Protein AF-A0A8J4FAI7-F1 (afdb_monomer_lite)

Secondary structure (DSSP, 8-state):
--HHHHHHHHHHHTTTTTSS-------------------------------------------------------------------------------------------------------------TTHHHHHHHHHHHHHHHHHHHHHHHHHHHHHHHHHHHHHHHHHHHHHHHHHHHHHHHHHHHHHHHHHTT-----HHHHHHHHHS-GGG--HHHHHHHHHHHHHHHHHHHHHHHHHHHHHHHHHHHHHHHHHHHHHHHHHHHHHHHHHHHHHHHHHHHHHHHHHHHHHHHHHHHHHHHHHHHHHHHHHHHHHHHHHHHHHHHHHHHHHHHHHHHHHHHHHHHHHHHHHHHHHHHHHHHHHHHHHHHHHHHHHHHHHHHHHHHHHHHHHHHHHHHHHHHHHHHHHHHHHHHHHHHHHHHHHHHHHHHHHHHHHHHHHHHHHHHHHHHHHHHHHHHHHHHHHHHHHHHHHHHHHHHHHHHHHHHHHHHHHHHHHHHHHHHHHHHHHHHHHHHHHHHHHHHHHHHHHHHHHHHHHHHHHHHHHHHHHHHHHHHHHHHHHTTS-------S-------SS--------------S--------------------------------------------------

Organism: NCBI:txid51714

Structure (mmCIF, N/CA/C/O backbone):
data_AF-A0A8J4FAI7-F1
#
_entry.id   AF-A0A8J4FAI7-F1
#
loop_
_atom_site.group_PDB
_atom_site.id
_atom_site.type_symbol
_atom_site.label_atom_id
_atom_site.label_alt_id
_atom_site.label_comp_id
_atom_site.label_asym_id
_atom_site.label_entity_id
_atom_site.label_seq_id
_atom_site.pdbx_PDB_ins_code
_atom_site.Cartn_x
_atom_site.Cartn_y
_atom_site.Cartn_z
_atom_site.occupancy
_atom_site.B_iso_or_equiv
_atom_site.auth_seq_id
_atom_site.auth_comp_id
_atom_site.auth_asym_id
_atom_site.auth_atom_id
_atom_site.pdbx_PDB_model_num
ATOM 1 N N . MET A 1 1 ? 41.041 12.740 -6.181 1.00 48.88 1 MET A N 1
ATOM 2 C CA . MET A 1 1 ? 40.336 11.713 -5.369 1.00 48.88 1 MET A CA 1
ATOM 3 C C . MET A 1 1 ? 41.316 10.577 -5.068 1.00 48.88 1 MET A C 1
ATOM 5 O O . MET A 1 1 ? 42.197 10.380 -5.885 1.00 48.88 1 MET A O 1
ATOM 9 N N . SER A 1 2 ? 41.227 9.765 -4.011 1.00 52.41 2 SER A N 1
ATOM 10 C CA . SER A 1 2 ? 40.832 10.034 -2.616 1.00 52.41 2 SER A CA 1
ATOM 11 C C . SER A 1 2 ? 41.291 8.847 -1.747 1.00 52.41 2 SER A C 1
ATOM 13 O O . SER A 1 2 ? 40.734 7.755 -1.855 1.00 52.41 2 SER A O 1
ATOM 15 N N . THR A 1 3 ? 42.271 9.032 -0.858 1.00 68.56 3 THR A N 1
ATOM 16 C CA . THR A 1 3 ? 42.717 7.971 0.075 1.00 68.56 3 THR A CA 1
ATOM 17 C C . THR A 1 3 ? 41.596 7.515 1.014 1.00 68.56 3 THR A C 1
ATOM 19 O O . THR A 1 3 ? 41.513 6.337 1.352 1.00 68.56 3 THR A O 1
ATOM 22 N N . LYS A 1 4 ? 40.650 8.408 1.342 1.00 74.25 4 LYS A N 1
ATOM 23 C CA . LYS A 1 4 ? 39.439 8.081 2.114 1.00 74.25 4 LYS A CA 1
ATOM 24 C C . LYS A 1 4 ? 38.540 7.046 1.420 1.00 74.25 4 LYS A C 1
ATOM 26 O O . LYS A 1 4 ? 37.880 6.282 2.113 1.00 74.25 4 LYS A O 1
ATOM 31 N N . VAL A 1 5 ? 38.525 6.985 0.082 1.00 82.69 5 VAL A N 1
ATOM 32 C CA . VAL A 1 5 ? 37.767 5.956 -0.662 1.00 82.69 5 VAL A CA 1
ATOM 33 C C . VAL A 1 5 ? 38.459 4.600 -0.549 1.00 82.69 5 VAL A C 1
ATOM 35 O O . VAL A 1 5 ? 37.803 3.620 -0.206 1.00 82.69 5 VAL A O 1
ATOM 38 N N . LYS A 1 6 ? 39.788 4.551 -0.725 1.00 83.44 6 LYS A N 1
ATOM 39 C CA . LYS A 1 6 ? 40.570 3.311 -0.576 1.00 83.44 6 LYS A CA 1
ATOM 40 C C . LYS A 1 6 ? 40.413 2.723 0.835 1.00 83.44 6 LYS A C 1
ATOM 42 O O . LYS A 1 6 ? 40.088 1.549 0.971 1.00 83.44 6 LYS A O 1
ATOM 47 N N . ASN A 1 7 ? 40.488 3.566 1.868 1.00 83.38 7 ASN A N 1
ATOM 48 C CA . ASN A 1 7 ? 40.283 3.156 3.262 1.00 83.38 7 ASN A CA 1
ATOM 49 C C . ASN A 1 7 ? 38.827 2.755 3.584 1.00 83.38 7 ASN A C 1
ATOM 51 O O . ASN A 1 7 ? 38.612 1.985 4.517 1.00 83.38 7 ASN A O 1
ATOM 55 N N . LYS A 1 8 ? 37.820 3.253 2.844 1.00 84.31 8 LYS A N 1
ATOM 56 C CA . LYS A 1 8 ? 36.419 2.822 3.014 1.00 84.31 8 LYS A CA 1
ATOM 57 C C . LYS A 1 8 ? 36.175 1.457 2.363 1.00 84.31 8 LYS A C 1
ATOM 59 O O . LYS A 1 8 ? 35.578 0.600 3.001 1.00 84.31 8 LYS A O 1
ATOM 64 N N . ILE A 1 9 ? 36.706 1.225 1.161 1.00 80.94 9 ILE A N 1
ATOM 65 C CA . ILE A 1 9 ? 36.669 -0.090 0.492 1.00 80.94 9 ILE A CA 1
ATOM 66 C C . ILE A 1 9 ? 37.396 -1.144 1.343 1.00 80.94 9 ILE A C 1
ATOM 68 O O . ILE A 1 9 ? 36.859 -2.219 1.579 1.00 80.94 9 ILE A O 1
ATOM 72 N N . GLN A 1 10 ? 38.566 -0.808 1.893 1.00 81.00 10 GLN A N 1
ATOM 73 C CA . GLN A 1 10 ? 39.345 -1.719 2.741 1.00 81.00 10 GLN A CA 1
ATOM 74 C C . GLN A 1 10 ? 38.702 -1.999 4.117 1.00 81.00 10 GLN A C 1
ATOM 76 O O . GLN A 1 10 ? 39.053 -2.986 4.755 1.00 81.00 10 GLN A O 1
ATOM 81 N N . ARG A 1 11 ? 37.742 -1.175 4.572 1.00 82.00 11 ARG A N 1
ATOM 82 C CA . ARG A 1 11 ? 36.870 -1.519 5.712 1.00 82.00 11 ARG A CA 1
ATOM 83 C C . ARG A 1 11 ? 35.717 -2.432 5.309 1.00 82.00 11 ARG A C 1
ATOM 85 O O . ARG A 1 11 ? 35.440 -3.364 6.044 1.00 82.00 11 ARG A O 1
ATOM 92 N N . LEU A 1 12 ? 35.080 -2.179 4.164 1.00 77.12 12 LEU A N 1
ATOM 93 C CA . LEU A 1 12 ? 33.945 -2.978 3.687 1.00 77.12 12 LEU A CA 1
ATOM 94 C C . LEU A 1 12 ? 34.354 -4.416 3.337 1.00 77.12 12 LEU A C 1
ATOM 96 O O . LEU A 1 12 ? 33.648 -5.340 3.712 1.00 77.12 12 LEU A O 1
ATOM 100 N N . LEU A 1 13 ? 35.524 -4.615 2.718 1.00 75.62 13 LEU A N 1
ATOM 101 C CA . LEU A 1 13 ? 36.092 -5.957 2.516 1.00 75.62 13 LEU A CA 1
ATOM 102 C C . LEU A 1 13 ? 36.293 -6.686 3.855 1.00 75.62 13 LEU A C 1
ATOM 104 O O . LEU A 1 13 ? 35.841 -7.811 4.020 1.00 75.62 13 LEU A O 1
ATOM 108 N N . LYS A 1 14 ? 36.840 -5.996 4.865 1.00 74.88 14 LYS A N 1
ATOM 109 C CA . LYS A 1 14 ? 37.039 -6.559 6.210 1.00 74.88 14 LYS A CA 1
ATOM 110 C C . LYS A 1 14 ? 35.751 -6.697 7.050 1.00 74.88 14 LYS A C 1
ATOM 112 O O . LYS A 1 14 ? 35.840 -7.000 8.234 1.00 74.88 14 LYS A O 1
ATOM 117 N N . GLN A 1 15 ? 34.580 -6.430 6.471 1.00 63.91 15 GLN A N 1
ATOM 118 C CA . GLN A 1 15 ? 33.275 -6.763 7.050 1.00 63.91 15 GLN A CA 1
ATOM 119 C C . GLN A 1 15 ? 32.565 -7.894 6.290 1.00 63.91 15 GLN A C 1
ATOM 121 O O . GLN A 1 15 ? 31.538 -8.350 6.763 1.00 63.91 15 GLN A O 1
ATOM 126 N N . LEU A 1 16 ? 33.093 -8.343 5.145 1.00 60.62 16 LEU A N 1
ATOM 127 C CA . LEU A 1 16 ? 32.587 -9.519 4.431 1.00 60.62 16 LEU A CA 1
ATOM 128 C C . LEU A 1 16 ? 33.290 -10.799 4.910 1.00 60.62 16 LEU A C 1
ATOM 130 O O . LEU A 1 16 ? 32.630 -11.810 5.108 1.00 60.62 16 LEU A O 1
ATOM 134 N N . ASP A 1 17 ? 34.587 -10.722 5.232 1.00 60.28 17 ASP A N 1
ATOM 135 C CA . ASP A 1 17 ? 35.388 -11.831 5.789 1.00 60.28 17 ASP A CA 1
ATOM 136 C C . ASP A 1 17 ? 35.008 -12.235 7.246 1.00 60.28 17 ASP A C 1
ATOM 138 O O . ASP A 1 17 ? 35.854 -12.749 7.980 1.00 60.28 17 ASP A O 1
ATOM 142 N N . GLN A 1 18 ? 33.792 -11.934 7.730 1.00 53.84 18 GLN A N 1
ATOM 143 C CA . GLN A 1 18 ? 33.352 -12.233 9.109 1.00 53.84 18 GLN A CA 1
ATOM 144 C C . GLN A 1 18 ? 31.973 -12.909 9.241 1.00 53.84 18 GLN A C 1
ATOM 146 O O . GLN A 1 18 ? 31.668 -13.358 10.344 1.00 53.84 18 GLN A O 1
ATOM 151 N N . ASP A 1 19 ? 31.180 -13.018 8.167 1.00 51.72 19 ASP A N 1
ATOM 152 C CA . ASP A 1 19 ? 29.789 -13.510 8.233 1.00 51.72 19 ASP A CA 1
ATOM 153 C C . ASP A 1 19 ? 29.576 -14.913 7.599 1.00 51.72 19 ASP A C 1
ATOM 155 O O . ASP A 1 19 ? 28.466 -15.439 7.645 1.00 51.72 19 ASP A O 1
ATOM 159 N N . GLU A 1 20 ? 30.616 -15.561 7.048 1.00 53.56 20 GLU A N 1
ATOM 160 C CA . GLU A 1 20 ? 30.553 -16.933 6.488 1.00 53.56 20 GLU A CA 1
ATOM 161 C C . GLU A 1 20 ? 31.150 -18.004 7.430 1.00 53.56 20 GLU A C 1
ATOM 163 O O . GLU A 1 20 ? 32.077 -18.717 7.055 1.00 53.56 20 GLU A O 1
ATOM 168 N N . ASP A 1 21 ? 30.634 -18.132 8.661 1.00 50.09 21 ASP A N 1
ATOM 169 C CA . ASP A 1 21 ? 30.969 -19.274 9.540 1.00 50.09 21 ASP A CA 1
ATOM 170 C C . ASP A 1 21 ? 29.921 -19.489 10.666 1.00 50.09 21 ASP A C 1
ATOM 172 O O . ASP A 1 21 ? 30.115 -19.083 11.814 1.00 50.09 21 ASP A O 1
ATOM 176 N N . THR A 1 22 ? 28.755 -20.087 10.362 1.00 47.41 22 THR A N 1
ATOM 177 C CA . THR A 1 22 ? 27.868 -20.723 11.379 1.00 47.41 22 THR A CA 1
ATOM 178 C C . THR A 1 22 ? 26.828 -21.688 10.778 1.00 47.41 22 THR A C 1
ATOM 180 O O . THR A 1 22 ? 25.617 -21.474 10.833 1.00 47.41 22 THR A O 1
ATOM 183 N N . ASP A 1 23 ? 27.302 -22.803 10.224 1.00 40.62 23 ASP A N 1
ATOM 184 C CA . ASP A 1 23 ? 26.468 -23.991 9.976 1.00 40.62 23 ASP A CA 1
ATOM 185 C C . ASP A 1 23 ? 26.058 -24.667 11.307 1.00 40.62 23 ASP A C 1
ATOM 187 O O . ASP A 1 23 ? 26.800 -24.578 12.289 1.00 40.62 23 ASP A O 1
ATOM 191 N N . GLY A 1 24 ? 24.932 -25.405 11.363 1.00 40.25 24 GLY A N 1
ATOM 192 C CA . GLY A 1 24 ? 24.667 -26.262 12.540 1.00 40.25 24 GLY A CA 1
ATOM 193 C C . GLY A 1 24 ? 23.232 -26.677 12.898 1.00 40.25 24 GLY A C 1
ATOM 194 O O . GLY A 1 24 ? 22.774 -26.363 13.989 1.00 40.25 24 GLY A O 1
ATOM 195 N N . THR A 1 25 ? 22.565 -27.459 12.039 1.00 38.50 25 THR A N 1
ATOM 196 C CA . THR A 1 25 ? 21.638 -28.577 12.390 1.00 38.50 25 THR A CA 1
ATOM 197 C C . THR A 1 25 ? 20.791 -28.478 13.686 1.00 38.50 25 THR A C 1
ATOM 199 O O . THR A 1 25 ? 21.305 -28.603 14.796 1.00 38.50 25 THR A O 1
ATOM 202 N N . THR A 1 26 ? 19.454 -28.477 13.625 1.00 37.00 26 THR A N 1
ATOM 203 C CA . THR A 1 26 ? 18.595 -29.697 13.572 1.00 37.00 26 THR A CA 1
ATOM 204 C C . THR A 1 26 ? 17.101 -29.301 13.696 1.00 37.00 26 THR A C 1
ATOM 206 O O . THR A 1 26 ? 16.820 -28.192 14.133 1.00 37.00 26 THR A O 1
ATOM 209 N N . ALA A 1 27 ? 16.079 -30.139 13.448 1.00 34.09 27 ALA A N 1
ATOM 210 C CA . ALA A 1 27 ? 15.867 -31.264 12.513 1.00 34.09 27 ALA A CA 1
ATOM 211 C C . ALA A 1 27 ? 14.393 -31.756 12.619 1.00 34.09 27 ALA A C 1
ATOM 213 O O . ALA A 1 27 ? 13.799 -31.622 13.683 1.00 34.09 27 ALA A O 1
ATOM 214 N N . LEU A 1 28 ? 13.878 -32.428 11.570 1.00 35.25 28 LEU A N 1
ATOM 215 C CA . LEU A 1 28 ? 12.561 -33.115 11.474 1.00 35.25 28 LEU A CA 1
ATOM 216 C C . LEU A 1 28 ? 11.302 -32.204 11.521 1.00 35.25 28 LEU A C 1
ATOM 218 O O . LEU A 1 28 ? 11.211 -31.294 12.329 1.00 35.25 28 LEU A O 1
ATOM 222 N N . GLY A 1 29 ? 10.258 -32.429 10.711 1.00 31.94 29 GLY A N 1
ATOM 223 C CA . GLY A 1 29 ? 10.102 -33.371 9.592 1.00 31.94 29 GLY A CA 1
ATOM 224 C C . GLY A 1 29 ? 8.635 -33.508 9.138 1.00 31.94 29 GLY A C 1
ATOM 225 O O . GLY A 1 29 ? 7.734 -33.229 9.919 1.00 31.94 29 GLY A O 1
ATOM 226 N N . THR A 1 30 ? 8.407 -34.010 7.912 1.00 37.03 30 THR A N 1
ATOM 227 C CA . THR A 1 30 ? 7.088 -34.272 7.263 1.00 37.03 30 THR A CA 1
ATOM 228 C C . THR A 1 30 ? 6.188 -33.038 7.001 1.00 37.03 30 THR A C 1
ATOM 230 O O . THR A 1 30 ? 6.156 -32.112 7.795 1.00 37.03 30 THR A O 1
ATOM 233 N N . GLY A 1 31 ? 5.427 -32.949 5.904 1.00 33.84 31 GLY A N 1
ATOM 234 C CA . GLY A 1 31 ? 5.466 -33.766 4.688 1.00 33.84 31 GLY A CA 1
ATOM 235 C C . GLY A 1 31 ? 4.313 -33.494 3.703 1.00 33.84 31 GLY A C 1
ATOM 236 O O . GLY A 1 31 ? 3.158 -33.590 4.090 1.00 33.84 31 GLY A O 1
ATOM 237 N N . ARG A 1 32 ? 4.681 -33.307 2.428 1.00 36.47 32 ARG A N 1
ATOM 238 C CA . ARG A 1 32 ? 4.008 -33.832 1.222 1.00 36.47 32 ARG A CA 1
ATOM 239 C C . ARG A 1 32 ? 2.654 -33.251 0.736 1.00 36.47 32 ARG A C 1
ATOM 241 O O . ARG A 1 32 ? 1.605 -33.728 1.139 1.00 36.47 32 ARG A O 1
ATOM 248 N N . ASP A 1 33 ? 2.788 -32.361 -0.255 1.00 38.12 33 ASP A N 1
ATOM 249 C CA . ASP A 1 33 ? 2.132 -32.301 -1.587 1.00 38.12 33 ASP A CA 1
ATOM 250 C C . ASP A 1 33 ? 0.591 -32.241 -1.774 1.00 38.12 33 ASP A C 1
ATOM 252 O O . ASP A 1 33 ? -0.194 -32.661 -0.934 1.00 38.12 33 ASP A O 1
ATOM 256 N N . GLU A 1 34 ? 0.223 -31.778 -2.983 1.00 41.19 34 GLU A N 1
ATOM 257 C CA . GLU A 1 34 ? -1.097 -31.784 -3.655 1.00 41.19 34 GLU A CA 1
ATOM 258 C C . GLU A 1 34 ? -2.229 -30.892 -3.085 1.00 41.19 34 GLU A C 1
ATOM 260 O O . GLU A 1 34 ? -2.327 -30.635 -1.891 1.00 41.19 34 GLU A O 1
ATOM 265 N N . GLU A 1 35 ? -3.198 -30.439 -3.891 1.00 41.06 35 GLU A N 1
ATOM 266 C CA . GLU A 1 35 ? -3.095 -29.635 -5.127 1.00 41.06 35 GLU A CA 1
ATOM 267 C C . GLU A 1 35 ? -4.451 -28.921 -5.381 1.00 41.06 35 GLU A C 1
ATOM 269 O O . GLU A 1 35 ? -5.404 -29.065 -4.619 1.00 41.06 35 GLU A O 1
ATOM 274 N N . THR A 1 36 ? -4.518 -28.108 -6.437 1.00 40.19 36 THR A N 1
ATOM 275 C CA . THR A 1 36 ? -5.662 -27.310 -6.934 1.00 40.19 36 THR A CA 1
ATOM 276 C C . THR A 1 36 ? -7.073 -27.926 -6.845 1.00 40.19 36 THR A C 1
ATOM 278 O O . THR A 1 36 ? -7.257 -29.100 -7.161 1.00 40.19 36 THR A O 1
ATOM 281 N N . GLY A 1 37 ? -8.103 -27.092 -6.621 1.00 35.53 37 GLY A N 1
ATOM 282 C CA . GLY A 1 37 ? -9.507 -27.504 -6.786 1.00 35.53 37 GLY A CA 1
ATOM 283 C C . GLY A 1 37 ? -10.554 -26.388 -6.650 1.00 35.53 37 GLY A C 1
ATOM 284 O O . GLY A 1 37 ? -11.207 -26.285 -5.615 1.00 35.53 37 GLY A O 1
ATOM 285 N N . ASP A 1 38 ? -10.757 -25.582 -7.698 1.00 36.72 38 ASP A N 1
ATOM 286 C CA . ASP A 1 38 ? -11.946 -24.721 -7.817 1.00 36.72 38 ASP A CA 1
ATOM 287 C C . ASP A 1 38 ? -13.218 -25.562 -8.007 1.00 36.72 38 ASP A C 1
ATOM 289 O O . ASP A 1 38 ? -13.238 -26.459 -8.851 1.00 36.72 38 ASP A O 1
ATOM 293 N N . LEU A 1 39 ? -14.317 -25.204 -7.332 1.00 33.78 39 LEU A N 1
ATOM 294 C CA . LEU A 1 39 ? -15.675 -25.423 -7.847 1.00 33.78 39 LEU A CA 1
ATOM 295 C C . LEU A 1 39 ? -16.701 -24.512 -7.151 1.00 33.78 39 LEU A C 1
ATOM 297 O O . LEU A 1 39 ? -16.612 -24.219 -5.961 1.00 33.78 39 LEU A O 1
ATOM 301 N N . ILE A 1 40 ? -17.682 -24.056 -7.927 1.00 36.78 40 ILE A N 1
ATOM 302 C CA . ILE A 1 40 ? -18.748 -23.118 -7.542 1.00 36.78 40 ILE A CA 1
ATOM 303 C C . ILE A 1 40 ? -20.102 -23.826 -7.798 1.00 36.78 40 ILE A C 1
ATOM 305 O O . ILE A 1 40 ? -20.138 -24.782 -8.568 1.00 36.78 40 ILE A O 1
ATOM 309 N N . VAL A 1 41 ? -21.206 -23.274 -7.265 1.00 34.16 41 VAL A N 1
ATOM 310 C CA . VAL A 1 41 ? -22.608 -23.365 -7.769 1.00 34.16 41 VAL A CA 1
ATOM 311 C C . VAL A 1 41 ? -23.614 -24.252 -6.982 1.00 34.16 41 VAL A C 1
ATOM 313 O O . VAL A 1 41 ? -23.648 -25.466 -7.124 1.00 34.16 41 VAL A O 1
ATOM 316 N N . LEU A 1 42 ? -24.547 -23.533 -6.324 1.00 34.28 42 LEU A N 1
ATOM 317 C CA . LEU A 1 42 ? -25.981 -23.799 -6.029 1.00 34.28 42 LEU A CA 1
ATOM 318 C C . LEU A 1 42 ? -26.496 -24.650 -4.841 1.00 34.28 42 LEU A C 1
ATOM 320 O O . LEU A 1 42 ? -25.993 -25.716 -4.518 1.00 34.28 42 LEU A O 1
ATOM 324 N N . ASP A 1 43 ? -27.626 -24.121 -4.331 1.00 30.03 43 ASP A N 1
ATOM 325 C CA . ASP A 1 43 ? -28.754 -24.694 -3.569 1.00 30.03 43 ASP A CA 1
ATOM 326 C C . ASP A 1 43 ? -28.506 -25.417 -2.219 1.00 30.03 43 ASP A C 1
ATOM 328 O O . ASP A 1 43 ? -27.490 -26.055 -1.986 1.00 30.03 43 ASP A O 1
ATOM 332 N N . ALA A 1 44 ? -29.410 -25.329 -1.230 1.00 31.95 44 ALA A N 1
ATOM 333 C CA . ALA A 1 44 ? -30.854 -25.074 -1.338 1.00 31.95 44 ALA A CA 1
ATOM 334 C C . ALA A 1 44 ? -31.461 -24.156 -0.249 1.00 31.95 44 ALA A C 1
ATOM 336 O O . ALA A 1 44 ? -30.865 -23.853 0.784 1.00 31.95 44 ALA A O 1
ATOM 337 N N . ASN A 1 45 ? -32.716 -23.756 -0.481 1.00 35.06 45 ASN A N 1
ATOM 338 C CA . ASN A 1 45 ? -33.583 -23.064 0.477 1.00 35.06 45 ASN A CA 1
ATOM 339 C C . ASN A 1 45 ? -33.995 -23.963 1.660 1.00 35.06 45 ASN A C 1
ATOM 341 O O . ASN A 1 45 ? -34.215 -25.152 1.463 1.00 35.06 45 ASN A O 1
ATOM 345 N N . HIS A 1 46 ? -34.287 -23.370 2.827 1.00 33.00 46 HIS A N 1
ATOM 346 C CA . HIS A 1 46 ? -35.663 -23.367 3.365 1.00 33.00 46 HIS A CA 1
ATOM 347 C C . HIS A 1 46 ? -35.850 -22.444 4.585 1.00 33.00 46 HIS A C 1
ATOM 349 O O . HIS A 1 46 ? -34.979 -22.305 5.441 1.00 33.00 46 HIS A O 1
ATOM 355 N N . ARG A 1 47 ? -37.052 -21.861 4.700 1.00 34.47 47 ARG A N 1
ATOM 356 C CA . ARG A 1 47 ? -37.612 -21.315 5.947 1.00 34.47 47 ARG A CA 1
ATOM 357 C C . ARG A 1 47 ? -38.908 -22.059 6.300 1.00 34.47 47 ARG A C 1
ATOM 359 O O . ARG A 1 47 ? -39.680 -22.370 5.403 1.00 34.47 47 ARG A O 1
ATOM 366 N N . ALA A 1 48 ? -39.143 -22.173 7.609 1.00 32.31 48 ALA A N 1
ATOM 367 C CA . ALA A 1 48 ? -40.436 -22.145 8.310 1.00 32.31 48 ALA A CA 1
ATOM 368 C C . ALA A 1 48 ? -41.502 -23.267 8.133 1.00 32.31 48 ALA A C 1
ATOM 370 O O . ALA A 1 48 ? -42.069 -23.455 7.065 1.00 32.31 48 ALA A O 1
ATOM 371 N N . ALA A 1 49 ? -41.917 -23.777 9.308 1.00 30.56 49 ALA A N 1
ATOM 372 C CA . ALA A 1 49 ? -43.304 -23.953 9.790 1.00 30.56 49 ALA A CA 1
ATOM 373 C C . ALA A 1 49 ? -44.067 -25.306 9.690 1.00 30.56 49 ALA A C 1
ATOM 375 O O . ALA A 1 49 ? -44.066 -25.993 8.678 1.00 30.56 49 ALA A O 1
ATOM 376 N N . ALA A 1 50 ? -44.847 -25.527 10.768 1.00 31.45 50 ALA A N 1
ATOM 377 C CA . ALA A 1 50 ? -46.145 -26.225 10.891 1.00 31.45 50 ALA A CA 1
ATOM 378 C C . ALA A 1 50 ? -46.248 -27.769 11.047 1.00 31.45 50 ALA A C 1
ATOM 380 O O . ALA A 1 50 ? -46.371 -28.491 10.065 1.00 31.45 50 ALA A O 1
ATOM 381 N N . ALA A 1 51 ? -46.394 -28.223 12.308 1.00 29.94 51 ALA A N 1
ATOM 382 C CA . ALA A 1 51 ? -47.327 -29.260 12.826 1.00 29.94 51 ALA A CA 1
ATOM 383 C C . ALA A 1 51 ? -47.235 -29.247 14.390 1.00 29.94 51 ALA A C 1
ATOM 385 O O . ALA A 1 51 ? -46.131 -29.036 14.883 1.00 29.94 51 ALA A O 1
ATOM 386 N N . ILE A 1 52 ? -48.253 -29.308 15.278 1.00 32.81 52 ILE A N 1
ATOM 387 C CA . ILE A 1 52 ? -49.614 -29.915 15.320 1.00 32.81 52 ILE A CA 1
ATOM 388 C C . ILE A 1 52 ? -49.501 -31.453 15.469 1.00 32.81 52 ILE A C 1
ATOM 390 O O . ILE A 1 52 ? -48.962 -32.086 14.574 1.00 32.81 52 ILE A O 1
ATOM 394 N N . ASP A 1 53 ? -49.890 -32.139 16.561 1.00 32.00 53 ASP A N 1
ATOM 395 C CA . ASP A 1 53 ? -51.062 -32.012 17.464 1.00 32.00 53 ASP A CA 1
ATOM 396 C C . ASP A 1 53 ? -50.855 -32.744 18.842 1.00 32.00 53 ASP A C 1
ATOM 398 O O . ASP A 1 53 ? -49.889 -33.484 19.008 1.00 32.00 53 ASP A O 1
ATOM 402 N N . ARG A 1 54 ? -51.842 -32.635 19.757 1.00 32.16 54 ARG A N 1
ATOM 403 C CA . ARG A 1 54 ? -52.214 -33.520 20.910 1.00 32.16 54 ARG A CA 1
ATOM 404 C C . ARG A 1 54 ? -51.601 -33.347 22.314 1.00 32.16 54 ARG A C 1
ATOM 406 O O . ARG A 1 54 ? -50.566 -33.894 22.673 1.00 32.16 54 ARG A O 1
ATOM 413 N N . SER A 1 55 ? -52.422 -32.708 23.154 1.00 30.91 55 SER A N 1
ATOM 414 C CA . SER A 1 55 ? -52.569 -32.870 24.619 1.00 30.91 55 SER A CA 1
ATOM 415 C C . SER A 1 55 ? -53.480 -34.101 24.940 1.00 30.91 55 SER A C 1
ATOM 417 O O . SER A 1 55 ? -53.876 -34.764 23.976 1.00 30.91 55 SER A O 1
ATOM 419 N N . PRO A 1 56 ? -53.930 -34.409 26.191 1.00 50.75 56 PRO A N 1
ATOM 420 C CA . PRO A 1 56 ? -53.648 -33.782 27.497 1.00 50.75 56 PRO A CA 1
ATOM 421 C C . PRO A 1 56 ? -53.361 -34.743 28.683 1.00 50.75 56 PRO A C 1
ATOM 423 O O . PRO A 1 56 ? -53.546 -35.955 28.595 1.00 50.75 56 PRO A O 1
ATOM 426 N N . GLY A 1 57 ? -53.021 -34.172 29.851 1.00 31.56 57 GLY A N 1
ATOM 427 C CA . GLY A 1 57 ? -53.053 -34.877 31.143 1.00 31.56 57 GLY A CA 1
ATOM 428 C C . GLY A 1 57 ? -52.786 -33.994 32.379 1.00 31.56 57 GLY A C 1
ATOM 429 O O . GLY A 1 57 ? -51.640 -33.651 32.628 1.00 31.56 57 GLY A O 1
ATOM 430 N N . ASN A 1 58 ? -53.854 -33.651 33.122 1.00 32.00 58 ASN A N 1
ATOM 431 C CA . ASN A 1 58 ? -53.993 -33.608 34.602 1.00 32.00 58 ASN A CA 1
ATOM 432 C C . ASN A 1 58 ? -52.719 -33.467 35.484 1.00 32.00 58 ASN A C 1
ATOM 434 O O . ASN A 1 58 ? -51.819 -34.290 35.368 1.00 32.00 58 ASN A O 1
ATOM 438 N N . LEU A 1 59 ? -52.593 -32.575 36.487 1.00 30.84 59 LEU A N 1
ATOM 439 C CA . LEU A 1 59 ? -53.513 -31.735 37.305 1.00 30.84 59 LEU A CA 1
ATOM 440 C C . LEU A 1 59 ? -52.731 -30.507 37.873 1.00 30.84 59 LEU A C 1
ATOM 442 O O . LEU A 1 59 ? -51.507 -30.509 37.799 1.00 30.84 59 LEU A O 1
ATOM 446 N N . SER A 1 60 ? -53.278 -29.515 38.601 1.00 31.86 60 SER A N 1
ATOM 447 C CA . SER A 1 60 ? -54.533 -28.722 38.524 1.00 31.86 60 SER A CA 1
ATOM 448 C C . SER A 1 60 ? -54.535 -27.662 39.656 1.00 31.86 60 SER A C 1
ATOM 450 O O . SER A 1 60 ? -54.330 -28.039 40.809 1.00 31.86 60 SER A O 1
ATOM 452 N N . ILE A 1 61 ? -54.803 -26.375 39.385 1.00 30.97 61 ILE A N 1
ATOM 453 C CA . ILE A 1 61 ? -54.939 -25.299 40.402 1.00 30.97 61 ILE A CA 1
ATOM 454 C C . ILE A 1 61 ? -56.024 -24.300 39.958 1.00 30.97 61 ILE A C 1
ATOM 456 O O . ILE A 1 61 ? -55.974 -23.849 38.816 1.00 30.97 61 ILE A O 1
ATOM 460 N N . SER A 1 62 ? -56.942 -23.895 40.851 1.00 30.45 62 SER A N 1
ATOM 461 C CA . SER A 1 62 ? -57.836 -22.732 40.650 1.00 30.45 62 SER A CA 1
ATOM 462 C C . SER A 1 62 ? -58.545 -22.258 41.937 1.00 30.45 62 SER A C 1
ATOM 464 O O . SER A 1 62 ? -58.998 -23.102 42.701 1.00 30.45 62 SER A O 1
ATOM 466 N N . SER A 1 63 ? -58.641 -20.926 42.103 1.00 31.89 63 SER A N 1
ATOM 467 C CA . SER A 1 63 ? -59.689 -20.076 42.750 1.00 31.89 63 SER A CA 1
ATOM 468 C C . SER A 1 63 ? -60.627 -20.645 43.846 1.00 31.89 63 SER A C 1
ATOM 470 O O . SER A 1 63 ? -61.207 -21.706 43.658 1.00 31.89 63 SER A O 1
ATOM 472 N N . VAL A 1 64 ? -60.861 -20.001 45.006 1.00 35.84 64 VAL A N 1
ATOM 473 C CA . VAL A 1 64 ? -61.304 -18.600 45.303 1.00 35.84 64 VAL A CA 1
ATOM 474 C C . VAL A 1 64 ? -62.802 -18.350 45.010 1.00 35.84 64 VAL A C 1
ATOM 476 O O . VAL A 1 64 ? -63.195 -18.443 43.855 1.00 35.84 64 VAL A O 1
ATOM 479 N N . ASP A 1 65 ? -63.552 -17.998 46.076 1.00 31.00 65 ASP A N 1
ATOM 480 C CA . ASP A 1 65 ? -64.902 -17.377 46.225 1.00 31.00 65 ASP A CA 1
ATOM 481 C C . ASP A 1 65 ? -66.111 -17.962 45.426 1.00 31.00 65 ASP A C 1
ATOM 483 O O . ASP A 1 65 ? -66.009 -18.239 44.240 1.00 31.00 65 ASP A O 1
ATOM 487 N N . ALA A 1 66 ? -67.338 -18.153 45.955 1.00 31.31 66 ALA A N 1
ATOM 488 C CA . ALA A 1 66 ? -68.115 -17.300 46.869 1.00 31.31 66 ALA A CA 1
ATOM 489 C C . ALA A 1 66 ? -69.442 -17.942 47.405 1.00 31.31 66 ALA A C 1
ATOM 491 O O . ALA A 1 66 ? -70.005 -18.821 46.761 1.00 31.31 66 ALA A O 1
ATOM 492 N N . ALA A 1 67 ? -70.007 -17.329 48.467 1.00 30.67 67 ALA A N 1
ATOM 493 C CA . ALA A 1 67 ? -71.450 -17.137 48.786 1.00 30.67 67 ALA A CA 1
ATOM 494 C C . ALA A 1 67 ? -72.385 -18.263 49.342 1.00 30.67 67 ALA A C 1
ATOM 496 O O . ALA A 1 67 ? -72.217 -19.447 49.084 1.00 30.67 67 ALA A O 1
ATOM 497 N N . SER A 1 68 ? -73.460 -17.777 50.007 1.00 34.88 68 SER A N 1
ATOM 498 C CA . SER A 1 68 ? -74.788 -18.382 50.311 1.00 34.88 68 SER A CA 1
ATOM 499 C C . SER A 1 68 ? -74.978 -19.288 51.558 1.00 34.88 68 SER A C 1
ATOM 501 O O . SER A 1 68 ? -74.584 -20.445 51.558 1.00 34.88 68 SER A O 1
ATOM 503 N N . ASP A 1 69 ? -75.662 -18.713 52.570 1.00 31.83 69 ASP A N 1
ATOM 504 C CA . ASP A 1 69 ? -76.807 -19.226 53.380 1.00 31.83 69 ASP A CA 1
ATOM 505 C C . ASP A 1 69 ? -76.711 -20.600 54.121 1.00 31.83 69 ASP A C 1
ATOM 507 O O . ASP A 1 69 ? -76.120 -21.555 53.644 1.00 31.83 69 ASP A O 1
ATOM 511 N N . ASN A 1 70 ? -77.322 -20.840 55.299 1.00 34.31 70 ASN A N 1
ATOM 512 C CA . ASN A 1 70 ? -78.672 -20.436 55.732 1.00 34.31 70 ASN A CA 1
ATOM 513 C C . ASN A 1 70 ? -78.954 -20.734 57.243 1.00 34.31 70 ASN A C 1
ATOM 515 O O . ASN A 1 70 ? -78.450 -21.731 57.749 1.00 34.31 70 ASN A O 1
ATOM 519 N N . THR A 1 71 ? -79.889 -20.003 57.893 1.00 33.12 71 THR A N 1
ATOM 520 C CA . THR A 1 71 ? -80.698 -20.375 59.115 1.00 33.12 71 THR A CA 1
ATOM 521 C C . THR A 1 71 ? -80.023 -20.770 60.467 1.00 33.12 71 THR A C 1
ATOM 523 O O . THR A 1 71 ? -78.957 -21.363 60.477 1.00 33.12 71 THR A O 1
ATOM 526 N N . ALA A 1 72 ? -80.611 -20.597 61.675 1.00 33.16 72 ALA A N 1
ATOM 527 C CA . ALA A 1 72 ? -81.737 -19.773 62.186 1.00 33.16 72 ALA A CA 1
ATOM 528 C C . ALA A 1 72 ? -81.855 -19.824 63.749 1.00 33.16 72 ALA A C 1
ATOM 530 O O . ALA A 1 72 ? -81.410 -20.790 64.361 1.00 33.16 72 ALA A O 1
ATOM 531 N N . THR A 1 73 ? -82.602 -18.875 64.358 1.00 33.06 73 THR A N 1
ATOM 532 C CA . THR A 1 73 ? -83.150 -18.855 65.761 1.00 33.06 73 THR A CA 1
ATOM 533 C C . THR A 1 73 ? -82.147 -18.796 66.944 1.00 33.06 73 THR A C 1
ATOM 535 O O . THR A 1 73 ? -80.984 -19.125 66.765 1.00 33.06 73 THR A O 1
ATOM 538 N N . LEU A 1 74 ? -82.474 -18.339 68.174 1.00 32.66 74 LEU A N 1
ATOM 539 C CA . LEU A 1 74 ? -83.757 -18.011 68.857 1.00 32.66 74 LEU A CA 1
ATOM 540 C C . LEU A 1 74 ? -83.628 -16.750 69.786 1.00 32.66 74 LEU A C 1
ATOM 542 O O . LEU A 1 74 ? -82.577 -16.120 69.821 1.00 32.66 74 LEU A O 1
ATOM 546 N N . THR A 1 75 ? -84.685 -16.355 70.518 1.00 32.81 75 THR A N 1
ATOM 547 C CA . THR A 1 75 ? -84.903 -15.025 71.160 1.00 32.81 75 THR A CA 1
ATOM 548 C C . THR A 1 75 ? -84.990 -14.984 72.708 1.00 32.81 75 THR A C 1
ATOM 550 O O . THR A 1 75 ? -85.525 -15.917 73.300 1.00 32.81 75 THR A O 1
ATOM 553 N N . GLY A 1 76 ? -84.652 -13.836 73.335 1.00 30.88 76 GLY A N 1
ATOM 554 C CA . GLY A 1 76 ? -85.009 -13.421 74.724 1.00 30.88 76 GLY A CA 1
ATOM 555 C C . GLY A 1 76 ? -84.150 -12.223 75.209 1.00 30.88 76 GLY A C 1
ATOM 556 O O . GLY A 1 76 ? -82.934 -12.340 75.161 1.00 30.88 76 GLY A O 1
ATOM 557 N N . ILE A 1 77 ? -84.637 -10.987 75.450 1.00 31.72 77 ILE A N 1
ATOM 558 C CA . ILE A 1 77 ? -85.523 -10.439 76.523 1.00 31.72 77 ILE A CA 1
ATOM 559 C C . ILE A 1 77 ? -84.868 -10.444 77.932 1.00 31.72 77 ILE A C 1
ATOM 561 O O . ILE A 1 77 ? -84.331 -11.477 78.306 1.00 31.72 77 ILE A O 1
ATOM 565 N N . SER A 1 78 ? -85.000 -9.453 78.843 1.00 32.94 78 SER A N 1
ATOM 566 C CA . SER A 1 78 ? -84.962 -7.963 78.811 1.00 32.94 78 SER A CA 1
ATOM 567 C C . SER A 1 78 ? -85.041 -7.409 80.262 1.00 32.94 78 SER A C 1
ATOM 569 O O . SER A 1 78 ? -85.907 -7.828 81.018 1.00 32.94 78 SER A O 1
ATOM 571 N N . THR A 1 79 ? -84.172 -6.455 80.619 1.00 31.22 79 THR A N 1
ATOM 572 C CA . THR A 1 79 ? -84.318 -5.331 81.600 1.00 31.22 79 THR A CA 1
ATOM 573 C C . THR A 1 79 ? -85.443 -5.275 82.676 1.00 31.22 79 THR A C 1
ATOM 575 O O . THR A 1 79 ? -86.598 -5.038 82.328 1.00 31.22 79 THR A O 1
ATOM 578 N N . SER A 1 80 ? -85.056 -5.240 83.968 1.00 33.47 80 SER A N 1
ATOM 579 C CA . SER A 1 80 ? -85.582 -4.382 85.082 1.00 33.47 80 SER A CA 1
ATOM 580 C C . SER A 1 80 ? -84.806 -4.731 86.379 1.00 33.47 80 SER A C 1
ATOM 582 O O . SER A 1 80 ? -84.622 -5.919 86.624 1.00 33.47 80 SER A O 1
ATOM 584 N N . GLU A 1 81 ? -84.209 -3.864 87.210 1.00 31.67 81 GLU A N 1
ATOM 585 C CA . GLU A 1 81 ? -84.554 -2.529 87.760 1.00 31.67 81 GLU A CA 1
ATOM 586 C C . GLU A 1 81 ? -85.518 -2.568 88.971 1.00 31.67 81 GLU A C 1
ATOM 588 O O . GLU A 1 81 ? -86.701 -2.852 88.810 1.00 31.67 81 GLU A O 1
ATOM 593 N N . ALA A 1 82 ? -84.997 -2.279 90.180 1.00 34.19 82 ALA A N 1
ATOM 594 C CA . ALA A 1 82 ? -85.758 -2.040 91.420 1.00 34.19 82 ALA A CA 1
ATOM 595 C C . ALA A 1 82 ? -84.899 -1.347 92.512 1.00 34.19 82 ALA A C 1
ATOM 597 O O . ALA A 1 82 ? -83.742 -1.713 92.717 1.00 34.19 82 ALA A O 1
ATOM 598 N N . GLN A 1 83 ? -85.490 -0.393 93.243 1.00 33.12 83 GLN A N 1
ATOM 599 C CA . GLN A 1 83 ? -84.974 0.264 94.465 1.00 33.12 83 GLN A CA 1
ATOM 600 C C . GLN A 1 83 ? -85.839 -0.206 95.666 1.00 33.12 83 GLN A C 1
ATOM 602 O O . GLN A 1 83 ? -87.011 -0.506 95.459 1.00 33.12 83 GLN A O 1
ATOM 607 N N . LEU A 1 84 ? -85.289 -0.578 96.835 1.00 33.97 84 LEU A N 1
ATOM 608 C CA . LEU A 1 84 ? -84.764 0.224 97.970 1.00 33.97 84 LEU A CA 1
ATOM 609 C C . LEU A 1 84 ? -85.860 0.863 98.868 1.00 33.97 84 LEU A C 1
ATOM 611 O O . LEU A 1 84 ? -86.783 1.475 98.347 1.00 33.97 84 LEU A O 1
ATOM 615 N N . GLU A 1 85 ? -85.665 0.753 100.197 1.00 32.09 85 GLU A N 1
ATOM 616 C CA . GLU A 1 85 ? -86.394 1.426 101.312 1.00 32.09 85 GLU A CA 1
ATOM 617 C C . GLU A 1 85 ? -87.850 0.930 101.596 1.00 32.09 85 GLU A C 1
ATOM 619 O O . GLU A 1 85 ? -88.528 0.448 100.696 1.00 32.09 85 GLU A O 1
ATOM 624 N N . GLU A 1 86 ? -88.402 0.915 102.828 1.00 29.88 86 GLU A N 1
ATOM 625 C CA . GLU A 1 86 ? -87.871 1.245 104.174 1.00 29.88 86 GLU A CA 1
ATOM 626 C C . GLU A 1 86 ? -88.664 0.569 105.345 1.00 29.88 86 GLU A C 1
ATOM 628 O O . GLU A 1 86 ? -89.754 0.043 105.142 1.00 29.88 86 GLU A O 1
ATOM 633 N N . SER A 1 87 ? -88.113 0.663 106.570 1.00 34.38 87 SER A N 1
ATOM 634 C CA . SER A 1 87 ? -88.769 0.876 107.892 1.00 34.38 87 SER A CA 1
ATOM 635 C C . SER A 1 87 ? -89.825 -0.072 108.537 1.00 34.38 87 SER A C 1
ATOM 637 O O . SER A 1 87 ? -90.953 -0.192 108.080 1.00 34.38 87 SER A O 1
ATOM 639 N N . GLU A 1 88 ? -89.465 -0.550 109.751 1.00 30.42 88 GLU A N 1
ATOM 640 C CA . GLU A 1 88 ? -90.238 -0.530 111.034 1.00 30.42 88 GLU A CA 1
ATOM 641 C C . GLU A 1 88 ? -91.601 -1.272 111.218 1.00 30.42 88 GLU A C 1
ATOM 643 O O . GLU A 1 88 ? -92.291 -1.597 110.265 1.00 30.42 88 GLU A O 1
ATOM 648 N N . SER A 1 89 ? -92.122 -1.544 112.437 1.00 34.69 89 SER A N 1
ATOM 649 C CA . SER A 1 89 ? -91.546 -1.893 113.766 1.00 34.69 89 SER A CA 1
ATOM 650 C C . SER A 1 89 ? -92.661 -2.433 114.724 1.00 34.69 89 SER A C 1
ATOM 652 O O . SER A 1 89 ? -93.813 -2.567 114.321 1.00 34.69 89 SER A O 1
ATOM 654 N N . ALA A 1 90 ? -92.320 -2.711 115.997 1.00 33.03 90 ALA A N 1
ATOM 655 C CA . ALA A 1 90 ? -93.201 -2.861 117.183 1.00 33.03 90 ALA A CA 1
ATOM 656 C C . ALA A 1 90 ? -94.056 -4.146 117.443 1.00 33.03 90 ALA A C 1
ATOM 658 O O . ALA A 1 90 ? -94.942 -4.552 116.699 1.00 33.03 90 ALA A O 1
ATOM 659 N N . THR A 1 91 ? -93.838 -4.707 118.642 1.00 35.69 91 THR A N 1
ATOM 660 C CA . THR A 1 91 ? -94.729 -5.561 119.485 1.00 35.69 91 THR A CA 1
ATOM 661 C C . THR A 1 91 ? -95.573 -4.653 120.447 1.00 35.69 91 THR A C 1
ATOM 663 O O . THR A 1 91 ? -95.349 -3.446 120.339 1.00 35.69 91 THR A O 1
ATOM 666 N N . PRO A 1 92 ? -96.442 -5.080 121.428 1.00 47.22 92 PRO A N 1
ATOM 667 C CA . PRO A 1 92 ? -96.539 -6.401 122.103 1.00 47.22 92 PRO A CA 1
ATOM 668 C C . PRO A 1 92 ? -97.906 -6.895 122.718 1.00 47.22 92 PRO A C 1
ATOM 670 O O . PRO A 1 92 ? -98.886 -6.171 122.803 1.00 47.22 92 PRO A O 1
ATOM 673 N N . SER A 1 93 ? -97.884 -8.133 123.255 1.00 32.69 93 SER A N 1
ATOM 674 C CA . SER A 1 93 ? -98.436 -8.626 124.557 1.00 32.69 93 SER A CA 1
ATOM 675 C C . SER A 1 93 ? -99.907 -8.484 125.055 1.00 32.69 93 SER A C 1
ATOM 677 O O . SER A 1 93 ? -100.399 -7.378 125.220 1.00 32.69 93 SER A O 1
ATOM 679 N N . ILE A 1 94 ? -100.414 -9.611 125.631 1.00 32.38 94 ILE A N 1
ATOM 680 C CA . ILE A 1 94 ? -101.269 -9.741 126.867 1.00 32.38 94 ILE A CA 1
ATOM 681 C C . ILE A 1 94 ? -102.775 -9.334 126.711 1.00 32.38 94 ILE A C 1
ATOM 683 O O . ILE A 1 94 ? -103.067 -8.416 125.962 1.00 32.38 94 ILE A O 1
ATOM 687 N N . SER A 1 95 ? -103.829 -9.950 127.306 1.00 32.34 95 SER A N 1
ATOM 688 C CA . SER A 1 95 ? -104.050 -10.994 128.358 1.00 32.34 95 SER A CA 1
ATOM 689 C C . SER A 1 95 ? -105.364 -11.820 128.173 1.00 32.34 95 SER A C 1
ATOM 691 O O . SER A 1 95 ? -106.239 -11.437 127.406 1.00 32.34 95 SER A O 1
ATOM 693 N N . SER A 1 96 ? -105.531 -12.903 128.958 1.00 33.59 96 SER A N 1
ATOM 694 C CA . SER A 1 96 ? -106.789 -13.665 129.255 1.00 33.59 96 SER A CA 1
ATOM 695 C C . SER A 1 96 ? -107.434 -13.165 130.597 1.00 33.59 96 SER A C 1
ATOM 697 O O . SER A 1 96 ? -106.861 -12.200 131.114 1.00 33.59 96 SER A O 1
ATOM 699 N N . PRO A 1 97 ? -108.486 -13.741 131.266 1.00 53.81 97 PRO A N 1
ATOM 700 C CA . PRO A 1 97 ? -109.391 -14.881 130.961 1.00 53.81 97 PRO A CA 1
ATOM 701 C C . PRO A 1 97 ? -110.910 -14.748 131.380 1.00 53.81 97 PRO A C 1
ATOM 703 O O . PRO A 1 97 ? -111.346 -13.742 131.924 1.00 53.81 97 PRO A O 1
ATOM 706 N N . ASP A 1 98 ? -111.674 -15.838 131.165 1.00 30.14 98 ASP A N 1
ATOM 707 C CA . ASP A 1 98 ? -112.766 -16.473 131.974 1.00 30.14 98 ASP A CA 1
ATOM 708 C C . ASP A 1 98 ? -114.153 -15.865 132.397 1.00 30.14 98 ASP A C 1
ATOM 710 O O . ASP A 1 98 ? -114.275 -15.008 133.266 1.00 30.14 98 ASP A O 1
ATOM 714 N N . SER A 1 99 ? -115.214 -16.594 131.985 1.00 31.77 99 SER A N 1
ATOM 715 C CA . SER A 1 99 ? -116.368 -17.129 132.779 1.00 31.77 99 SER A CA 1
ATOM 716 C C . SER A 1 99 ? -117.576 -16.292 133.328 1.00 31.77 99 SER A C 1
ATOM 718 O O . SER A 1 99 ? -117.529 -15.756 134.426 1.00 31.77 99 SER A O 1
ATOM 720 N N . THR A 1 100 ? -118.771 -16.487 132.712 1.00 33.75 100 THR A N 1
ATOM 721 C CA . THR A 1 100 ? -120.153 -16.611 133.324 1.00 33.75 100 THR A CA 1
ATOM 722 C C . THR A 1 100 ? -120.784 -15.458 134.172 1.00 33.75 100 THR A C 1
ATOM 724 O O . THR A 1 100 ? -120.064 -14.535 134.526 1.00 33.75 100 THR A O 1
ATOM 727 N N . PRO A 1 101 ? -122.107 -15.452 134.555 1.00 49.78 101 PRO A N 1
ATOM 728 C CA . PRO A 1 101 ? -123.265 -16.343 134.270 1.00 49.78 101 PRO A CA 1
ATOM 729 C C . PRO A 1 101 ? -124.583 -15.639 133.751 1.00 49.78 101 PRO A C 1
ATOM 731 O O . PRO A 1 101 ? -124.572 -14.506 133.289 1.00 49.78 101 PRO A O 1
ATOM 734 N N . LEU A 1 102 ? -125.716 -16.375 133.810 1.00 38.34 102 LEU A N 1
ATOM 735 C CA . LEU A 1 102 ? -127.148 -16.103 133.452 1.00 38.34 102 LEU A CA 1
ATOM 736 C C . LEU A 1 102 ? -127.901 -15.161 134.459 1.00 38.34 102 LEU A C 1
ATOM 738 O O . LEU A 1 102 ? -127.214 -14.696 135.369 1.00 38.34 102 LEU A O 1
ATOM 742 N N . PRO A 1 103 ? -129.265 -14.948 134.471 1.00 58.59 103 PRO A N 1
ATOM 743 C CA . PRO A 1 103 ? -130.421 -15.345 133.597 1.00 58.59 103 PRO A CA 1
ATOM 744 C C . PRO A 1 103 ? -131.377 -14.157 133.189 1.00 58.59 103 PRO A C 1
ATOM 746 O O . PRO A 1 103 ? -131.095 -13.020 133.536 1.00 58.59 103 PRO A O 1
ATOM 749 N N . LEU A 1 104 ? -132.466 -14.258 132.385 1.00 34.28 104 LEU A N 1
ATOM 750 C CA . LEU A 1 104 ? -133.873 -14.751 132.585 1.00 34.28 104 LEU A CA 1
ATOM 751 C C . LEU A 1 104 ? -134.662 -14.486 131.247 1.00 34.28 104 LEU A C 1
ATOM 753 O O . LEU A 1 104 ? -134.331 -13.512 130.585 1.00 34.28 104 LEU A O 1
ATOM 757 N N . ARG A 1 105 ? -135.585 -15.294 130.664 1.00 34.53 105 ARG A N 1
ATOM 758 C CA . ARG A 1 105 ? -136.928 -15.847 131.057 1.00 34.53 105 ARG A CA 1
ATOM 759 C C . ARG A 1 105 ? -138.067 -14.782 131.109 1.00 34.53 105 ARG A C 1
ATOM 761 O O . ARG A 1 105 ? -137.765 -13.733 131.664 1.00 34.53 105 ARG A O 1
ATOM 768 N N . PRO A 1 106 ? -139.368 -15.015 130.727 1.00 50.12 106 PRO A N 1
ATOM 769 C CA . PRO A 1 106 ? -140.103 -16.083 129.969 1.00 50.12 106 PRO A CA 1
ATOM 770 C C . PRO A 1 106 ? -140.769 -15.546 128.646 1.00 50.12 106 PRO A C 1
ATOM 772 O O . PRO A 1 106 ? -140.502 -14.412 128.283 1.00 50.12 106 PRO A O 1
ATOM 775 N N . GLY A 1 107 ? -141.663 -16.209 127.872 1.00 33.25 107 GLY A N 1
ATOM 776 C CA . GLY A 1 107 ? -142.223 -17.584 127.832 1.00 33.25 107 GLY A CA 1
ATOM 777 C C . GLY A 1 107 ? -143.628 -17.692 127.149 1.00 33.25 107 GLY A C 1
ATOM 778 O O . GLY A 1 107 ? -144.170 -16.688 126.708 1.00 33.25 107 GLY A O 1
ATOM 779 N N . ARG A 1 108 ? -144.231 -18.906 127.159 1.00 35.84 108 ARG A N 1
ATOM 780 C CA . ARG A 1 108 ? -145.600 -19.342 126.709 1.00 35.84 108 ARG A CA 1
ATOM 781 C C . ARG A 1 108 ? -145.902 -19.636 125.213 1.00 35.84 108 ARG A C 1
ATOM 783 O O . ARG A 1 108 ? -146.212 -18.754 124.427 1.00 35.84 108 ARG A O 1
ATOM 790 N N . SER A 1 109 ? -146.035 -20.939 124.920 1.00 41.97 109 SER A N 1
ATOM 791 C CA . SER A 1 109 ? -147.026 -21.543 123.990 1.00 41.97 109 SER A CA 1
ATOM 792 C C . SER A 1 109 ? -148.371 -21.781 124.728 1.00 41.97 109 SER A C 1
ATOM 794 O O . SER A 1 109 ? -148.389 -21.614 125.956 1.00 41.97 109 SER A O 1
ATOM 796 N N . PRO A 1 110 ? -149.491 -22.153 124.055 1.00 53.16 110 PRO A N 1
ATOM 797 C CA . PRO A 1 110 ? -150.128 -23.437 124.440 1.00 53.16 110 PRO A CA 1
ATOM 798 C C . PRO A 1 110 ? -150.984 -24.212 123.384 1.00 53.16 110 PRO A C 1
ATOM 800 O O . PRO A 1 110 ? -151.737 -23.613 122.628 1.00 53.16 110 PRO A O 1
ATOM 803 N N . TYR A 1 111 ? -151.000 -25.556 123.523 1.00 35.34 111 TYR A N 1
ATOM 804 C CA . TYR A 1 111 ? -152.006 -26.577 123.093 1.00 35.34 111 TYR A CA 1
ATOM 805 C C . TYR A 1 111 ? -152.385 -26.761 121.593 1.00 35.34 111 TYR A C 1
ATOM 807 O O . TYR A 1 111 ? -152.523 -25.801 120.854 1.00 35.34 111 TYR A O 1
ATOM 815 N N . GLY A 1 112 ? -152.686 -27.979 121.095 1.00 34.62 112 GLY A N 1
ATOM 816 C CA . GLY A 1 112 ? -152.538 -29.342 121.664 1.00 34.62 112 GLY A CA 1
ATOM 817 C C . GLY A 1 112 ? -153.600 -30.375 121.198 1.00 34.62 112 GLY A C 1
ATOM 818 O O . GLY A 1 112 ? -154.593 -29.984 120.594 1.00 34.62 112 GLY A O 1
ATOM 819 N N . LYS A 1 113 ? -153.446 -31.657 121.619 1.00 39.44 113 LYS A N 1
ATOM 820 C CA . LYS A 1 113 ? -154.391 -32.820 121.487 1.00 39.44 113 LYS A CA 1
ATOM 821 C C . LYS A 1 113 ? -154.438 -33.482 120.075 1.00 39.44 113 LYS A C 1
ATOM 823 O O . LYS A 1 113 ? -154.156 -32.804 119.102 1.00 39.44 113 LYS A O 1
ATOM 828 N N . ARG A 1 114 ? -154.761 -34.783 119.876 1.00 40.06 114 ARG A N 1
ATOM 829 C CA . ARG A 1 114 ? -155.276 -35.875 120.760 1.00 40.06 114 ARG A CA 1
ATOM 830 C C . ARG A 1 114 ? -155.083 -37.288 120.125 1.00 40.06 114 ARG A C 1
ATOM 832 O O . ARG A 1 114 ? -155.296 -37.385 118.929 1.00 40.06 114 ARG A O 1
ATOM 839 N N . ASN A 1 115 ? -154.882 -38.336 120.951 1.00 41.31 115 ASN A N 1
ATOM 840 C CA . ASN A 1 115 ? -155.361 -39.750 120.826 1.00 41.31 115 ASN A CA 1
ATOM 841 C C . ASN A 1 115 ? -155.060 -40.632 119.569 1.00 41.31 115 ASN A C 1
ATOM 843 O O . ASN A 1 115 ? -154.845 -40.112 118.489 1.00 41.31 115 ASN A O 1
ATOM 847 N N . SER A 1 116 ? -155.149 -41.983 119.575 1.00 48.00 116 SER A N 1
ATOM 848 C CA . SER A 1 116 ? -154.953 -43.058 120.597 1.00 48.00 116 SER A CA 1
ATOM 849 C C . SER A 1 116 ? -155.248 -44.463 119.997 1.00 48.00 116 SER A C 1
ATOM 851 O O . SER A 1 116 ? -156.337 -44.604 119.452 1.00 48.00 116 SER A O 1
ATOM 853 N N . TYR A 1 117 ? -154.412 -45.507 120.185 1.00 49.12 117 TYR A N 1
ATOM 854 C CA . TYR A 1 117 ? -154.808 -46.936 119.999 1.00 49.12 117 TYR A CA 1
ATOM 855 C C . TYR A 1 117 ? -153.874 -47.969 120.696 1.00 49.12 117 TYR A C 1
ATOM 857 O O . TYR A 1 117 ? -152.769 -48.204 120.219 1.00 49.12 117 TYR A O 1
ATOM 865 N N . ALA A 1 118 ? -154.345 -48.591 121.795 1.00 51.34 118 ALA A N 1
ATOM 866 C CA . ALA A 1 118 ? -153.971 -49.887 122.434 1.00 51.34 118 ALA A CA 1
ATOM 867 C C . ALA A 1 118 ? -154.838 -50.046 123.728 1.00 51.34 118 ALA A C 1
ATOM 869 O O . ALA A 1 118 ? -155.182 -49.013 124.301 1.00 51.34 118 ALA A O 1
ATOM 870 N N . ALA A 1 119 ? -155.287 -51.245 124.172 1.00 53.50 119 ALA A N 1
ATOM 871 C CA . ALA A 1 119 ? -156.635 -51.360 124.811 1.00 53.50 119 ALA A CA 1
ATOM 872 C C . ALA A 1 119 ? -156.878 -52.211 126.108 1.00 53.50 119 ALA A C 1
ATOM 874 O O . ALA A 1 119 ? -156.290 -53.279 126.260 1.00 53.50 119 ALA A O 1
ATOM 875 N N . ALA A 1 120 ? -157.845 -51.746 126.955 1.00 57.84 120 ALA A N 1
ATOM 876 C CA . ALA A 1 120 ? -158.703 -52.406 128.004 1.00 57.84 120 ALA A CA 1
ATOM 877 C C . ALA A 1 120 ? -159.715 -51.363 128.627 1.00 57.84 120 ALA A C 1
ATOM 879 O O . ALA A 1 120 ? -159.512 -50.177 128.376 1.00 57.84 120 ALA A O 1
ATOM 880 N N . GLY A 1 121 ? -160.780 -51.605 129.441 1.00 47.72 121 GLY A N 1
ATOM 881 C CA . GLY A 1 121 ? -161.611 -52.794 129.790 1.00 47.72 121 GLY A CA 1
ATOM 882 C C . GLY A 1 121 ? -162.268 -52.799 131.221 1.00 47.72 121 GLY A C 1
ATOM 883 O O . GLY A 1 121 ? -161.557 -53.139 132.159 1.00 47.72 121 GLY A O 1
ATOM 884 N N . GLN A 1 122 ? -163.578 -52.480 131.430 1.00 34.81 122 GLN A N 1
ATOM 885 C CA . GLN A 1 122 ? -164.319 -52.556 132.748 1.00 34.81 122 GLN A CA 1
ATOM 886 C C . GLN A 1 122 ? -165.877 -52.342 132.668 1.00 34.81 122 GLN A C 1
ATOM 888 O O . GLN A 1 122 ? -166.296 -51.636 131.753 1.00 34.81 122 GLN A O 1
ATOM 893 N N . ALA A 1 123 ? -166.722 -52.864 133.608 1.00 22.08 123 ALA A N 1
ATOM 894 C CA . ALA A 1 123 ? -168.191 -52.563 133.750 1.00 22.08 123 ALA A CA 1
ATOM 895 C C . ALA A 1 123 ? -168.943 -53.102 135.035 1.00 22.08 123 ALA A C 1
ATOM 897 O O . ALA A 1 123 ? -168.496 -54.085 135.613 1.00 22.08 123 ALA A O 1
ATOM 898 N N . GLU A 1 124 ? -170.135 -52.525 135.361 1.00 13.49 124 GLU A N 1
ATOM 899 C CA . GLU A 1 124 ? -171.334 -53.054 136.127 1.00 13.49 124 GLU A CA 1
ATOM 900 C C . GLU A 1 124 ? -171.255 -53.468 137.646 1.00 13.49 124 GLU A C 1
ATOM 902 O O . GLU A 1 124 ? -170.158 -53.599 138.171 1.00 13.49 124 GLU A O 1
ATOM 907 N N . ARG A 1 125 ? -172.330 -53.667 138.476 1.00 15.27 125 ARG A N 1
ATOM 908 C CA . ARG A 1 125 ? -173.832 -53.505 138.391 1.00 15.27 125 ARG A CA 1
ATOM 909 C C . ARG A 1 125 ? -174.500 -52.908 139.691 1.00 15.27 125 ARG A C 1
ATOM 911 O O . ARG A 1 125 ? -173.938 -51.957 140.218 1.00 15.27 125 ARG A O 1
ATOM 918 N N . VAL A 1 126 ? -175.710 -53.339 140.164 1.00 19.91 126 VAL A N 1
ATOM 919 C CA . VAL A 1 126 ? -176.601 -52.544 141.096 1.00 19.91 126 VAL A CA 1
ATOM 920 C C . VAL A 1 126 ? -177.319 -53.223 142.330 1.00 19.91 126 VAL A C 1
ATOM 922 O O . VAL A 1 126 ? -176.709 -53.304 143.389 1.00 19.91 126 VAL A O 1
ATOM 925 N N . ALA A 1 127 ? -178.639 -53.546 142.309 1.00 43.56 127 ALA A N 1
ATOM 926 C CA . ALA A 1 127 ? -179.593 -53.272 143.439 1.00 43.56 127 ALA A CA 1
ATOM 927 C C . ALA A 1 127 ? -180.166 -54.447 144.308 1.00 43.56 127 ALA A C 1
ATOM 929 O O . ALA A 1 127 ? -180.357 -55.550 143.806 1.00 43.56 127 ALA A O 1
ATOM 930 N N . VAL A 1 128 ? -180.520 -54.183 145.598 1.00 56.31 128 VAL A N 1
ATOM 931 C CA . VAL A 1 128 ? -180.912 -55.164 146.670 1.00 56.31 128 VAL A CA 1
ATOM 932 C C . VAL A 1 128 ? -181.701 -54.510 147.861 1.00 56.31 128 VAL A C 1
ATOM 934 O O . VAL A 1 128 ? -181.060 -53.858 148.691 1.00 56.31 128 VAL A O 1
ATOM 937 N N . LEU A 1 129 ? -183.042 -54.672 148.009 1.00 48.12 129 LEU A N 1
ATOM 938 C CA . LEU A 1 129 ? -183.891 -53.805 148.895 1.00 48.12 129 LEU A CA 1
ATOM 939 C C . LEU A 1 129 ? -184.784 -54.453 150.006 1.00 48.12 129 LEU A C 1
ATOM 941 O O . LEU A 1 129 ? -184.258 -54.764 151.069 1.00 48.12 129 LEU A O 1
ATOM 945 N N . GLU A 1 130 ? -186.117 -54.567 149.860 1.00 46.75 130 GLU A N 1
ATOM 946 C CA . GLU A 1 130 ? -187.098 -54.507 150.988 1.00 46.75 130 GLU A CA 1
ATOM 947 C C . GLU A 1 130 ? -186.889 -55.424 152.204 1.00 46.75 130 GLU A C 1
ATOM 949 O O . GLU A 1 130 ? -187.119 -54.998 153.336 1.00 46.75 130 GLU A O 1
ATOM 954 N N . ARG A 1 131 ? -186.449 -56.675 152.015 1.00 60.31 131 ARG A N 1
ATOM 955 C CA . ARG A 1 131 ? -186.318 -57.655 153.116 1.00 60.31 131 ARG A CA 1
ATOM 956 C C . ARG A 1 131 ? -185.305 -57.221 154.196 1.00 60.31 131 ARG A C 1
ATOM 958 O O . ARG A 1 131 ? -185.294 -57.787 155.284 1.00 60.31 131 ARG A O 1
ATOM 965 N N . LYS A 1 132 ? -184.516 -56.174 153.913 1.00 58.19 132 LYS A N 1
ATOM 966 C CA . LYS A 1 132 ? -183.701 -55.422 154.876 1.00 58.19 132 LYS A CA 1
ATOM 967 C C . LYS A 1 132 ? -184.511 -54.722 155.973 1.00 58.19 132 LYS A C 1
ATOM 969 O O . LYS A 1 132 ? -183.974 -54.592 157.054 1.00 58.19 132 LYS A O 1
ATOM 974 N N . VAL A 1 133 ? -185.747 -54.255 155.764 1.00 56.25 133 VAL A N 1
ATOM 975 C CA . VAL A 1 133 ? -186.380 -53.265 156.675 1.00 56.25 133 VAL A CA 1
ATOM 976 C C . VAL A 1 133 ? -186.636 -53.788 158.098 1.00 56.25 133 VAL A C 1
ATOM 978 O O . VAL A 1 133 ? -186.219 -53.149 159.061 1.00 56.25 133 VAL A O 1
ATOM 981 N N . MET A 1 134 ? -187.285 -54.947 158.263 1.00 59.25 134 MET A N 1
ATOM 982 C CA . MET A 1 134 ? -187.525 -55.515 159.605 1.00 59.25 134 MET A CA 1
ATOM 983 C C . MET A 1 134 ? -186.238 -56.042 160.253 1.00 59.25 134 MET A C 1
ATOM 985 O O . MET A 1 134 ? -186.062 -55.894 161.462 1.00 59.25 134 MET A O 1
ATOM 989 N N . ALA A 1 135 ? -185.312 -56.583 159.450 1.00 63.66 135 ALA A N 1
ATOM 990 C CA . ALA A 1 135 ? -183.971 -56.927 159.916 1.00 63.66 135 ALA A CA 1
ATOM 991 C C . ALA A 1 135 ? -183.270 -55.680 160.479 1.00 63.66 135 ALA A C 1
ATOM 993 O O . ALA A 1 135 ? -182.927 -55.671 161.656 1.00 63.66 135 ALA A O 1
ATOM 994 N N . LEU A 1 136 ? -183.219 -54.591 159.702 1.00 69.81 136 LEU A N 1
ATOM 995 C CA . LEU A 1 136 ? -182.637 -53.296 160.059 1.00 69.81 136 LEU A CA 1
ATOM 996 C C . LEU A 1 136 ? -183.218 -52.684 161.337 1.00 69.81 136 LEU A C 1
ATOM 998 O O . LEU A 1 136 ? -182.529 -51.868 161.932 1.00 69.81 136 LEU A O 1
ATOM 1002 N N . MET A 1 137 ? -184.431 -53.030 161.791 1.00 72.94 137 MET A N 1
ATOM 1003 C CA . MET A 1 137 ? -184.964 -52.538 163.075 1.00 72.94 137 MET A CA 1
ATOM 1004 C C . MET A 1 137 ? -184.426 -53.309 164.288 1.00 72.94 137 MET A C 1
ATOM 1006 O O . MET A 1 137 ? -184.050 -52.692 165.287 1.00 72.94 137 MET A O 1
ATOM 1010 N N . ALA A 1 138 ? -184.366 -54.642 164.217 1.00 70.38 138 ALA A N 1
ATOM 1011 C CA . ALA A 1 138 ? -183.748 -55.454 165.270 1.00 70.38 138 ALA A CA 1
ATOM 1012 C C . ALA A 1 138 ? -182.223 -55.258 165.281 1.00 70.38 138 ALA A C 1
ATOM 1014 O O . ALA A 1 138 ? -181.624 -55.017 166.328 1.00 70.38 138 ALA A O 1
ATOM 1015 N N . GLU A 1 139 ? -181.627 -55.252 164.090 1.00 67.56 139 GLU A N 1
ATOM 1016 C CA . GLU A 1 139 ? -180.235 -54.914 163.824 1.00 67.56 139 GLU A CA 1
ATOM 1017 C C . GLU A 1 139 ? -179.917 -53.485 164.288 1.00 67.56 139 GLU A C 1
ATOM 1019 O O . GLU A 1 139 ? -178.895 -53.313 164.932 1.00 67.56 139 GLU A O 1
ATOM 1024 N N . ASN A 1 140 ? -180.797 -52.479 164.125 1.00 76.50 140 ASN A N 1
ATOM 1025 C CA . ASN A 1 140 ? -180.560 -51.147 164.714 1.00 76.50 140 ASN A CA 1
ATOM 1026 C C . ASN A 1 140 ? -180.535 -51.149 166.241 1.00 76.50 140 ASN A C 1
ATOM 1028 O O . ASN A 1 140 ? -179.754 -50.399 166.809 1.00 76.50 140 ASN A O 1
ATOM 1032 N N . ARG A 1 141 ? -181.348 -51.957 166.933 1.00 76.19 141 ARG A N 1
ATOM 1033 C CA . ARG A 1 141 ? -181.282 -52.024 168.406 1.00 76.19 141 ARG A CA 1
ATOM 1034 C C . ARG A 1 141 ? -180.006 -52.708 168.888 1.00 76.19 141 ARG A C 1
ATOM 1036 O O . ARG A 1 141 ? -179.394 -52.236 169.840 1.00 76.19 141 ARG A O 1
ATOM 1043 N N . ILE A 1 142 ? -179.579 -53.764 168.195 1.00 76.62 142 ILE A N 1
ATOM 1044 C CA . ILE A 1 142 ? -178.296 -54.437 168.444 1.00 76.62 142 ILE A CA 1
ATOM 1045 C C . ILE A 1 142 ? -177.126 -53.499 168.102 1.00 76.62 142 ILE A C 1
ATOM 1047 O O . ILE A 1 142 ? -176.157 -53.432 168.849 1.00 76.62 142 ILE A O 1
ATOM 1051 N N . LEU A 1 143 ? -177.231 -52.713 167.026 1.00 77.19 143 LEU A N 1
ATOM 1052 C CA . LEU A 1 143 ? -176.276 -51.662 166.682 1.00 77.19 143 LEU A CA 1
ATOM 1053 C C . LEU A 1 143 ? -176.303 -50.518 167.696 1.00 77.19 143 LEU A C 1
ATOM 1055 O O . LEU A 1 143 ? -175.245 -49.994 167.990 1.00 77.19 143 LEU A O 1
ATOM 1059 N N . GLN A 1 144 ? -177.444 -50.137 168.277 1.00 75.94 144 GLN A N 1
ATOM 1060 C CA . GLN A 1 144 ? -177.508 -49.109 169.322 1.00 75.94 144 GLN A CA 1
ATOM 1061 C C . GLN A 1 144 ? -176.758 -49.549 170.584 1.00 75.94 144 GLN A C 1
ATOM 1063 O O . GLN A 1 144 ? -175.943 -48.781 171.096 1.00 75.94 144 GLN A O 1
ATOM 1068 N N . THR A 1 145 ? -176.967 -50.782 171.061 1.00 77.00 145 THR A N 1
ATOM 1069 C CA . THR A 1 145 ? -176.217 -51.301 172.215 1.00 77.00 145 THR A CA 1
ATOM 1070 C C . THR A 1 145 ? -174.744 -51.509 171.869 1.00 77.00 145 THR A C 1
ATOM 1072 O O . THR A 1 145 ? -173.887 -50.966 172.565 1.00 77.00 145 THR A O 1
ATOM 1075 N N . ALA A 1 146 ? -174.427 -52.166 170.748 1.00 78.75 146 ALA A N 1
ATOM 1076 C CA . ALA A 1 146 ? -173.049 -52.388 170.308 1.00 78.75 146 ALA A CA 1
ATOM 1077 C C . ALA A 1 146 ? -172.293 -51.082 170.004 1.00 78.75 146 ALA A C 1
ATOM 1079 O O . ALA A 1 146 ? -171.100 -51.000 170.271 1.00 78.75 146 ALA A O 1
ATOM 1080 N N . PHE A 1 147 ? -172.965 -50.041 169.501 1.00 76.81 147 PHE A N 1
ATOM 1081 C CA . PHE A 1 147 ? -172.393 -48.707 169.309 1.00 76.81 147 PHE A CA 1
ATOM 1082 C C . PHE A 1 147 ? -172.187 -47.996 170.646 1.00 76.81 147 PHE A C 1
ATOM 1084 O O . PHE A 1 147 ? -171.141 -47.387 170.839 1.00 76.81 147 PHE A O 1
ATOM 1091 N N . SER A 1 148 ? -173.119 -48.108 171.601 1.00 79.06 148 SER A N 1
ATOM 1092 C CA . SER A 1 148 ? -172.917 -47.550 172.945 1.00 79.06 148 SER A CA 1
ATOM 1093 C C . SER A 1 148 ? -171.741 -48.216 173.674 1.00 79.06 148 SER A C 1
ATOM 1095 O O . SER A 1 148 ? -170.917 -47.521 174.266 1.00 79.06 148 SER A O 1
ATOM 1097 N N . GLU A 1 149 ? -171.579 -49.536 173.534 1.00 76.31 149 GLU A N 1
ATOM 1098 C CA . GLU A 1 149 ? -170.411 -50.262 174.032 1.00 76.31 149 GLU A CA 1
ATOM 1099 C C . GLU A 1 149 ? -169.136 -49.909 173.262 1.00 76.31 149 GLU A C 1
ATOM 1101 O O . GLU A 1 149 ? -168.093 -49.724 173.881 1.00 76.31 149 GLU A O 1
ATOM 1106 N N . ALA A 1 150 ? -169.186 -49.786 171.934 1.00 81.38 150 ALA A N 1
ATOM 1107 C CA . ALA A 1 150 ? -168.030 -49.394 171.130 1.00 81.38 150 ALA A CA 1
ATOM 1108 C C . ALA A 1 150 ? -167.562 -47.974 171.474 1.00 81.38 150 ALA A C 1
ATOM 1110 O O . ALA A 1 150 ? -166.362 -47.748 171.591 1.00 81.38 150 ALA A O 1
ATOM 1111 N N . MET A 1 151 ? -168.486 -47.039 171.708 1.00 81.19 151 MET A N 1
ATOM 1112 C CA . MET A 1 151 ? -168.179 -45.684 172.171 1.00 81.19 151 MET A CA 1
ATOM 1113 C C . MET A 1 151 ? -167.647 -45.681 173.609 1.00 81.19 151 MET A C 1
ATOM 1115 O O . MET A 1 151 ? -166.695 -44.962 173.892 1.00 81.19 151 MET A O 1
ATOM 1119 N N . ALA A 1 152 ? -168.179 -46.517 174.508 1.00 78.44 152 ALA A N 1
ATOM 1120 C CA . ALA A 1 152 ? -167.631 -46.671 175.858 1.00 78.44 152 ALA A CA 1
ATOM 1121 C C . ALA A 1 152 ? -166.199 -47.242 175.837 1.00 78.44 152 ALA A C 1
ATOM 1123 O O . ALA A 1 152 ? -165.309 -46.692 176.485 1.00 78.44 152 ALA A O 1
ATOM 1124 N N . ARG A 1 153 ? -165.951 -48.285 175.031 1.00 79.56 153 ARG A N 1
ATOM 1125 C CA . ARG A 1 153 ? -164.614 -48.865 174.811 1.00 79.56 153 ARG A CA 1
ATOM 1126 C C . ARG A 1 153 ? -163.665 -47.847 174.175 1.00 79.56 153 ARG A C 1
ATOM 1128 O O . ARG A 1 153 ? -162.549 -47.699 174.653 1.00 79.56 153 ARG A O 1
ATOM 1135 N N . LYS A 1 154 ? -164.107 -47.081 173.170 1.00 72.88 154 LYS A N 1
ATOM 1136 C CA . LYS A 1 154 ? -163.291 -46.022 172.553 1.00 72.88 154 LYS A CA 1
ATOM 1137 C C . LYS A 1 154 ? -162.997 -44.864 173.501 1.00 72.88 154 LYS A C 1
ATOM 1139 O O . LYS A 1 154 ? -161.884 -44.358 173.475 1.00 72.88 154 LYS A O 1
ATOM 1144 N N . ASN A 1 155 ? -163.924 -44.483 174.377 1.00 78.00 155 ASN A N 1
ATOM 1145 C CA . ASN A 1 155 ? -163.656 -43.480 175.409 1.00 78.00 155 ASN A CA 1
ATOM 1146 C C . ASN A 1 155 ? -162.658 -43.994 176.463 1.00 78.00 155 ASN A C 1
ATOM 1148 O O . ASN A 1 155 ? -161.814 -43.222 176.914 1.00 78.00 155 ASN A O 1
ATOM 1152 N N . ALA A 1 156 ? -162.700 -45.286 176.810 1.00 80.88 156 ALA A N 1
ATOM 1153 C CA . ALA A 1 156 ? -161.690 -45.913 177.663 1.00 80.88 156 ALA A CA 1
ATOM 1154 C C . ALA A 1 156 ? -160.308 -45.940 176.981 1.00 80.88 156 ALA A C 1
ATOM 1156 O O . ALA A 1 156 ? -159.354 -45.417 177.549 1.00 80.88 156 ALA A O 1
ATOM 1157 N N . GLU A 1 157 ? -160.217 -46.434 175.739 1.00 79.94 157 GLU A N 1
ATOM 1158 C CA . GLU A 1 157 ? -158.982 -46.412 174.936 1.00 79.94 157 GLU A CA 1
ATOM 1159 C C . GLU A 1 157 ? -158.411 -44.989 174.790 1.00 79.94 157 GLU A C 1
ATOM 1161 O O . GLU A 1 157 ? -157.207 -44.791 174.914 1.00 79.94 157 GLU A O 1
ATOM 1166 N N . VAL A 1 158 ? -159.255 -43.976 174.553 1.00 79.12 158 VAL A N 1
ATOM 1167 C CA . VAL A 1 158 ? -158.822 -42.571 174.452 1.00 79.12 158 VAL A CA 1
ATOM 1168 C C . VAL A 1 158 ? -158.303 -42.046 175.791 1.00 79.12 158 VAL A C 1
ATOM 1170 O O . VAL A 1 158 ? -157.282 -41.362 175.801 1.00 79.12 158 VAL A O 1
ATOM 1173 N N . SER A 1 159 ? -158.941 -42.384 176.915 1.00 80.19 159 SER A N 1
ATOM 1174 C CA . SER A 1 159 ? -158.451 -42.006 178.248 1.00 80.19 159 SER A CA 1
ATOM 1175 C C . SER A 1 159 ? -157.121 -42.687 178.591 1.00 80.19 159 SER A C 1
ATOM 1177 O O . SER A 1 159 ? -156.249 -42.066 179.197 1.00 80.19 159 SER A O 1
ATOM 1179 N N . GLU A 1 160 ? -156.949 -43.949 178.196 1.00 80.12 160 GLU A N 1
ATOM 1180 C CA . GLU A 1 160 ? -155.731 -44.736 178.412 1.00 80.12 160 GLU A CA 1
ATOM 1181 C C . GLU A 1 160 ? -154.575 -44.231 177.530 1.00 80.12 160 GLU A C 1
ATOM 1183 O O . GLU A 1 160 ? -153.465 -44.008 178.016 1.00 80.12 160 GLU A O 1
ATOM 1188 N N . LEU A 1 161 ? -154.855 -43.912 176.261 1.00 80.00 161 LEU A N 1
ATOM 1189 C CA . LEU A 1 161 ? -153.913 -43.251 175.355 1.00 80.00 161 LEU A CA 1
ATOM 1190 C C . LEU A 1 161 ? -153.554 -41.831 175.815 1.00 80.00 161 LEU A C 1
ATOM 1192 O O . LEU A 1 161 ? -152.391 -41.453 175.715 1.00 80.00 161 LEU A O 1
ATOM 1196 N N . GLN A 1 162 ? -154.496 -41.045 176.350 1.00 74.88 162 GLN A N 1
ATOM 1197 C CA . GLN A 1 162 ? -154.191 -39.725 176.919 1.00 74.88 162 GLN A CA 1
ATOM 1198 C C . GLN A 1 162 ? -153.303 -39.830 178.165 1.00 74.88 162 GLN A C 1
ATOM 1200 O O . GLN A 1 162 ? -152.343 -39.067 178.285 1.00 74.88 162 GLN A O 1
ATOM 1205 N N . ALA A 1 163 ? -153.561 -40.799 179.049 1.00 79.62 163 ALA A N 1
ATOM 1206 C CA . ALA A 1 163 ? -152.693 -41.075 180.191 1.00 79.62 163 ALA A CA 1
ATOM 1207 C C . ALA A 1 163 ? -151.276 -41.459 179.727 1.00 79.62 163 ALA A C 1
ATOM 1209 O O . ALA A 1 163 ? -150.305 -40.815 180.130 1.00 79.62 163 ALA A O 1
ATOM 1210 N N . HIS A 1 164 ? -151.153 -42.418 178.802 1.00 80.38 164 HIS A N 1
ATOM 1211 C CA . HIS A 1 164 ? -149.865 -42.854 178.254 1.00 80.38 164 HIS A CA 1
ATOM 1212 C C . HIS A 1 164 ? -149.118 -41.723 177.523 1.00 80.38 164 HIS A C 1
ATOM 1214 O O . HIS A 1 164 ? -147.898 -41.601 177.663 1.00 80.38 164 HIS A O 1
ATOM 1220 N N . LEU A 1 165 ? -149.822 -40.867 176.774 1.00 76.31 165 LEU A N 1
ATOM 1221 C CA . LEU A 1 165 ? -149.217 -39.721 176.092 1.00 76.31 165 LEU A CA 1
ATOM 1222 C C . LEU A 1 165 ? -148.718 -38.676 177.100 1.00 76.31 165 LEU A C 1
ATOM 1224 O O . LEU A 1 165 ? -147.616 -38.158 176.941 1.00 76.31 165 LEU A O 1
ATOM 1228 N N . SER A 1 166 ? -149.485 -38.400 178.161 1.00 79.25 166 SER A N 1
ATOM 1229 C CA . SER A 1 166 ? -149.073 -37.463 179.215 1.00 79.25 166 SER A CA 1
ATOM 1230 C C . SER A 1 166 ? -147.842 -37.953 179.993 1.00 79.25 166 SER A C 1
ATOM 1232 O O . SER A 1 166 ? -146.942 -37.158 180.264 1.00 79.25 166 SER A O 1
ATOM 1234 N N . GLY A 1 167 ? -147.743 -39.263 180.256 1.00 78.31 167 GLY A N 1
ATOM 1235 C CA . GLY A 1 167 ? -146.557 -39.883 180.851 1.00 78.31 167 GLY A CA 1
ATOM 1236 C C . GLY A 1 167 ? -145.327 -39.764 179.949 1.00 78.31 167 GLY A C 1
ATOM 1237 O O . GLY A 1 167 ? -144.294 -39.257 180.380 1.00 78.31 167 GLY A O 1
ATOM 1238 N N . ALA A 1 168 ? -145.459 -40.130 178.669 1.00 79.12 168 ALA A N 1
ATOM 1239 C CA . ALA A 1 168 ? -144.368 -40.041 177.696 1.00 79.12 168 ALA A CA 1
ATOM 1240 C C . ALA A 1 168 ? -143.882 -38.595 177.464 1.00 79.12 168 ALA A C 1
ATOM 1242 O O . ALA A 1 168 ? -142.685 -38.361 177.306 1.00 79.12 168 ALA A O 1
ATOM 1243 N N . VAL A 1 169 ? -144.785 -37.606 177.487 1.00 79.38 169 VAL A N 1
ATOM 1244 C CA . VAL A 1 169 ? -144.419 -36.178 177.436 1.00 79.38 169 VAL A CA 1
ATOM 1245 C C . VAL A 1 169 ? -143.677 -35.747 178.708 1.00 79.38 169 VAL A C 1
ATOM 1247 O O . VAL A 1 169 ? -142.713 -34.988 178.611 1.00 79.38 169 VAL A O 1
ATOM 1250 N N . GLY A 1 170 ? -144.057 -36.262 179.882 1.00 79.06 170 GLY A N 1
ATOM 1251 C CA . GLY A 1 170 ? -143.331 -36.037 181.136 1.00 79.06 170 GLY A CA 1
ATOM 1252 C C . GLY A 1 170 ? -141.897 -36.581 181.107 1.00 79.06 170 GLY A C 1
ATOM 1253 O O . GLY A 1 170 ? -140.961 -35.854 181.437 1.00 79.06 170 GLY A O 1
ATOM 1254 N N . GLU A 1 171 ? -141.710 -37.823 180.648 1.00 80.75 171 GLU A N 1
ATOM 1255 C CA . GLU A 1 171 ? -140.387 -38.457 180.513 1.00 80.75 171 GLU A CA 1
ATOM 1256 C C . GLU A 1 171 ? -139.494 -37.773 179.465 1.00 80.75 171 GLU A C 1
ATOM 1258 O O . GLU A 1 171 ? -138.286 -37.636 179.662 1.00 80.75 171 GLU A O 1
ATOM 1263 N N . LEU A 1 172 ? -140.071 -37.306 178.353 1.00 78.31 172 LEU A N 1
ATOM 1264 C CA . LEU A 1 172 ? -139.332 -36.517 177.365 1.00 78.31 172 LEU A CA 1
ATOM 1265 C C . LEU A 1 172 ? -138.935 -35.142 177.923 1.00 78.31 172 LEU A C 1
ATOM 1267 O O . LEU A 1 172 ? -137.817 -34.691 177.677 1.00 78.31 172 LEU A O 1
ATOM 1271 N N . SER A 1 173 ? -139.805 -34.505 178.714 1.00 78.25 173 SER A N 1
ATOM 1272 C CA . SER A 1 173 ? -139.524 -33.208 179.338 1.00 78.25 173 SER A CA 1
ATOM 1273 C C . SER A 1 173 ? -138.382 -33.281 180.356 1.00 78.25 173 SER A C 1
ATOM 1275 O O . SER A 1 173 ? -137.520 -32.401 180.348 1.00 78.25 173 SER A O 1
ATOM 1277 N N . SER A 1 174 ? -138.338 -34.305 181.218 1.00 80.81 174 SER A N 1
ATOM 1278 C CA . SER A 1 174 ? -137.233 -34.461 182.177 1.00 80.81 174 SER A CA 1
ATOM 1279 C C . SER A 1 174 ? -135.912 -34.753 181.462 1.00 80.81 174 SER A C 1
ATOM 1281 O O . SER A 1 174 ? -134.897 -34.114 181.738 1.00 80.81 174 SER A O 1
ATOM 1283 N N . ARG A 1 175 ? -135.933 -35.643 180.464 1.00 79.06 175 ARG A N 1
ATOM 1284 C CA . ARG A 1 175 ? -134.740 -36.030 179.700 1.00 79.06 175 ARG A CA 1
ATOM 1285 C C . ARG A 1 175 ? -134.184 -34.906 178.820 1.00 79.06 175 ARG A C 1
ATOM 1287 O O . ARG A 1 175 ? -132.973 -34.840 178.609 1.00 79.06 175 ARG A O 1
ATOM 1294 N N . GLN A 1 176 ? -135.031 -34.000 178.326 1.00 79.06 176 GLN A N 1
ATOM 1295 C CA . GLN A 1 176 ? -134.570 -32.775 177.667 1.00 79.06 176 GLN A CA 1
ATOM 1296 C C . GLN A 1 176 ? -133.852 -31.850 178.663 1.00 79.06 176 GLN A C 1
ATOM 1298 O O . GLN A 1 176 ? -132.767 -31.353 178.360 1.00 79.06 176 GLN A O 1
ATOM 1303 N N . GLN A 1 177 ? -134.406 -31.674 179.867 1.00 78.44 177 GLN A N 1
ATOM 1304 C CA . GLN A 1 177 ? -133.821 -30.822 180.906 1.00 78.44 177 GLN A CA 1
ATOM 1305 C C . GLN A 1 177 ? -132.441 -31.327 181.377 1.00 78.44 177 GLN A C 1
ATOM 1307 O O . GLN A 1 177 ? -131.532 -30.524 181.594 1.00 78.44 177 GLN A O 1
ATOM 1312 N N . GLU A 1 178 ? -132.243 -32.648 181.460 1.00 78.88 178 GLU A N 1
ATOM 1313 C CA . GLU A 1 178 ? -130.933 -33.271 181.724 1.00 78.88 178 GLU A CA 1
ATOM 1314 C C . GLU A 1 178 ? -129.892 -32.956 180.633 1.00 78.88 178 GLU A C 1
ATOM 1316 O O . GLU A 1 178 ? -128.741 -32.624 180.934 1.00 78.88 178 GLU A O 1
ATOM 1321 N N . LEU A 1 179 ? -130.283 -33.028 179.355 1.00 77.88 179 LEU A N 1
ATOM 1322 C CA . LEU A 1 179 ? -129.388 -32.763 178.223 1.00 77.88 179 LEU A CA 1
ATOM 1323 C C . LEU A 1 179 ? -129.015 -31.279 178.104 1.00 77.88 179 LEU A C 1
ATOM 1325 O O . LEU A 1 179 ? -127.857 -30.957 177.825 1.00 77.88 179 LEU A O 1
ATOM 1329 N N . GLU A 1 180 ? -129.960 -30.373 178.358 1.00 78.44 180 GLU A N 1
ATOM 1330 C CA . GLU A 1 180 ? -129.702 -28.928 178.371 1.00 78.44 180 GLU A CA 1
ATOM 1331 C C . GLU A 1 180 ? -128.762 -28.525 179.520 1.00 78.44 180 GLU A C 1
ATOM 1333 O O . GLU A 1 180 ? -127.875 -27.691 179.318 1.00 78.44 180 GLU A O 1
ATOM 1338 N N . ALA A 1 181 ? -128.856 -29.184 180.682 1.00 75.50 181 ALA A N 1
ATOM 1339 C CA . ALA A 1 181 ? -127.912 -29.005 181.787 1.00 75.50 181 ALA A CA 1
ATOM 1340 C C . ALA A 1 181 ? -126.488 -29.515 181.465 1.00 75.50 181 ALA A C 1
ATOM 1342 O O . ALA A 1 181 ? -125.504 -28.929 181.922 1.00 75.50 181 ALA A O 1
ATOM 1343 N N . ALA A 1 182 ? -126.351 -30.574 180.659 1.00 74.62 182 ALA A N 1
ATOM 1344 C CA . ALA A 1 182 ? -125.053 -31.141 180.271 1.00 74.62 182 ALA A CA 1
ATOM 1345 C C . ALA A 1 182 ? -124.345 -30.377 179.128 1.00 74.62 182 ALA A C 1
ATOM 1347 O O . ALA A 1 182 ? -123.111 -30.373 179.040 1.00 74.62 182 ALA A O 1
ATOM 1348 N N . ALA A 1 183 ? -125.107 -29.707 178.256 1.00 71.62 183 ALA A N 1
ATOM 1349 C CA . ALA A 1 183 ? -124.610 -29.025 177.059 1.00 71.62 183 ALA A CA 1
ATOM 1350 C C . ALA A 1 183 ? -123.451 -28.010 177.263 1.00 71.62 183 ALA A C 1
ATOM 1352 O O . ALA A 1 183 ? -122.509 -28.045 176.460 1.00 71.62 183 ALA A O 1
ATOM 1353 N N . PRO A 1 184 ? -123.444 -27.109 178.273 1.00 75.19 184 PRO A N 1
ATOM 1354 C CA . PRO A 1 184 ? -122.369 -26.119 178.415 1.00 75.19 184 PRO A CA 1
ATOM 1355 C C . PRO A 1 184 ? -121.006 -26.746 178.751 1.00 75.19 184 PRO A C 1
ATOM 1357 O O . PRO A 1 184 ? -119.982 -26.278 178.251 1.00 75.19 184 PRO A O 1
ATOM 1360 N N . LEU A 1 185 ? -120.978 -27.836 179.528 1.00 75.94 185 LEU A N 1
ATOM 1361 C CA . LEU A 1 185 ? -119.734 -28.503 179.938 1.00 75.94 185 LEU A CA 1
ATOM 1362 C C . LEU A 1 185 ? -119.013 -29.173 178.754 1.00 75.94 185 LEU A C 1
ATOM 1364 O O . LEU A 1 185 ? -117.783 -29.213 178.708 1.00 75.94 185 LEU A O 1
ATOM 1368 N N . LEU A 1 186 ? -119.777 -29.680 177.781 1.00 76.00 186 LEU A N 1
ATOM 1369 C CA . LEU A 1 186 ? -119.238 -30.299 176.567 1.00 76.00 186 LEU A CA 1
ATOM 1370 C C . LEU A 1 186 ? -118.663 -29.272 175.583 1.00 76.00 186 LEU A C 1
ATOM 1372 O O . LEU A 1 186 ? -117.677 -29.570 174.912 1.00 76.00 186 LEU A O 1
ATOM 1376 N N . ARG A 1 187 ? -119.235 -28.060 175.515 1.00 76.56 187 ARG A N 1
ATOM 1377 C CA . ARG A 1 187 ? -118.696 -26.976 174.673 1.00 76.56 187 ARG A CA 1
ATOM 1378 C C . ARG A 1 187 ? -117.325 -26.512 175.156 1.00 76.56 187 ARG A C 1
ATOM 1380 O O . ARG A 1 187 ? -116.405 -26.459 174.348 1.00 76.56 187 ARG A O 1
ATOM 1387 N N . LEU A 1 188 ? -117.175 -26.272 176.462 1.00 80.25 188 LEU A N 1
ATOM 1388 C CA . LEU A 1 188 ? -115.913 -25.815 177.056 1.00 80.25 188 LEU A CA 1
ATOM 1389 C C . LEU A 1 188 ? -114.741 -26.750 176.695 1.00 80.25 188 LEU A C 1
ATOM 1391 O O . LEU A 1 188 ? -113.728 -26.303 176.166 1.00 80.25 188 LEU A O 1
ATOM 1395 N N . ARG A 1 189 ? -114.940 -28.067 176.856 1.00 76.44 189 ARG A N 1
ATOM 1396 C CA . ARG A 1 189 ? -113.933 -29.093 176.527 1.00 76.44 189 ARG A CA 1
ATOM 1397 C C . ARG A 1 189 ? -113.524 -29.123 175.048 1.00 76.44 189 ARG A C 1
ATOM 1399 O O . ARG A 1 189 ? -112.408 -29.532 174.747 1.00 76.44 189 ARG A O 1
ATOM 1406 N N . LEU A 1 190 ? -114.403 -28.740 174.117 1.00 78.38 190 LEU A N 1
ATOM 1407 C CA . LEU A 1 190 ? -114.088 -28.744 172.681 1.00 78.38 190 LEU A CA 1
ATOM 1408 C C . LEU A 1 190 ? -113.216 -27.556 172.264 1.00 78.38 190 LEU A C 1
ATOM 1410 O O . LEU A 1 190 ? -112.369 -27.707 171.381 1.00 78.38 190 LEU A O 1
ATOM 1414 N N . ASP A 1 191 ? -113.402 -26.394 172.886 1.00 78.94 191 ASP A N 1
ATOM 1415 C CA . ASP A 1 191 ? -112.608 -25.208 172.565 1.00 78.94 191 ASP A CA 1
ATOM 1416 C C . ASP A 1 191 ? -111.203 -25.261 173.200 1.00 78.94 191 ASP A C 1
ATOM 1418 O O . ASP A 1 191 ? -110.244 -24.816 172.564 1.00 78.94 191 ASP A O 1
ATOM 1422 N N . ASP A 1 192 ? -111.034 -25.943 174.343 1.00 79.06 192 ASP A N 1
ATOM 1423 C CA . ASP A 1 192 ? -109.714 -26.289 174.901 1.00 79.06 192 ASP A CA 1
ATOM 1424 C C . ASP A 1 192 ? -108.862 -27.111 173.909 1.00 79.06 192 ASP A C 1
ATOM 1426 O O . ASP A 1 192 ? -107.714 -26.759 173.620 1.00 79.06 192 ASP A O 1
ATOM 1430 N N . PHE A 1 193 ? -109.423 -28.176 173.317 1.00 76.19 193 PHE A N 1
ATOM 1431 C CA . PHE A 1 193 ? -108.711 -28.986 172.314 1.00 76.19 193 PHE A CA 1
ATOM 1432 C C . PHE A 1 193 ? -108.382 -28.194 171.036 1.00 76.19 193 PHE A C 1
ATOM 1434 O O . PHE A 1 193 ? -107.319 -28.383 170.441 1.00 76.19 193 PHE A O 1
ATOM 1441 N N . ARG A 1 194 ? -109.255 -27.267 170.619 1.00 78.12 194 ARG A N 1
ATOM 1442 C CA . ARG A 1 194 ? -108.993 -26.372 169.476 1.00 78.12 194 ARG A CA 1
ATOM 1443 C C . ARG A 1 194 ? -107.858 -25.389 169.746 1.00 78.12 194 ARG A C 1
ATOM 1445 O O . ARG A 1 194 ? -107.101 -25.091 168.825 1.00 78.12 194 ARG A O 1
ATOM 1452 N N . ALA A 1 195 ? -107.729 -24.891 170.976 1.00 78.38 195 ALA A N 1
ATOM 1453 C CA . ALA A 1 195 ? -106.621 -24.023 171.360 1.00 78.38 195 ALA A CA 1
ATOM 1454 C C . ALA A 1 195 ? -105.278 -24.773 171.292 1.00 78.38 195 ALA A C 1
ATOM 1456 O O . ALA A 1 195 ? -104.323 -24.263 170.708 1.00 78.38 195 ALA A O 1
ATOM 1457 N N . GLN A 1 196 ? -105.231 -26.009 171.803 1.00 74.12 196 GLN A N 1
ATOM 1458 C CA . GLN A 1 196 ? -104.028 -26.855 171.805 1.00 74.12 196 GLN A CA 1
ATOM 1459 C C . GLN A 1 196 ? -103.527 -27.193 170.390 1.00 74.12 196 GLN A C 1
ATOM 1461 O O . GLN A 1 196 ? -102.324 -27.171 170.141 1.00 74.12 196 GLN A O 1
ATOM 1466 N N . LEU A 1 197 ? -104.438 -27.444 169.444 1.00 74.56 197 LEU A N 1
ATOM 1467 C CA . LEU A 1 197 ? -104.111 -27.745 168.042 1.00 74.56 197 LEU A CA 1
ATOM 1468 C C . LEU A 1 197 ? -103.696 -26.519 167.207 1.00 74.56 197 LEU A C 1
ATOM 1470 O O . LEU A 1 197 ? -103.322 -26.676 166.045 1.00 74.56 197 LEU A O 1
ATOM 1474 N N . ARG A 1 198 ? -103.777 -25.297 167.753 1.00 79.25 198 ARG A N 1
ATOM 1475 C CA . ARG A 1 198 ? -103.539 -24.064 166.984 1.00 79.25 198 ARG A CA 1
ATOM 1476 C C . ARG A 1 198 ? -102.061 -23.707 166.826 1.00 79.25 198 ARG A C 1
ATOM 1478 O O . ARG A 1 198 ? -101.729 -23.015 165.867 1.00 79.25 198 ARG A O 1
ATOM 1485 N N . ASP A 1 199 ? -101.197 -24.185 167.724 1.00 75.06 199 ASP A N 1
ATOM 1486 C CA . ASP A 1 199 ? -99.744 -24.085 167.566 1.00 75.06 199 ASP A CA 1
ATOM 1487 C C . ASP A 1 199 ? -99.057 -25.453 167.709 1.00 75.06 199 ASP A C 1
ATOM 1489 O O . ASP A 1 199 ? -98.866 -26.016 168.794 1.00 75.06 199 ASP A O 1
ATOM 1493 N N . LEU A 1 200 ? -98.712 -25.993 166.542 1.00 77.19 200 LEU A N 1
ATOM 1494 C CA . LEU A 1 200 ? -98.024 -27.264 166.347 1.00 77.19 200 LEU A CA 1
ATOM 1495 C C . LEU A 1 200 ? -96.567 -27.054 165.906 1.00 77.19 200 LEU A C 1
ATOM 1497 O O . LEU A 1 200 ? -95.899 -28.020 165.542 1.00 77.19 200 LEU A O 1
ATOM 1501 N N . ARG A 1 201 ? -96.061 -25.811 165.914 1.00 77.56 201 ARG A N 1
ATOM 1502 C CA . ARG A 1 201 ? -94.655 -25.538 165.608 1.00 77.56 201 ARG A CA 1
ATOM 1503 C C . ARG A 1 201 ? -93.800 -25.850 166.829 1.00 77.56 201 ARG A C 1
ATOM 1505 O O . ARG A 1 201 ? -94.077 -25.407 167.938 1.00 77.56 201 ARG A O 1
ATOM 1512 N N . VAL A 1 202 ? -92.743 -26.613 166.597 1.00 81.69 202 VAL A N 1
ATOM 1513 C CA . VAL A 1 202 ? -91.799 -27.069 167.618 1.00 81.69 202 VAL A CA 1
ATOM 1514 C C . VAL A 1 202 ? -90.386 -26.775 167.116 1.00 81.69 202 VAL A C 1
ATOM 1516 O O . VAL A 1 202 ? -90.152 -26.774 165.908 1.00 81.69 202 VAL A O 1
ATOM 1519 N N . SER A 1 203 ? -89.464 -26.453 168.022 1.00 83.94 203 SER A N 1
ATOM 1520 C CA . SER A 1 203 ? -88.044 -26.268 167.705 1.00 83.94 203 SER A CA 1
ATOM 1521 C C . SER A 1 203 ? -87.315 -27.612 167.641 1.00 83.94 203 SER A C 1
ATOM 1523 O O . SER A 1 203 ? -87.730 -28.566 168.297 1.00 83.94 203 SER A O 1
ATOM 1525 N N . ASP A 1 204 ? -86.189 -27.682 166.926 1.00 82.25 204 ASP A N 1
ATOM 1526 C CA . ASP A 1 204 ? -85.397 -28.912 166.777 1.00 82.25 204 ASP A CA 1
ATOM 1527 C C . ASP A 1 204 ? -85.060 -29.595 168.116 1.00 82.25 204 ASP A C 1
ATOM 1529 O O . ASP A 1 204 ? -85.059 -30.822 168.197 1.00 82.25 204 ASP A O 1
ATOM 1533 N N . ALA A 1 205 ? -84.826 -28.813 169.177 1.00 83.12 205 ALA A N 1
ATOM 1534 C CA . ALA A 1 205 ? -84.563 -29.317 170.526 1.00 83.12 205 ALA A CA 1
ATOM 1535 C C . ALA A 1 205 ? -85.782 -30.038 171.132 1.00 83.12 205 ALA A C 1
ATOM 1537 O O . ALA A 1 205 ? -85.687 -31.206 171.498 1.00 83.12 205 ALA A O 1
ATOM 1538 N N . VAL A 1 206 ? -86.948 -29.384 171.167 1.00 81.00 206 VAL A N 1
ATOM 1539 C CA . VAL A 1 206 ? -88.171 -29.976 171.741 1.00 81.00 206 VAL A CA 1
ATOM 1540 C C . VAL A 1 206 ? -88.695 -31.116 170.855 1.00 81.00 206 VAL A C 1
ATOM 1542 O O . VAL A 1 206 ? -89.252 -32.091 171.350 1.00 81.00 206 VAL A O 1
ATOM 1545 N N . TYR A 1 207 ? -88.446 -31.066 169.544 1.00 88.44 207 TYR A N 1
ATOM 1546 C CA . TYR A 1 207 ? -88.683 -32.189 168.638 1.00 88.44 207 TYR A CA 1
ATOM 1547 C C . TYR A 1 207 ? -87.821 -33.414 169.008 1.00 88.44 207 TYR A C 1
ATOM 1549 O O . TYR A 1 207 ? -88.340 -34.530 169.055 1.00 88.44 207 TYR A O 1
ATOM 1557 N N . GLN A 1 208 ? -86.532 -33.224 169.324 1.00 86.81 208 GLN A N 1
ATOM 1558 C CA . GLN A 1 208 ? -85.657 -34.308 169.792 1.00 86.81 208 GLN A CA 1
ATOM 1559 C C . GLN A 1 208 ? -86.116 -34.865 171.148 1.00 86.81 208 GLN A C 1
ATOM 1561 O O . GLN A 1 208 ? -86.176 -36.083 171.304 1.00 86.81 208 GLN A O 1
ATOM 1566 N N . GLU A 1 209 ? -86.508 -34.006 172.092 1.00 85.50 209 GLU A N 1
ATOM 1567 C CA . GLU A 1 209 ? -87.061 -34.412 173.393 1.00 85.50 209 GLU A CA 1
ATOM 1568 C C . GLU A 1 209 ? -88.325 -35.273 173.226 1.00 85.50 209 GLU A C 1
ATOM 1570 O O . GLU A 1 209 ? -88.366 -36.411 173.700 1.00 85.50 209 GLU A O 1
ATOM 1575 N N . LEU A 1 210 ? -89.321 -34.799 172.466 1.00 83.75 210 LEU A N 1
ATOM 1576 C CA . LEU A 1 210 ? -90.543 -35.560 172.169 1.00 83.75 210 LEU A CA 1
ATOM 1577 C C . LEU A 1 210 ? -90.249 -36.865 171.407 1.00 83.75 210 LEU A C 1
ATOM 1579 O O . LEU A 1 210 ? -90.938 -37.869 171.605 1.00 83.75 210 LEU A O 1
ATOM 1583 N N . ARG A 1 211 ? -89.207 -36.893 170.563 1.00 85.50 211 ARG A N 1
ATOM 1584 C CA . ARG A 1 211 ? -88.768 -38.098 169.842 1.00 85.50 211 ARG A CA 1
ATOM 1585 C C . ARG A 1 211 ? -88.069 -39.127 170.744 1.00 85.50 211 ARG A C 1
ATOM 1587 O O . ARG A 1 211 ? -88.031 -40.294 170.349 1.00 85.50 211 ARG A O 1
ATOM 1594 N N . LEU A 1 212 ? -87.596 -38.752 171.936 1.00 86.62 212 LEU A N 1
ATOM 1595 C CA . LEU A 1 212 ? -86.985 -39.658 172.923 1.00 86.62 212 LEU A CA 1
ATOM 1596 C C . LEU A 1 212 ? -87.989 -40.296 173.901 1.00 86.62 212 LEU A C 1
ATOM 1598 O O . LEU A 1 212 ? -87.702 -41.368 174.432 1.00 86.62 212 LEU A O 1
ATOM 1602 N N . LEU A 1 213 ? -89.167 -39.699 174.124 1.00 82.06 213 LEU A N 1
ATOM 1603 C CA . LEU A 1 213 ? -90.215 -40.306 174.962 1.00 82.06 213 LEU A CA 1
ATOM 1604 C C . LEU A 1 213 ? -90.700 -41.648 174.363 1.00 82.06 213 LEU A C 1
ATOM 1606 O O . LEU A 1 213 ? -90.952 -41.699 173.155 1.00 82.06 213 LEU A O 1
ATOM 1610 N N . PRO A 1 214 ? -90.911 -42.716 175.159 1.00 78.81 214 PRO A N 1
ATOM 1611 C CA . PRO A 1 214 ? -91.607 -43.927 174.707 1.00 78.81 214 PRO A CA 1
ATOM 1612 C C . PRO A 1 214 ? -92.976 -43.601 174.088 1.00 78.81 214 PRO A C 1
ATOM 1614 O O . PRO A 1 214 ? -93.641 -42.655 174.513 1.00 78.81 214 PRO A O 1
ATOM 1617 N N . ARG A 1 215 ? -93.417 -44.349 173.068 1.00 76.56 215 ARG A N 1
ATOM 1618 C CA . ARG A 1 215 ? -94.681 -44.046 172.359 1.00 76.56 215 ARG A CA 1
ATOM 1619 C C . ARG A 1 215 ? -95.895 -44.136 173.281 1.00 76.56 215 ARG A C 1
ATOM 1621 O O . ARG A 1 215 ? -96.827 -43.353 173.155 1.00 76.56 215 ARG A O 1
ATOM 1628 N N . GLU A 1 216 ? -95.826 -45.033 174.253 1.00 79.38 216 GLU A N 1
ATOM 1629 C CA . GLU A 1 216 ? -96.816 -45.282 175.298 1.00 79.38 216 GLU A CA 1
ATOM 1630 C C . GLU A 1 216 ? -97.024 -44.069 176.223 1.00 79.38 216 GLU A C 1
ATOM 1632 O O . GLU A 1 216 ? -98.039 -43.996 176.912 1.00 79.38 216 GLU A O 1
ATOM 1637 N N . SER A 1 217 ? -96.076 -43.121 176.247 1.00 77.88 217 SER A N 1
ATOM 1638 C CA . SER A 1 217 ? -96.128 -41.902 177.060 1.00 77.88 217 SER A CA 1
ATOM 1639 C C . SER A 1 217 ? -96.304 -40.611 176.252 1.00 77.88 217 SER A C 1
ATOM 1641 O O . SER A 1 217 ? -96.259 -39.532 176.841 1.00 77.88 217 SER A O 1
ATOM 1643 N N . ARG A 1 218 ? -96.460 -40.679 174.923 1.00 84.38 218 ARG A N 1
ATOM 1644 C CA . ARG A 1 218 ? -96.703 -39.493 174.080 1.00 84.38 218 ARG A CA 1
ATOM 1645 C C . ARG A 1 218 ? -98.189 -39.168 174.049 1.00 84.38 218 ARG A C 1
ATOM 1647 O O . ARG A 1 218 ? -99.024 -40.067 173.975 1.00 84.38 218 ARG A O 1
ATOM 1654 N N . THR A 1 219 ? -98.537 -37.884 174.041 1.00 79.25 219 THR A N 1
ATOM 1655 C CA . THR A 1 219 ? -99.903 -37.484 173.693 1.00 79.25 219 THR A CA 1
ATOM 1656 C C . THR A 1 219 ? -100.059 -37.464 172.171 1.00 79.25 219 THR A C 1
ATOM 1658 O O . THR A 1 219 ? -99.091 -37.278 171.433 1.00 79.25 219 THR A O 1
ATOM 1661 N N . ALA A 1 220 ? -101.292 -37.592 171.673 1.00 80.44 220 ALA A N 1
ATOM 1662 C CA . ALA A 1 220 ? -101.562 -37.486 170.235 1.00 80.44 220 ALA A CA 1
ATOM 1663 C C . ALA A 1 220 ? -101.150 -36.118 169.642 1.00 80.44 220 ALA A C 1
ATOM 1665 O O . ALA A 1 220 ? -100.881 -36.019 168.447 1.00 80.44 220 ALA A O 1
ATOM 1666 N N . LEU A 1 221 ? -101.060 -35.067 170.471 1.00 82.31 221 LEU A N 1
ATOM 1667 C CA . LEU A 1 221 ? -100.557 -33.753 170.065 1.00 82.31 221 LEU A CA 1
ATOM 1668 C C . LEU A 1 221 ? -99.055 -33.799 169.731 1.00 82.31 221 LEU A C 1
ATOM 1670 O O . LEU A 1 221 ? -98.605 -33.120 168.808 1.00 82.31 221 LEU A O 1
ATOM 1674 N N . ASP A 1 222 ? -98.289 -34.610 170.461 1.00 84.88 222 ASP A N 1
ATOM 1675 C CA . ASP A 1 222 ? -96.835 -34.711 170.323 1.00 84.88 222 ASP A CA 1
ATOM 1676 C C . ASP A 1 222 ? -96.439 -35.474 169.055 1.00 84.88 222 ASP A C 1
ATOM 1678 O O . ASP A 1 222 ? -95.505 -35.072 168.364 1.00 84.88 222 ASP A O 1
ATOM 1682 N N . GLU A 1 223 ? -97.182 -36.523 168.684 1.00 85.56 223 GLU A N 1
ATOM 1683 C CA . GLU A 1 223 ? -96.961 -37.222 167.410 1.00 85.56 223 GLU A CA 1
ATOM 1684 C C . GLU A 1 223 ? -97.274 -36.328 166.199 1.00 85.56 223 GLU A C 1
ATOM 1686 O O . GLU A 1 223 ? -96.495 -36.293 165.245 1.00 85.56 223 GLU A O 1
ATOM 1691 N N . VAL A 1 224 ? -98.351 -35.532 166.255 1.00 86.19 224 VAL A N 1
ATOM 1692 C CA . VAL A 1 224 ? -98.668 -34.544 165.206 1.00 86.19 224 VAL A CA 1
ATOM 1693 C C . VAL A 1 224 ? -97.572 -33.477 165.106 1.00 86.19 224 VAL A C 1
ATOM 1695 O O . VAL A 1 224 ? -97.159 -33.119 164.004 1.00 86.19 224 VAL A O 1
ATOM 1698 N N . ARG A 1 225 ? -97.055 -32.995 166.242 1.00 86.12 225 ARG A N 1
ATOM 1699 C CA . ARG A 1 225 ? -95.937 -32.039 166.299 1.00 86.12 225 ARG A CA 1
ATOM 1700 C C . ARG A 1 225 ? -94.646 -32.593 165.690 1.00 86.12 225 ARG A C 1
ATOM 1702 O O . ARG A 1 225 ? -93.979 -31.877 164.946 1.00 86.12 225 ARG A O 1
ATOM 1709 N N . ILE A 1 226 ? -94.322 -33.858 165.961 1.00 86.62 226 ILE A N 1
ATOM 1710 C CA . ILE A 1 226 ? -93.177 -34.563 165.364 1.00 86.62 226 ILE A CA 1
ATOM 1711 C C . ILE A 1 226 ? -93.321 -34.629 163.838 1.00 86.62 226 ILE A C 1
ATOM 1713 O O . ILE A 1 226 ? -92.431 -34.158 163.131 1.00 86.62 226 ILE A O 1
ATOM 1717 N N . ALA A 1 227 ? -94.460 -35.111 163.332 1.00 87.50 227 ALA A N 1
ATOM 1718 C CA . ALA A 1 227 ? -94.691 -35.263 161.893 1.00 87.50 227 ALA A CA 1
ATOM 1719 C C . ALA A 1 227 ? -94.686 -33.919 161.133 1.00 87.50 227 ALA A C 1
ATOM 1721 O O . ALA A 1 227 ? -94.139 -33.819 160.034 1.00 87.50 227 ALA A O 1
ATOM 1722 N N . VAL A 1 228 ? -95.253 -32.860 161.727 1.00 88.06 228 VAL A N 1
ATOM 1723 C CA . VAL A 1 228 ? -95.221 -31.501 161.153 1.00 88.06 228 VAL A CA 1
ATOM 1724 C C . VAL A 1 228 ? -93.795 -30.942 161.117 1.00 88.06 228 VAL A C 1
ATOM 1726 O O . VAL A 1 228 ? -93.441 -30.255 160.159 1.00 88.06 228 VAL A O 1
ATOM 1729 N N . HIS A 1 229 ? -92.962 -31.235 162.120 1.00 88.50 229 HIS A N 1
ATOM 1730 C CA . HIS A 1 229 ? -91.564 -30.804 162.120 1.00 88.50 229 HIS A CA 1
ATOM 1731 C C . HIS A 1 229 ? -90.736 -31.520 161.039 1.00 88.50 229 HIS A C 1
ATOM 1733 O O . HIS A 1 229 ? -89.996 -30.860 160.309 1.00 88.50 229 HIS A O 1
ATOM 1739 N N . GLU A 1 230 ? -90.900 -32.840 160.894 1.00 88.88 230 GLU A N 1
ATOM 1740 C CA . GLU A 1 230 ? -90.202 -33.657 159.888 1.00 88.88 230 GLU A CA 1
ATOM 1741 C C . GLU A 1 230 ? -90.490 -33.143 158.464 1.00 88.88 230 GLU A C 1
ATOM 1743 O O . GLU A 1 230 ? -89.561 -32.699 157.783 1.00 88.88 230 GLU A O 1
ATOM 1748 N N . ALA A 1 231 ? -91.761 -33.019 158.071 1.00 88.06 231 ALA A N 1
ATOM 1749 C CA . ALA A 1 231 ? -92.141 -32.489 156.755 1.00 88.06 231 ALA A CA 1
ATOM 1750 C C . ALA A 1 231 ? -91.649 -31.043 156.496 1.00 88.06 231 ALA A C 1
ATOM 1752 O O . ALA A 1 231 ? -91.271 -30.686 155.377 1.00 88.06 231 ALA A O 1
ATOM 1753 N N . LEU A 1 232 ? -91.610 -30.190 157.531 1.00 88.44 232 LEU A N 1
ATOM 1754 C CA . LEU A 1 232 ? -91.064 -28.829 157.425 1.00 88.44 232 LEU A CA 1
ATOM 1755 C C . LEU A 1 232 ? -89.531 -28.792 157.338 1.00 88.44 232 LEU A C 1
ATOM 1757 O O . LEU A 1 232 ? -88.984 -27.789 156.881 1.00 88.44 232 LEU A O 1
ATOM 1761 N N . SER A 1 233 ? -88.831 -29.831 157.794 1.00 88.19 233 SER A N 1
ATOM 1762 C CA . SER A 1 233 ? -87.374 -29.958 157.661 1.00 88.19 233 SER A CA 1
ATOM 1763 C C . SER A 1 233 ? -86.967 -30.474 156.279 1.00 88.19 233 SER A C 1
ATOM 1765 O O . SER A 1 233 ? -86.066 -29.905 155.662 1.00 88.19 233 SER A O 1
ATOM 1767 N N . GLU A 1 234 ? -87.702 -31.453 155.748 1.00 88.88 234 GLU A N 1
ATOM 1768 C CA . GLU A 1 234 ? -87.531 -31.984 154.391 1.00 88.88 234 GLU A CA 1
ATOM 1769 C C . GLU A 1 234 ? -87.750 -30.877 153.350 1.00 88.88 234 GLU A C 1
ATOM 1771 O O . GLU A 1 234 ? -86.858 -30.586 152.554 1.00 88.88 234 GLU A O 1
ATOM 1776 N N . SER A 1 235 ? -88.867 -30.145 153.444 1.00 88.31 235 SER A N 1
ATOM 1777 C CA . SER A 1 235 ? -89.178 -29.041 152.523 1.00 88.31 235 SER A CA 1
ATOM 1778 C C . SER A 1 235 ? -88.141 -27.899 152.552 1.00 88.31 235 SER A C 1
ATOM 1780 O O . SER A 1 235 ? -87.870 -27.277 151.522 1.00 88.31 235 SER A O 1
ATOM 1782 N N . LYS A 1 236 ? -87.497 -27.633 153.703 1.00 89.06 236 LYS A N 1
ATOM 1783 C CA . LYS A 1 236 ? -86.366 -26.684 153.784 1.00 89.06 236 LYS A CA 1
ATOM 1784 C C . LYS A 1 236 ? -85.126 -27.217 153.063 1.00 89.06 236 LYS A C 1
ATOM 1786 O O . LYS A 1 236 ? -84.466 -26.451 152.365 1.00 89.06 236 LYS A O 1
ATOM 1791 N N . ALA A 1 237 ? -84.804 -28.501 153.231 1.00 90.06 237 ALA A N 1
ATOM 1792 C CA . ALA A 1 237 ? -83.656 -29.123 152.576 1.00 90.06 237 ALA A CA 1
ATOM 1793 C C . ALA A 1 237 ? -83.821 -29.124 151.046 1.00 90.06 237 ALA A C 1
ATOM 1795 O O . ALA A 1 237 ? -82.901 -28.728 150.331 1.00 90.06 237 ALA A O 1
ATOM 1796 N N . GLU A 1 238 ? -85.013 -29.462 150.545 1.00 91.56 238 GLU A N 1
ATOM 1797 C CA . GLU A 1 238 ? -85.353 -29.349 149.122 1.00 91.56 238 GLU A CA 1
ATOM 1798 C C . GLU A 1 238 ? -85.215 -27.910 148.604 1.00 91.56 238 GLU A C 1
ATOM 1800 O O . GLU A 1 238 ? -84.650 -27.690 147.532 1.00 91.56 238 GLU A O 1
ATOM 1805 N N . ALA A 1 239 ? -85.664 -26.909 149.372 1.00 88.38 239 ALA A N 1
ATOM 1806 C CA . ALA A 1 239 ? -85.542 -25.507 148.981 1.00 88.38 239 ALA A CA 1
ATOM 1807 C C . ALA A 1 239 ? -84.077 -25.044 148.837 1.00 88.38 239 ALA A C 1
ATOM 1809 O O . ALA A 1 239 ? -83.772 -24.292 147.909 1.00 88.38 239 ALA A O 1
ATOM 1810 N N . GLU A 1 240 ? -83.158 -25.501 149.695 1.00 91.25 240 GLU A N 1
ATOM 1811 C CA . GLU A 1 240 ? -81.723 -25.191 149.564 1.00 91.25 240 GLU A CA 1
ATOM 1812 C C . GLU A 1 240 ? -81.034 -25.983 148.439 1.00 91.25 240 GLU A C 1
ATOM 1814 O O . GLU A 1 240 ? -80.184 -25.439 147.724 1.00 91.25 240 GLU A O 1
ATOM 1819 N N . LEU A 1 241 ? -81.443 -27.233 148.196 1.00 93.81 241 LEU A N 1
ATOM 1820 C CA . LEU A 1 241 ? -80.998 -28.002 147.026 1.00 93.81 241 LEU A CA 1
ATOM 1821 C C . LEU A 1 241 ? -81.437 -27.327 145.716 1.00 93.81 241 LEU A C 1
ATOM 1823 O O . LEU A 1 241 ? -80.637 -27.179 144.793 1.00 93.81 241 LEU A O 1
ATOM 1827 N N . LEU A 1 242 ? -82.672 -26.825 145.643 1.00 91.06 242 LEU A N 1
ATOM 1828 C CA . LEU A 1 242 ? -83.157 -26.076 144.482 1.00 91.06 242 LEU A CA 1
ATOM 1829 C C . LEU A 1 242 ? -82.456 -24.715 144.332 1.00 91.06 242 LEU A C 1
ATOM 1831 O O . LEU A 1 242 ? -82.140 -24.317 143.212 1.00 91.06 242 LEU A O 1
ATOM 1835 N N . ARG A 1 243 ? -82.139 -24.014 145.430 1.00 91.81 243 ARG A N 1
ATOM 1836 C CA . ARG A 1 243 ? -81.343 -22.768 145.392 1.00 91.81 243 ARG A CA 1
ATOM 1837 C C . ARG A 1 243 ? -79.942 -23.001 144.829 1.00 91.81 243 ARG A C 1
ATOM 1839 O O . ARG A 1 243 ? -79.521 -22.259 143.943 1.00 91.81 243 ARG A O 1
ATOM 1846 N N . THR A 1 244 ? -79.251 -24.037 145.298 1.00 92.75 244 THR A N 1
ATOM 1847 C CA . THR A 1 244 ? -77.895 -24.389 144.838 1.00 92.75 244 THR A CA 1
ATOM 1848 C C . THR A 1 244 ? -77.876 -24.960 143.413 1.00 92.75 244 THR A C 1
ATOM 1850 O O . THR A 1 244 ? -76.946 -24.684 142.648 1.00 92.75 244 THR A O 1
ATOM 1853 N N . ALA A 1 245 ? -78.936 -25.655 142.989 1.00 91.81 245 ALA A N 1
ATOM 1854 C CA . ALA A 1 245 ? -79.149 -26.013 141.586 1.00 91.81 245 ALA A CA 1
ATOM 1855 C C . ALA A 1 245 ? -79.359 -24.768 140.696 1.00 91.81 245 ALA A C 1
ATOM 1857 O O . ALA A 1 245 ? -78.774 -24.670 139.621 1.00 91.81 245 ALA A O 1
ATOM 1858 N N . ILE A 1 246 ? -80.135 -23.775 141.149 1.00 91.19 246 ILE A N 1
ATOM 1859 C CA . ILE A 1 246 ? -80.379 -22.532 140.395 1.00 91.19 246 ILE A CA 1
ATOM 1860 C C . ILE A 1 246 ? -79.110 -21.673 140.273 1.00 91.19 246 ILE A C 1
ATOM 1862 O O . ILE A 1 246 ? -78.877 -21.096 139.209 1.00 91.19 246 ILE A O 1
ATOM 1866 N N . THR A 1 247 ? -78.274 -21.570 141.313 1.00 92.44 247 THR A N 1
ATOM 1867 C CA . THR A 1 247 ? -77.010 -20.814 141.215 1.00 92.44 247 THR A CA 1
ATOM 1868 C C . THR A 1 247 ? -76.017 -21.497 140.279 1.00 92.44 247 THR A C 1
ATOM 1870 O O . THR A 1 247 ? -75.506 -20.847 139.369 1.00 92.44 247 THR A O 1
ATOM 1873 N N . SER A 1 248 ? -75.808 -22.809 140.413 1.00 92.69 248 SER A N 1
ATOM 1874 C CA . SER A 1 248 ? -74.907 -23.568 139.529 1.00 92.69 248 SER A CA 1
ATOM 1875 C C . SER A 1 248 ? -75.387 -23.614 138.067 1.00 92.69 248 SER A C 1
ATOM 1877 O O . SER A 1 248 ? -74.569 -23.491 137.149 1.00 92.69 248 SER A O 1
ATOM 1879 N N . ALA A 1 249 ? -76.700 -23.681 137.819 1.00 89.88 249 ALA A N 1
ATOM 1880 C CA . ALA A 1 249 ? -77.278 -23.536 136.479 1.00 89.88 249 ALA A CA 1
ATOM 1881 C C . ALA A 1 249 ? -77.019 -22.140 135.876 1.00 89.88 249 ALA A C 1
ATOM 1883 O O . ALA A 1 249 ? -76.645 -22.022 134.710 1.00 89.88 249 ALA A O 1
ATOM 1884 N N . ARG A 1 250 ? -77.149 -21.067 136.669 1.00 93.00 250 ARG A N 1
ATOM 1885 C CA . ARG A 1 250 ? -76.841 -19.698 136.214 1.00 93.00 250 ARG A CA 1
ATOM 1886 C C . ARG A 1 250 ? -75.358 -19.506 135.913 1.00 93.00 250 ARG A C 1
ATOM 1888 O O . ARG A 1 250 ? -75.024 -18.927 134.884 1.00 93.00 250 ARG A O 1
ATOM 1895 N N . GLU A 1 251 ? -74.468 -20.023 136.759 1.00 93.19 251 GLU A N 1
ATOM 1896 C CA . GLU A 1 251 ? -73.026 -19.968 136.499 1.00 93.19 251 GLU A CA 1
ATOM 1897 C C . GLU A 1 251 ? -72.622 -20.749 135.240 1.00 93.19 251 GLU A C 1
ATOM 1899 O O . GLU A 1 251 ? -71.733 -20.319 134.506 1.00 93.19 251 GLU A O 1
ATOM 1904 N N . THR A 1 252 ? -73.243 -21.903 134.981 1.00 92.62 252 THR A N 1
ATOM 1905 C CA . THR A 1 252 ? -72.960 -22.689 133.770 1.00 92.62 252 THR A CA 1
ATOM 1906 C C . THR A 1 252 ? -73.517 -22.028 132.508 1.00 92.62 252 THR A C 1
ATOM 1908 O O . THR A 1 252 ? -72.808 -22.022 131.503 1.00 92.62 252 THR A O 1
ATOM 1911 N N . SER A 1 253 ? -74.688 -21.376 132.570 1.00 90.56 253 SER A N 1
ATOM 1912 C CA . SER A 1 253 ? -75.197 -20.524 131.478 1.00 90.56 253 SER A CA 1
ATOM 1913 C C . SER A 1 253 ? -74.233 -19.376 131.171 1.00 90.56 253 SER A C 1
ATOM 1915 O O . SER A 1 253 ? -73.756 -19.269 130.046 1.00 90.56 253 SER A O 1
ATOM 1917 N N . ALA A 1 254 ? -73.829 -18.599 132.184 1.00 93.69 254 ALA A N 1
ATOM 1918 C CA . ALA A 1 254 ? -72.898 -17.481 132.009 1.00 93.69 254 ALA A CA 1
ATOM 1919 C C . ALA A 1 254 ? -71.549 -17.927 131.406 1.00 93.69 254 ALA A C 1
ATOM 1921 O O . ALA A 1 254 ? -71.065 -17.331 130.446 1.00 93.69 254 ALA A O 1
ATOM 1922 N N . ARG A 1 255 ? -70.973 -19.039 131.891 1.00 93.88 255 ARG A N 1
ATOM 1923 C CA . ARG A 1 255 ? -69.742 -19.624 131.320 1.00 93.88 255 ARG A CA 1
ATOM 1924 C C . ARG A 1 255 ? -69.918 -20.052 129.857 1.00 93.88 255 ARG A C 1
ATOM 1926 O O . ARG A 1 255 ? -68.983 -19.897 129.071 1.00 93.88 255 ARG A O 1
ATOM 1933 N N . ALA A 1 256 ? -71.083 -20.588 129.488 1.00 91.25 256 ALA A N 1
ATOM 1934 C CA . ALA A 1 256 ? -71.396 -20.981 128.114 1.00 91.25 256 ALA A CA 1
ATOM 1935 C C . ALA A 1 256 ? -71.625 -19.763 127.199 1.00 91.25 256 ALA A C 1
ATOM 1937 O O . ALA A 1 256 ? -71.157 -19.755 126.060 1.00 91.25 256 ALA A O 1
ATOM 1938 N N . GLU A 1 257 ? -72.273 -18.713 127.702 1.00 92.50 257 GLU A N 1
ATOM 1939 C CA . GLU A 1 257 ? -72.473 -17.439 127.006 1.00 92.50 257 GLU A CA 1
ATOM 1940 C C . GLU A 1 257 ? -71.136 -16.725 126.752 1.00 92.50 257 GLU A C 1
ATOM 1942 O O . GLU A 1 257 ? -70.858 -16.356 125.609 1.00 92.50 257 GLU A O 1
ATOM 1947 N N . ASP A 1 258 ? -70.250 -16.646 127.753 1.00 93.56 258 ASP A N 1
ATOM 1948 C CA . ASP A 1 258 ? -68.887 -16.112 127.612 1.00 93.56 258 ASP A CA 1
ATOM 1949 C C . ASP A 1 258 ? -68.029 -16.927 126.629 1.00 93.56 258 ASP A C 1
ATOM 1951 O O . ASP A 1 258 ? -67.165 -16.378 125.935 1.00 93.56 258 ASP A O 1
ATOM 1955 N N . ALA A 1 259 ? -68.204 -18.251 126.591 1.00 93.25 259 ALA A N 1
ATOM 1956 C CA . ALA A 1 259 ? -67.513 -19.121 125.640 1.00 93.25 259 ALA A CA 1
ATOM 1957 C C . ALA A 1 259 ? -68.042 -18.912 124.211 1.00 93.25 259 ALA A C 1
ATOM 1959 O O . ALA A 1 259 ? -67.254 -18.768 123.276 1.00 93.25 259 ALA A O 1
ATOM 1960 N N . ALA A 1 260 ? -69.362 -18.802 124.040 1.00 91.25 260 ALA A N 1
ATOM 1961 C CA . ALA A 1 260 ? -69.987 -18.505 122.756 1.00 91.25 260 ALA A CA 1
ATOM 1962 C C . ALA A 1 260 ? -69.656 -17.084 122.259 1.00 91.25 260 ALA A C 1
ATOM 1964 O O . ALA A 1 260 ? -69.486 -16.877 121.059 1.00 91.25 260 ALA A O 1
ATOM 1965 N N . ALA A 1 261 ? -69.527 -16.100 123.153 1.00 93.06 261 ALA A N 1
ATOM 1966 C CA . ALA A 1 261 ? -69.069 -14.752 122.818 1.00 93.06 261 ALA A CA 1
ATOM 1967 C C . ALA A 1 261 ? -67.618 -14.758 122.302 1.00 93.06 261 ALA A C 1
ATOM 1969 O O . ALA A 1 261 ? -67.341 -14.176 121.252 1.00 93.06 261 ALA A O 1
ATOM 1970 N N . ARG A 1 262 ? -66.715 -15.485 122.977 1.00 93.94 262 ARG A N 1
ATOM 1971 C CA . ARG A 1 262 ? -65.328 -15.692 122.521 1.00 93.94 262 ARG A CA 1
ATOM 1972 C C . ARG A 1 262 ? -65.265 -16.392 121.163 1.00 93.94 262 ARG A C 1
ATOM 1974 O O . ARG A 1 262 ? -64.648 -15.855 120.248 1.00 93.94 262 ARG A O 1
ATOM 1981 N N . ALA A 1 263 ? -65.986 -17.500 120.988 1.00 92.44 263 ALA A N 1
ATOM 1982 C CA . ALA A 1 263 ? -66.035 -18.230 119.721 1.00 92.44 263 ALA A CA 1
ATOM 1983 C C . ALA A 1 263 ? -66.557 -17.367 118.552 1.00 92.44 263 ALA A C 1
ATOM 1985 O O . ALA A 1 263 ? -66.005 -17.420 117.454 1.00 92.44 263 ALA A O 1
ATOM 1986 N N . ARG A 1 264 ? -67.571 -16.515 118.779 1.00 92.81 264 ARG A N 1
ATOM 1987 C CA . ARG A 1 264 ? -68.051 -15.545 117.773 1.00 92.81 264 ARG A CA 1
ATOM 1988 C C . ARG A 1 264 ? -66.995 -14.488 117.435 1.00 92.81 264 ARG A C 1
ATOM 1990 O O . ARG A 1 264 ? -66.814 -14.174 116.262 1.00 92.81 264 ARG A O 1
ATOM 1997 N N . ALA A 1 265 ? -66.285 -13.957 118.432 1.00 93.88 265 ALA A N 1
ATOM 1998 C CA . ALA A 1 265 ? -65.222 -12.973 118.217 1.00 93.88 265 ALA A CA 1
ATOM 1999 C C . ALA A 1 265 ? -64.016 -13.567 117.461 1.00 93.88 265 ALA A C 1
ATOM 2001 O O . ALA A 1 265 ? -63.433 -12.904 116.604 1.00 93.88 265 ALA A O 1
ATOM 2002 N N . GLU A 1 266 ? -63.661 -14.822 117.736 1.00 93.75 266 GLU A N 1
ATOM 2003 C CA . GLU A 1 266 ? -62.624 -15.565 117.011 1.00 93.75 266 GLU A CA 1
ATOM 2004 C C . GLU A 1 266 ? -63.055 -15.884 115.574 1.00 93.75 266 GLU A C 1
ATOM 2006 O O . GLU A 1 266 ? -62.293 -15.632 114.641 1.00 93.75 266 GLU A O 1
ATOM 2011 N N . ALA A 1 267 ? -64.299 -16.330 115.363 1.00 91.69 267 ALA A N 1
ATOM 2012 C CA . ALA A 1 267 ? -64.856 -16.543 114.027 1.00 91.69 267 ALA A CA 1
ATOM 2013 C C . ALA A 1 267 ? -64.864 -15.252 113.186 1.00 91.69 267 ALA A C 1
ATOM 2015 O O . ALA A 1 267 ? -64.447 -15.277 112.030 1.00 91.69 267 ALA A O 1
ATOM 2016 N N . ALA A 1 268 ? -65.253 -14.112 113.770 1.00 93.62 268 ALA A N 1
ATOM 2017 C CA . ALA A 1 268 ? -65.232 -12.814 113.093 1.00 93.62 268 ALA A CA 1
ATOM 2018 C C . ALA A 1 268 ? -63.807 -12.366 112.711 1.00 93.62 268 ALA A C 1
ATOM 2020 O O . ALA A 1 268 ? -63.587 -11.890 111.597 1.00 93.62 268 ALA A O 1
ATOM 2021 N N . ARG A 1 269 ? -62.818 -12.568 113.596 1.00 94.44 269 ARG A N 1
ATOM 2022 C CA . ARG A 1 269 ? -61.397 -12.306 113.295 1.00 94.44 269 ARG A CA 1
ATOM 2023 C C . ARG A 1 269 ? -60.875 -13.201 112.172 1.00 94.44 269 ARG A C 1
ATOM 2025 O O . ARG A 1 269 ? -60.177 -12.713 111.288 1.00 94.44 269 ARG A O 1
ATOM 2032 N N . ASN A 1 270 ? -61.232 -14.484 112.184 1.00 92.75 270 ASN A N 1
ATOM 2033 C CA . ASN A 1 270 ? -60.829 -15.434 111.150 1.00 92.75 270 ASN A CA 1
ATOM 2034 C C . ASN A 1 270 ? -61.468 -15.102 109.792 1.00 92.75 270 ASN A C 1
ATOM 2036 O O . ASN A 1 270 ? -60.777 -15.152 108.781 1.00 92.75 270 ASN A O 1
ATOM 2040 N N . ALA A 1 271 ? -62.742 -14.697 109.766 1.00 93.19 271 ALA A N 1
ATOM 2041 C CA . ALA A 1 271 ? -63.416 -14.240 108.551 1.00 93.19 271 ALA A CA 1
ATOM 2042 C C . ALA A 1 271 ? -62.753 -12.981 107.964 1.00 93.19 271 ALA A C 1
ATOM 2044 O O . ALA A 1 271 ? -62.459 -12.947 106.772 1.00 93.19 271 ALA A O 1
ATOM 2045 N N . ALA A 1 272 ? -62.426 -11.985 108.797 1.00 93.88 272 ALA A N 1
ATOM 2046 C CA . ALA A 1 272 ? -61.683 -10.802 108.354 1.00 93.88 272 ALA A CA 1
ATOM 2047 C C . ALA A 1 272 ? -60.284 -11.163 107.812 1.00 93.88 272 ALA A C 1
ATOM 2049 O O . ALA A 1 272 ? -59.886 -10.688 106.753 1.00 93.88 272 ALA A O 1
ATOM 2050 N N . ALA A 1 273 ? -59.558 -12.060 108.488 1.00 93.75 273 ALA A N 1
ATOM 2051 C CA . ALA A 1 273 ? -58.238 -12.521 108.050 1.00 93.75 273 ALA A CA 1
ATOM 2052 C C . ALA A 1 273 ? -58.264 -13.392 106.776 1.00 93.75 273 ALA A C 1
ATOM 2054 O O . ALA A 1 273 ? -57.228 -13.546 106.129 1.00 93.75 273 ALA A O 1
ATOM 2055 N N . LEU A 1 274 ? -59.412 -13.975 106.415 1.00 94.12 274 LEU A N 1
ATOM 2056 C CA . LEU A 1 274 ? -59.623 -14.608 105.111 1.00 94.12 274 LEU A CA 1
ATOM 2057 C C . LEU A 1 274 ? -59.931 -13.556 104.040 1.00 94.12 274 LEU A C 1
ATOM 2059 O O . LEU A 1 274 ? -59.264 -13.556 103.012 1.00 94.12 274 LEU A O 1
ATOM 2063 N N . ALA A 1 275 ? -60.829 -12.607 104.317 1.00 93.69 275 ALA A N 1
ATOM 2064 C CA . ALA A 1 275 ? -61.186 -11.544 103.377 1.00 93.69 275 ALA A CA 1
ATOM 2065 C C . ALA A 1 275 ? -59.985 -10.665 102.966 1.00 93.69 275 ALA A C 1
ATOM 2067 O O . ALA A 1 275 ? -59.871 -10.301 101.799 1.00 93.69 275 ALA A O 1
ATOM 2068 N N . GLU A 1 276 ? -59.053 -10.352 103.878 1.00 94.25 276 GLU A N 1
ATOM 2069 C CA . GLU A 1 276 ? -57.813 -9.649 103.496 1.00 94.25 276 GLU A CA 1
ATOM 2070 C C . GLU A 1 276 ? -56.896 -10.519 102.618 1.00 94.25 276 GLU A C 1
ATOM 2072 O O . GLU A 1 276 ? -56.357 -10.029 101.630 1.00 94.25 276 GLU A O 1
ATOM 2077 N N . ARG A 1 277 ? -56.777 -11.827 102.891 1.00 94.12 277 ARG A N 1
ATOM 2078 C CA . ARG A 1 277 ? -55.993 -12.745 102.039 1.00 94.12 277 ARG A CA 1
ATOM 2079 C C . ARG A 1 277 ? -56.606 -12.930 100.655 1.00 94.12 277 ARG A C 1
ATOM 2081 O O . ARG A 1 277 ? -55.871 -13.094 99.687 1.00 94.12 277 ARG A O 1
ATOM 2088 N N . GLU A 1 278 ? -57.930 -12.925 100.554 1.00 94.00 278 GLU A N 1
ATOM 2089 C CA . GLU A 1 278 ? -58.635 -12.971 99.273 1.00 94.00 278 GLU A CA 1
ATOM 2090 C C . GLU A 1 278 ? -58.346 -11.704 98.456 1.00 94.00 278 GLU A C 1
ATOM 2092 O O . GLU A 1 278 ? -58.004 -11.826 97.282 1.00 94.00 278 GLU A O 1
ATOM 2097 N N . LYS A 1 279 ? -58.343 -10.515 99.084 1.00 94.75 279 LYS A N 1
ATOM 2098 C CA . LYS A 1 279 ? -57.904 -9.260 98.440 1.00 94.75 279 LYS A CA 1
ATOM 2099 C C . LYS A 1 279 ? -56.440 -9.304 97.999 1.00 94.75 279 LYS A C 1
ATOM 2101 O O . LYS A 1 279 ? -56.137 -8.924 96.870 1.00 94.75 279 LYS A O 1
ATOM 2106 N N . ASP A 1 280 ? -55.533 -9.772 98.858 1.00 94.44 280 ASP A N 1
ATOM 2107 C CA . ASP A 1 280 ? -54.112 -9.922 98.514 1.00 94.44 280 ASP A CA 1
ATOM 2108 C C . ASP A 1 280 ? -53.940 -10.840 97.291 1.00 94.44 280 ASP A C 1
ATOM 2110 O O . ASP A 1 280 ? -53.187 -10.527 96.367 1.00 94.44 280 ASP A O 1
ATOM 2114 N N . LEU A 1 281 ? -54.680 -11.954 97.238 1.00 94.12 281 LEU A N 1
ATOM 2115 C CA . LEU A 1 281 ? -54.665 -12.884 96.107 1.00 94.12 281 LEU A CA 1
ATOM 2116 C C . LEU A 1 281 ? -55.288 -12.286 94.835 1.00 94.12 281 LEU A C 1
ATOM 2118 O O . LEU A 1 281 ? -54.745 -12.517 93.750 1.00 94.12 281 LEU A O 1
ATOM 2122 N N . THR A 1 282 ? -56.365 -11.494 94.923 1.00 94.31 282 THR A N 1
ATOM 2123 C CA . THR A 1 282 ? -56.896 -10.776 93.748 1.00 94.31 282 THR A CA 1
ATOM 2124 C C . THR A 1 282 ? -55.895 -9.745 93.236 1.00 94.31 282 THR A C 1
ATOM 2126 O O . THR A 1 282 ? -55.574 -9.761 92.054 1.00 94.31 282 THR A O 1
ATOM 2129 N N . LEU A 1 283 ? -55.280 -8.941 94.110 1.00 95.06 283 LEU A N 1
ATOM 2130 C CA . LEU A 1 283 ? -54.271 -7.950 93.711 1.00 95.06 283 LEU A CA 1
ATOM 2131 C C . LEU A 1 283 ? -53.021 -8.598 93.089 1.00 95.06 283 LEU A C 1
ATOM 2133 O O . LEU A 1 283 ? -52.459 -8.077 92.124 1.00 95.06 283 LEU A O 1
ATOM 2137 N N . VAL A 1 284 ? -52.590 -9.758 93.598 1.00 95.94 284 VAL A N 1
ATOM 2138 C CA . VAL A 1 284 ? -51.486 -10.531 93.005 1.00 95.94 284 VAL A CA 1
ATOM 2139 C C . VAL A 1 284 ? -51.877 -11.119 91.646 1.00 95.94 284 VAL A C 1
ATOM 2141 O O . VAL A 1 284 ? -51.067 -11.075 90.721 1.00 95.94 284 VAL A O 1
ATOM 2144 N N . THR A 1 285 ? -53.093 -11.648 91.485 1.00 94.19 285 THR A N 1
ATOM 2145 C CA . THR A 1 285 ? -53.537 -12.219 90.199 1.00 94.19 285 THR A CA 1
ATOM 2146 C C . THR A 1 285 ? -53.790 -11.143 89.141 1.00 94.19 285 THR A C 1
ATOM 2148 O O . THR A 1 285 ? -53.312 -11.300 88.020 1.00 94.19 285 THR A O 1
ATOM 2151 N N . GLU A 1 286 ? -54.397 -10.010 89.497 1.00 95.25 286 GLU A N 1
ATOM 2152 C CA . GLU A 1 286 ? -54.509 -8.817 88.644 1.00 95.25 286 GLU A CA 1
ATOM 2153 C C . GLU A 1 286 ? -53.128 -8.275 88.246 1.00 95.25 286 GLU A C 1
ATOM 2155 O O . GLU A 1 286 ? -52.877 -8.005 87.071 1.00 95.25 286 GLU A O 1
ATOM 2160 N N . GLY A 1 287 ? -52.190 -8.179 89.197 1.00 95.31 287 GLY A N 1
ATOM 2161 C CA . GLY A 1 287 ? -50.816 -7.745 88.935 1.00 95.31 287 GLY A CA 1
ATOM 2162 C C . GLY A 1 287 ? -50.036 -8.691 88.014 1.00 95.31 287 GLY A C 1
ATOM 2163 O O . GLY A 1 287 ? -49.227 -8.234 87.202 1.00 95.31 287 GLY A O 1
ATOM 2164 N N . MET A 1 288 ? -50.292 -10.001 88.094 1.00 94.69 288 MET A N 1
ATOM 2165 C CA . MET A 1 288 ? -49.732 -10.990 87.168 1.00 94.69 288 MET A CA 1
ATOM 2166 C C . MET A 1 288 ? -50.401 -10.928 85.791 1.00 94.69 288 MET A C 1
ATOM 2168 O O . MET A 1 288 ? -49.687 -10.960 84.791 1.00 94.69 288 MET A O 1
ATOM 2172 N N . GLN A 1 289 ? -51.726 -10.768 85.713 1.00 95.56 289 GLN A N 1
ATOM 2173 C CA . GLN A 1 289 ? -52.440 -10.630 84.440 1.00 95.56 289 GLN A CA 1
ATOM 2174 C C . GLN A 1 289 ? -51.993 -9.367 83.694 1.00 95.56 289 GLN A C 1
ATOM 2176 O O . GLN A 1 289 ? -51.513 -9.459 82.569 1.00 95.56 289 GLN A O 1
ATOM 2181 N N . ALA A 1 290 ? -51.971 -8.214 84.368 1.00 94.50 290 ALA A N 1
ATOM 2182 C CA . ALA A 1 290 ? -51.474 -6.961 83.799 1.00 94.50 290 ALA A CA 1
ATOM 2183 C C . ALA A 1 290 ? -49.989 -7.025 83.382 1.00 94.50 290 ALA A C 1
ATOM 2185 O O . ALA A 1 290 ? -49.537 -6.212 82.574 1.00 94.50 290 ALA A O 1
ATOM 2186 N N . ARG A 1 291 ? -49.205 -7.974 83.917 1.00 96.38 291 ARG A N 1
ATOM 2187 C CA . ARG A 1 291 ? -47.845 -8.272 83.445 1.00 96.38 291 ARG A CA 1
ATOM 2188 C C . ARG A 1 291 ? -47.847 -9.178 82.211 1.00 96.38 291 ARG A C 1
ATOM 2190 O O . ARG A 1 291 ? -47.040 -8.938 81.318 1.00 96.38 291 ARG A O 1
ATOM 2197 N N . ILE A 1 292 ? -48.719 -10.184 82.151 1.00 95.56 292 ILE A N 1
ATOM 2198 C CA . ILE A 1 292 ? -48.910 -11.046 80.972 1.00 95.56 292 ILE A CA 1
ATOM 2199 C C . ILE A 1 292 ? -49.352 -10.198 79.773 1.00 95.56 292 ILE A C 1
ATOM 2201 O O . ILE A 1 292 ? -48.718 -10.272 78.725 1.00 95.56 292 ILE A O 1
ATOM 2205 N N . ASP A 1 293 ? -50.348 -9.329 79.952 1.00 95.88 293 ASP A N 1
ATOM 2206 C CA . ASP A 1 293 ? -50.888 -8.468 78.891 1.00 95.88 293 ASP A CA 1
ATOM 2207 C C . ASP A 1 293 ? -49.820 -7.503 78.338 1.00 95.88 293 ASP A C 1
ATOM 2209 O O . ASP A 1 293 ? -49.679 -7.334 77.125 1.00 95.88 293 ASP A O 1
ATOM 2213 N N . ARG A 1 294 ? -48.994 -6.920 79.223 1.00 96.75 294 ARG A N 1
ATOM 2214 C CA . ARG A 1 294 ? -47.838 -6.095 78.825 1.00 96.75 294 ARG A CA 1
ATOM 2215 C C . ARG A 1 294 ? -46.822 -6.900 78.024 1.00 96.75 294 ARG A C 1
ATOM 2217 O O . ARG A 1 294 ? -46.481 -6.487 76.921 1.00 96.75 294 ARG A O 1
ATOM 2224 N N . LEU A 1 295 ? -46.389 -8.056 78.532 1.00 95.50 295 LEU A N 1
ATOM 2225 C CA . LEU A 1 295 ? -45.418 -8.918 77.850 1.00 95.50 295 LEU A CA 1
ATOM 2226 C C . LEU A 1 295 ? -45.934 -9.427 76.493 1.00 95.50 295 LEU A C 1
ATOM 2228 O O . LEU A 1 295 ? -45.141 -9.562 75.564 1.00 95.50 295 LEU A O 1
ATOM 2232 N N . ALA A 1 296 ? -47.243 -9.655 76.349 1.00 95.00 296 ALA A N 1
ATOM 2233 C CA . ALA A 1 296 ? -47.865 -9.959 75.063 1.00 95.00 296 ALA A CA 1
ATOM 2234 C C . ALA A 1 296 ? -47.746 -8.772 74.089 1.00 95.00 296 ALA A C 1
ATOM 2236 O O . ALA A 1 296 ? -47.240 -8.943 72.983 1.00 95.00 296 ALA A O 1
ATOM 2237 N N . SER A 1 297 ? -48.102 -7.555 74.519 1.00 95.00 297 SER A N 1
ATOM 2238 C CA . SER A 1 297 ? -47.972 -6.350 73.681 1.00 95.00 297 SER A CA 1
ATOM 2239 C C . SER A 1 297 ? -46.515 -6.003 73.322 1.00 95.00 297 SER A C 1
ATOM 2241 O O . SER A 1 297 ? -46.231 -5.546 72.213 1.00 95.00 297 SER A O 1
ATOM 2243 N N . GLU A 1 298 ? -45.565 -6.270 74.225 1.00 95.56 298 GLU A N 1
ATOM 2244 C CA . GLU A 1 298 ? -44.126 -6.123 73.980 1.00 95.56 298 GLU A CA 1
ATOM 2245 C C . GLU A 1 298 ? -43.632 -7.151 72.949 1.00 95.56 298 GLU A C 1
ATOM 2247 O O . GLU A 1 298 ? -42.862 -6.798 72.053 1.00 95.56 298 GLU A O 1
ATOM 2252 N N . LEU A 1 299 ? -44.116 -8.397 73.023 1.00 95.25 299 LEU A N 1
ATOM 2253 C CA . LEU A 1 299 ? -43.814 -9.455 72.057 1.00 95.25 299 LEU A CA 1
ATOM 2254 C C . LEU A 1 299 ? -44.389 -9.145 70.667 1.00 95.25 299 LEU A C 1
ATOM 2256 O O . LEU A 1 299 ? -43.667 -9.264 69.679 1.00 95.25 299 LEU A O 1
ATOM 2260 N N . GLU A 1 300 ? -45.646 -8.705 70.574 1.00 96.25 300 GLU A N 1
ATOM 2261 C CA . GLU A 1 300 ? -46.270 -8.287 69.310 1.00 96.25 300 GLU A CA 1
ATOM 2262 C C . GLU A 1 300 ? -45.511 -7.114 68.674 1.00 96.25 300 GLU A C 1
ATOM 2264 O O . GLU A 1 300 ? -45.151 -7.166 67.495 1.00 96.25 300 GLU A O 1
ATOM 2269 N N . SER A 1 301 ? -45.176 -6.091 69.468 1.00 95.81 301 SER A N 1
ATOM 2270 C CA . SER A 1 301 ? -44.360 -4.950 69.036 1.00 95.81 301 SER A CA 1
ATOM 2271 C C . SER A 1 301 ? -42.976 -5.387 68.531 1.00 95.81 301 SER A C 1
ATOM 2273 O O . SER A 1 301 ? -42.528 -4.959 67.461 1.00 95.81 301 SER A O 1
ATOM 2275 N N . ALA A 1 302 ? -42.314 -6.309 69.240 1.00 95.12 302 ALA A N 1
ATOM 2276 C CA . ALA A 1 302 ? -41.037 -6.881 68.822 1.00 95.12 302 ALA A CA 1
ATOM 2277 C C . ALA A 1 302 ? -41.155 -7.703 67.524 1.00 95.12 302 ALA A C 1
ATOM 2279 O O . ALA A 1 302 ? -40.295 -7.583 66.650 1.00 95.12 302 ALA A O 1
ATOM 2280 N N . MET A 1 303 ? -42.226 -8.486 67.352 1.00 95.69 303 MET A N 1
ATOM 2281 C CA . MET A 1 303 ? -42.491 -9.247 66.125 1.00 95.69 303 MET A CA 1
ATOM 2282 C C . MET A 1 303 ? -42.743 -8.330 64.923 1.00 95.69 303 MET A C 1
ATOM 2284 O O . MET A 1 303 ? -42.145 -8.544 63.868 1.00 95.69 303 MET A O 1
ATOM 2288 N N . VAL A 1 304 ? -43.552 -7.276 65.075 1.00 95.38 304 VAL A N 1
ATOM 2289 C CA . VAL A 1 304 ? -43.782 -6.271 64.019 1.00 95.38 304 VAL A CA 1
ATOM 2290 C C . VAL A 1 304 ? -42.481 -5.537 63.674 1.00 95.38 304 VAL A C 1
ATOM 2292 O O . VAL A 1 304 ? -42.162 -5.362 62.498 1.00 95.38 304 VAL A O 1
ATOM 2295 N N . SER A 1 305 ? -41.677 -5.168 64.676 1.00 95.50 305 SER A N 1
ATOM 2296 C CA . SER A 1 305 ? -40.360 -4.546 64.478 1.00 95.50 305 SER A CA 1
ATOM 2297 C C . SER A 1 305 ? -39.380 -5.466 63.733 1.00 95.50 305 SER A C 1
ATOM 2299 O O . SER A 1 305 ? -38.677 -5.024 62.816 1.00 95.50 305 SER A O 1
ATOM 2301 N N . ALA A 1 306 ? -39.372 -6.764 64.054 1.00 94.75 306 ALA A N 1
ATOM 2302 C CA . ALA A 1 306 ? -38.563 -7.768 63.368 1.00 94.75 306 ALA A CA 1
ATOM 2303 C C . ALA A 1 306 ? -39.015 -7.977 61.911 1.00 94.75 306 ALA A C 1
ATOM 2305 O O . ALA A 1 306 ? -38.177 -7.970 61.010 1.00 94.75 306 ALA A O 1
ATOM 2306 N N . GLN A 1 307 ? -40.324 -8.079 61.655 1.00 95.19 307 GLN A N 1
ATOM 2307 C CA . GLN A 1 307 ? -40.886 -8.183 60.301 1.00 95.19 307 GLN A CA 1
ATOM 2308 C C . GLN A 1 307 ? -40.573 -6.941 59.454 1.00 95.19 307 GLN A C 1
ATOM 2310 O O . GLN A 1 307 ? -40.113 -7.069 58.320 1.00 95.19 307 GLN A O 1
ATOM 2315 N N . LEU A 1 308 ? -40.735 -5.738 60.015 1.00 95.44 308 LEU A N 1
ATOM 2316 C CA . LEU A 1 308 ? -40.371 -4.476 59.365 1.00 95.44 308 LEU A CA 1
ATOM 2317 C C . LEU A 1 308 ? -38.866 -4.416 59.046 1.00 95.44 308 LEU A C 1
ATOM 2319 O O . LEU A 1 308 ? -38.468 -3.908 57.998 1.00 95.44 308 LEU A O 1
ATOM 2323 N N . SER A 1 309 ? -38.022 -4.935 59.940 1.00 93.81 309 SER A N 1
ATOM 2324 C CA . SER A 1 309 ? -36.569 -4.985 59.747 1.00 93.81 309 SER A CA 1
ATOM 2325 C C . SER A 1 309 ? -36.165 -5.999 58.672 1.00 93.81 309 SER A C 1
ATOM 2327 O O . SER A 1 309 ? -35.314 -5.688 57.842 1.00 93.81 309 SER A O 1
ATOM 2329 N N . ALA A 1 310 ? -36.821 -7.162 58.615 1.00 95.31 310 ALA A N 1
ATOM 2330 C CA . ALA A 1 310 ? -36.630 -8.152 57.556 1.00 95.31 310 ALA A CA 1
ATOM 2331 C C . ALA A 1 310 ? -37.089 -7.627 56.182 1.00 95.31 310 ALA A C 1
ATOM 2333 O O . ALA A 1 310 ? -36.364 -7.766 55.199 1.00 95.31 310 ALA A O 1
ATOM 2334 N N . ALA A 1 311 ? -38.240 -6.946 56.119 1.00 94.06 311 ALA A N 1
ATOM 2335 C CA . ALA A 1 311 ? -38.730 -6.304 54.899 1.00 94.06 311 ALA A CA 1
ATOM 2336 C C . ALA A 1 311 ? -37.775 -5.203 54.402 1.00 94.06 311 ALA A C 1
ATOM 2338 O O . ALA A 1 311 ? -37.471 -5.137 53.212 1.00 94.06 311 ALA A O 1
ATOM 2339 N N . LYS A 1 312 ? -37.230 -4.381 55.313 1.00 95.81 312 LYS A N 1
ATOM 2340 C CA . LYS A 1 312 ? -36.167 -3.414 54.988 1.00 95.81 312 LYS A CA 1
ATOM 2341 C C . LYS A 1 312 ? -34.904 -4.104 54.471 1.00 95.81 312 LYS A C 1
ATOM 2343 O O . LYS A 1 312 ? -34.337 -3.622 53.498 1.00 95.81 312 LYS A O 1
ATOM 2348 N N . GLY A 1 313 ? -34.486 -5.214 55.085 1.00 94.38 313 GLY A N 1
ATOM 2349 C CA . GLY A 1 313 ? -33.367 -6.037 54.614 1.00 94.38 313 GLY A CA 1
ATOM 2350 C C . GLY A 1 313 ? -33.556 -6.464 53.160 1.00 94.38 313 GLY A C 1
ATOM 2351 O O . GLY A 1 313 ? -32.764 -6.078 52.308 1.00 94.38 313 GLY A O 1
ATOM 2352 N N . ALA A 1 314 ? -34.683 -7.114 52.855 1.00 93.75 314 ALA A N 1
ATOM 2353 C CA . ALA A 1 314 ? -35.022 -7.533 51.495 1.00 93.75 314 ALA A CA 1
ATOM 2354 C C . ALA A 1 314 ? -35.058 -6.364 50.487 1.00 93.75 314 ALA A C 1
ATOM 2356 O O . ALA A 1 314 ? -34.603 -6.518 49.356 1.00 93.75 314 ALA A O 1
ATOM 2357 N N . MET A 1 315 ? -35.540 -5.178 50.885 1.00 93.81 315 MET A N 1
ATOM 2358 C CA . MET A 1 315 ? -35.475 -3.978 50.037 1.00 93.81 315 MET A CA 1
ATOM 2359 C C . MET A 1 315 ? -34.040 -3.476 49.817 1.00 93.81 315 MET A C 1
ATOM 2361 O O . MET A 1 315 ? -33.720 -3.036 48.715 1.00 93.81 315 MET A O 1
ATOM 2365 N N . TYR A 1 316 ? -33.165 -3.535 50.827 1.00 95.19 316 TYR A N 1
ATOM 2366 C CA . TYR A 1 316 ? -31.749 -3.192 50.659 1.00 95.19 316 TYR A CA 1
ATOM 2367 C C . TYR A 1 316 ? -31.016 -4.205 49.774 1.00 95.19 316 TYR A C 1
ATOM 2369 O O . TYR A 1 316 ? -30.215 -3.786 48.941 1.00 95.19 316 TYR A O 1
ATOM 2377 N N . ASP A 1 317 ? -31.326 -5.497 49.887 1.00 94.62 317 ASP A N 1
ATOM 2378 C CA . ASP A 1 317 ? -30.770 -6.548 49.030 1.00 94.62 317 ASP A CA 1
ATOM 2379 C C . ASP A 1 317 ? -31.247 -6.398 47.573 1.00 94.62 317 ASP A C 1
ATOM 2381 O O . ASP A 1 317 ? -30.451 -6.504 46.638 1.00 94.62 317 ASP A O 1
ATOM 2385 N N . GLU A 1 318 ? -32.521 -6.054 47.352 1.00 94.12 318 GLU A N 1
ATOM 2386 C CA . GLU A 1 318 ? -33.055 -5.765 46.015 1.00 94.12 318 GLU A CA 1
ATOM 2387 C C . GLU A 1 318 ? -32.428 -4.491 45.411 1.00 94.12 318 GLU A C 1
ATOM 2389 O O . GLU A 1 318 ? -32.053 -4.469 44.235 1.00 94.12 318 GLU A O 1
ATOM 2394 N N . LEU A 1 319 ? -32.253 -3.432 46.212 1.00 94.31 319 LEU A N 1
ATOM 2395 C CA . LEU A 1 319 ? -31.536 -2.217 45.806 1.00 94.31 319 LEU A CA 1
ATOM 2396 C C . LEU A 1 319 ? -30.054 -2.496 45.518 1.00 94.31 319 LEU A C 1
ATOM 2398 O O . LEU A 1 319 ? -29.506 -1.925 44.575 1.00 94.31 319 LEU A O 1
ATOM 2402 N N . ARG A 1 320 ? -29.415 -3.393 46.279 1.00 95.69 320 ARG A N 1
ATOM 2403 C CA . ARG A 1 320 ? -28.036 -3.837 46.050 1.00 95.69 320 ARG A CA 1
ATOM 2404 C C . ARG A 1 320 ? -27.917 -4.590 44.727 1.00 95.69 320 ARG A C 1
ATOM 2406 O O . ARG A 1 320 ? -27.073 -4.230 43.914 1.00 95.69 320 ARG A O 1
ATOM 2413 N N . ALA A 1 321 ? -28.809 -5.544 44.465 1.00 93.31 321 ALA A N 1
ATOM 2414 C CA . ALA A 1 321 ? -28.853 -6.275 43.200 1.00 93.31 321 ALA A CA 1
ATOM 2415 C C . ALA A 1 321 ? -29.086 -5.342 41.993 1.00 93.31 321 ALA A C 1
ATOM 2417 O O . ALA A 1 321 ? -28.412 -5.477 40.972 1.00 93.31 321 ALA A O 1
ATOM 2418 N N . LYS A 1 322 ? -29.978 -4.347 42.119 1.00 94.06 322 LYS A N 1
ATOM 2419 C CA . LYS A 1 322 ? -30.197 -3.303 41.097 1.00 94.06 322 LYS A CA 1
ATOM 2420 C C . LYS A 1 322 ? -28.956 -2.422 40.892 1.00 94.06 322 LYS A C 1
ATOM 2422 O O . LYS A 1 322 ? -28.605 -2.116 39.752 1.00 94.06 322 LYS A O 1
ATOM 2427 N N . LEU A 1 323 ? -28.262 -2.043 41.967 1.00 94.81 323 LEU A N 1
ATOM 2428 C CA . LEU A 1 323 ? -27.012 -1.285 41.886 1.00 94.81 323 LEU A CA 1
ATOM 2429 C C . LEU A 1 323 ? -25.927 -2.090 41.160 1.00 94.81 323 LEU A C 1
ATOM 2431 O O . LEU A 1 323 ? -25.361 -1.606 40.187 1.00 94.81 323 LEU A O 1
ATOM 2435 N N . ASP A 1 324 ? -25.674 -3.329 41.574 1.00 95.12 324 ASP A N 1
ATOM 2436 C CA . ASP A 1 324 ? -24.631 -4.163 40.970 1.00 95.12 324 ASP A CA 1
ATOM 2437 C C . ASP A 1 324 ? -24.944 -4.506 39.498 1.00 95.12 324 ASP A C 1
ATOM 2439 O O . ASP A 1 324 ? -24.042 -4.500 38.657 1.00 95.12 324 ASP A O 1
ATOM 2443 N N . ALA A 1 325 ? -26.224 -4.684 39.142 1.00 93.94 325 ALA A N 1
ATOM 2444 C CA . ALA A 1 325 ? -26.663 -4.827 37.752 1.00 93.94 325 ALA A CA 1
ATOM 2445 C C . ALA A 1 325 ? -26.401 -3.561 36.912 1.00 93.94 325 ALA A C 1
ATOM 2447 O O . ALA A 1 325 ? -25.827 -3.653 35.826 1.00 93.94 325 ALA A O 1
ATOM 2448 N N . THR A 1 326 ? -26.754 -2.373 37.416 1.00 93.12 326 THR A N 1
ATOM 2449 C CA . THR A 1 326 ? -26.478 -1.107 36.706 1.00 93.12 326 THR A CA 1
ATOM 2450 C C . THR A 1 326 ? -24.982 -0.788 36.636 1.00 93.12 326 THR A C 1
ATOM 2452 O O . THR A 1 326 ? -24.532 -0.206 35.652 1.00 93.12 326 THR A O 1
ATOM 2455 N N . VAL A 1 327 ? -24.170 -1.215 37.608 1.00 93.88 327 VAL A N 1
ATOM 2456 C CA . VAL A 1 327 ? -22.700 -1.138 37.531 1.00 93.88 327 VAL A CA 1
ATOM 2457 C C . VAL A 1 327 ? -22.160 -2.045 36.419 1.00 93.88 327 VAL A C 1
ATOM 2459 O O . VAL A 1 327 ? -21.334 -1.593 35.624 1.00 93.88 327 VAL A O 1
ATOM 2462 N N . ALA A 1 328 ? -22.650 -3.282 36.300 1.00 92.38 328 ALA A N 1
ATOM 2463 C CA . ALA A 1 328 ? -22.273 -4.188 35.211 1.00 92.38 328 ALA A CA 1
ATOM 2464 C C . ALA A 1 328 ? -22.704 -3.657 33.827 1.00 92.38 328 ALA A C 1
ATOM 2466 O O . ALA A 1 328 ? -21.946 -3.753 32.858 1.00 92.38 328 ALA A O 1
ATOM 2467 N N . GLU A 1 329 ? -23.883 -3.034 33.727 1.00 91.81 329 GLU A N 1
ATOM 2468 C CA . GLU A 1 329 ? -24.339 -2.376 32.499 1.00 91.81 329 GLU A CA 1
ATOM 2469 C C . GLU A 1 329 ? -23.467 -1.163 32.136 1.00 91.81 329 GLU A C 1
ATOM 2471 O O . GLU A 1 329 ? -23.019 -1.057 30.995 1.00 91.81 329 GLU A O 1
ATOM 2476 N N . ASN A 1 330 ? -23.122 -0.303 33.101 1.00 90.38 330 ASN A N 1
ATOM 2477 C CA . ASN A 1 330 ? -22.196 0.813 32.876 1.00 90.38 330 ASN A CA 1
ATOM 2478 C C . ASN A 1 330 ? -20.801 0.335 32.431 1.00 90.38 330 ASN A C 1
ATOM 2480 O O . ASN A 1 330 ? -20.205 0.934 31.538 1.00 90.38 330 ASN A O 1
ATOM 2484 N N . GLN A 1 331 ? -20.289 -0.771 32.984 1.00 92.69 331 GLN A N 1
ATOM 2485 C CA . GLN A 1 331 ? -19.031 -1.378 32.525 1.00 92.69 331 GLN A CA 1
ATOM 2486 C C . GLN A 1 331 ? -19.136 -1.884 31.077 1.00 92.69 331 GLN A C 1
ATOM 2488 O O . GLN A 1 331 ? -18.244 -1.626 30.267 1.00 92.69 331 GLN A O 1
ATOM 2493 N N . ARG A 1 332 ? -20.246 -2.544 30.715 1.00 93.12 332 ARG A N 1
ATOM 2494 C CA . ARG A 1 332 ? -20.531 -2.959 29.331 1.00 93.12 332 ARG A CA 1
ATOM 2495 C C . ARG A 1 332 ? -20.604 -1.753 28.386 1.00 93.12 332 ARG A C 1
ATOM 2497 O O . ARG A 1 332 ? -20.016 -1.804 27.308 1.00 93.12 332 ARG A O 1
ATOM 2504 N N . LEU A 1 333 ? -21.284 -0.675 28.779 1.00 91.19 333 LEU A N 1
ATOM 2505 C CA . LEU A 1 333 ? -21.386 0.558 27.993 1.00 91.19 333 LEU A CA 1
ATOM 2506 C C . LEU A 1 333 ? -20.021 1.240 27.820 1.00 91.19 333 LEU A C 1
ATOM 2508 O O . LEU A 1 333 ? -19.685 1.628 26.705 1.00 91.19 333 LEU A O 1
ATOM 2512 N N . ALA A 1 334 ? -19.187 1.291 28.862 1.00 92.00 334 ALA A N 1
ATOM 2513 C CA . ALA A 1 334 ? -17.826 1.822 28.773 1.00 92.00 334 ALA A CA 1
ATOM 2514 C C . ALA A 1 334 ? -16.939 1.023 27.795 1.00 92.00 334 ALA A C 1
ATOM 2516 O O . ALA A 1 334 ? -16.149 1.612 27.053 1.00 92.00 334 ALA A O 1
ATOM 2517 N N . VAL A 1 335 ? -17.096 -0.307 27.730 1.00 92.12 335 VAL A N 1
ATOM 2518 C CA . VAL A 1 335 ? -16.438 -1.139 26.704 1.00 92.12 335 VAL A CA 1
ATOM 2519 C C . VAL A 1 335 ? -16.964 -0.806 25.304 1.00 92.12 335 VAL A C 1
ATOM 2521 O O . VAL A 1 335 ? -16.160 -0.630 24.388 1.00 92.12 335 VAL A O 1
ATOM 2524 N N . VAL A 1 336 ? -18.283 -0.657 25.129 1.00 91.62 336 VAL A N 1
ATOM 2525 C CA . VAL A 1 336 ? -18.883 -0.261 23.841 1.00 91.62 336 VAL A CA 1
ATOM 2526 C C . VAL A 1 336 ? -18.365 1.108 23.391 1.00 91.62 336 VAL A C 1
ATOM 2528 O O . VAL A 1 336 ? -17.875 1.219 22.268 1.00 91.62 336 VAL A O 1
ATOM 2531 N N . GLU A 1 337 ? -18.355 2.121 24.260 1.00 91.75 337 GLU A N 1
ATOM 2532 C CA . GLU A 1 337 ? -17.762 3.433 23.969 1.00 91.75 337 GLU A CA 1
ATOM 2533 C C . GLU A 1 337 ? -16.284 3.338 23.573 1.00 91.75 337 GLU A C 1
ATOM 2535 O O . GLU A 1 337 ? -15.857 3.989 22.619 1.00 91.75 3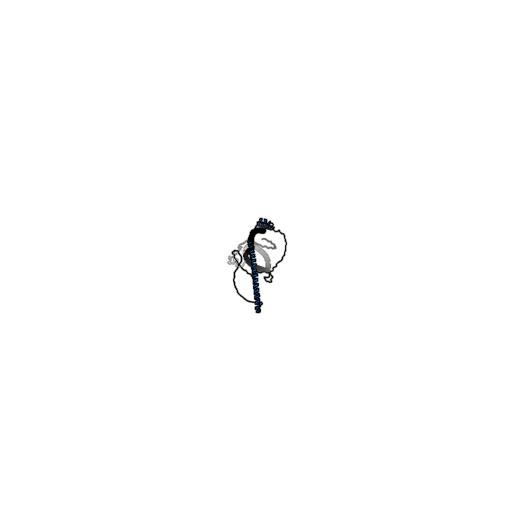37 GLU A O 1
ATOM 2540 N N . ALA A 1 338 ? -15.492 2.529 24.283 1.00 90.94 338 ALA A N 1
ATOM 2541 C CA . ALA A 1 338 ? -14.080 2.338 23.968 1.00 90.94 338 ALA A CA 1
ATOM 2542 C C . ALA A 1 338 ? -13.881 1.665 22.597 1.00 90.94 338 ALA A C 1
ATOM 2544 O O . ALA A 1 338 ? -12.944 2.013 21.877 1.00 90.94 338 ALA A O 1
ATOM 2545 N N . THR A 1 339 ? -14.764 0.740 22.201 1.00 91.19 339 THR A N 1
ATOM 2546 C CA . THR A 1 339 ? -14.755 0.174 20.840 1.00 91.19 339 THR A CA 1
ATOM 2547 C C . THR A 1 339 ? -15.224 1.176 19.787 1.00 91.19 339 THR A C 1
ATOM 2549 O O . THR A 1 339 ? -14.593 1.271 18.737 1.00 91.19 339 THR A O 1
ATOM 2552 N N . PHE A 1 340 ? -16.242 1.993 20.076 1.00 92.88 340 PHE A N 1
ATOM 2553 C CA . PHE A 1 340 ? -16.719 3.039 19.171 1.00 92.88 340 PHE A CA 1
ATOM 2554 C C . PHE A 1 340 ? -15.628 4.084 18.901 1.00 92.88 340 PHE A C 1
ATOM 2556 O O . PHE A 1 340 ? -15.300 4.336 17.749 1.00 92.88 340 PHE A O 1
ATOM 2563 N N . LYS A 1 341 ? -14.978 4.608 19.948 1.00 93.38 341 LYS A N 1
ATOM 2564 C CA . LYS A 1 341 ? -13.875 5.584 19.841 1.00 93.38 341 LYS A CA 1
ATOM 2565 C C . LYS A 1 341 ? -12.667 5.024 19.069 1.00 93.38 341 LYS A C 1
ATOM 2567 O O . LYS A 1 341 ? -11.993 5.759 18.346 1.00 93.38 341 LYS A O 1
ATOM 2572 N N . LYS A 1 342 ? -12.405 3.712 19.155 1.00 92.06 342 LYS A N 1
ATOM 2573 C CA . LYS A 1 342 ? -11.404 3.030 18.311 1.00 92.06 342 LYS A CA 1
ATOM 2574 C C . LYS A 1 342 ? -11.835 2.960 16.843 1.00 92.06 342 LYS A C 1
ATOM 2576 O O . LYS A 1 342 ? -11.043 3.305 15.975 1.00 92.06 342 LYS A O 1
ATOM 2581 N N . LEU A 1 343 ? -13.078 2.569 16.562 1.00 90.75 343 LEU A N 1
ATOM 2582 C CA . LEU A 1 343 ? -13.604 2.507 15.192 1.00 90.75 343 LEU A CA 1
ATOM 2583 C C . LEU A 1 343 ? -13.696 3.897 14.544 1.00 90.75 343 LEU A C 1
ATOM 2585 O O . LEU A 1 343 ? -13.405 4.041 13.362 1.00 90.75 343 LEU A O 1
ATOM 2589 N N . GLU A 1 344 ? -14.037 4.930 15.312 1.00 92.75 344 GLU A N 1
ATOM 2590 C CA . GLU A 1 344 ? -14.075 6.323 14.862 1.00 92.75 344 GLU A CA 1
ATOM 2591 C C . GLU A 1 344 ? -12.675 6.861 14.530 1.00 92.75 344 GLU A C 1
ATOM 2593 O O . GLU A 1 344 ? -12.475 7.438 13.459 1.00 92.75 344 GLU A O 1
ATOM 2598 N N . THR A 1 345 ? -11.679 6.618 15.394 1.00 92.19 345 THR A N 1
ATOM 2599 C CA . THR A 1 345 ? -10.287 7.002 15.099 1.00 92.19 345 THR A CA 1
ATOM 2600 C C . THR A 1 345 ? -9.693 6.202 13.937 1.00 92.19 345 THR A C 1
ATOM 2602 O O . THR A 1 345 ? -8.977 6.784 13.123 1.00 92.19 345 THR A O 1
ATOM 2605 N N . GLN A 1 346 ? -10.042 4.920 13.785 1.00 92.12 346 GLN A N 1
ATOM 2606 C CA . GLN A 1 346 ? -9.662 4.121 12.617 1.00 92.12 346 GLN A CA 1
ATOM 2607 C C . GLN A 1 346 ? -10.318 4.650 11.330 1.00 92.12 346 GLN A C 1
ATOM 2609 O O . GLN A 1 346 ? -9.612 4.929 10.369 1.00 92.12 346 GLN A O 1
ATOM 2614 N N . ALA A 1 347 ? -11.627 4.921 11.322 1.00 90.25 347 ALA A N 1
ATOM 2615 C CA . ALA A 1 347 ? -12.314 5.491 10.160 1.00 90.25 347 ALA A CA 1
ATOM 2616 C C . ALA A 1 347 ? -11.794 6.893 9.778 1.00 90.25 347 ALA A C 1
ATOM 2618 O O . ALA A 1 347 ? -11.817 7.271 8.604 1.00 90.25 347 ALA A O 1
ATOM 2619 N N . ALA A 1 348 ? -11.308 7.678 10.746 1.00 91.94 348 ALA A N 1
ATOM 2620 C CA . ALA A 1 348 ? -10.621 8.942 10.482 1.00 91.94 348 ALA A CA 1
ATOM 2621 C C . ALA A 1 348 ? -9.238 8.732 9.831 1.00 91.94 348 ALA A C 1
ATOM 2623 O O . ALA A 1 348 ? -8.896 9.450 8.890 1.00 91.94 348 ALA A O 1
ATOM 2624 N N . GLN A 1 349 ? -8.471 7.730 10.279 1.00 92.25 349 GLN A N 1
ATOM 2625 C CA . GLN A 1 349 ? -7.206 7.335 9.647 1.00 92.25 349 GLN A CA 1
ATOM 2626 C C . GLN A 1 349 ? -7.432 6.797 8.229 1.00 92.25 349 GLN A C 1
ATOM 2628 O O . GLN A 1 349 ? -6.773 7.257 7.299 1.00 92.25 349 GLN A O 1
ATOM 2633 N N . ASP A 1 350 ? -8.404 5.904 8.032 1.00 91.19 350 ASP A N 1
ATOM 2634 C CA . ASP A 1 350 ? -8.738 5.331 6.726 1.00 91.19 350 ASP A CA 1
ATOM 2635 C C . ASP A 1 350 ? -9.078 6.430 5.710 1.00 91.19 350 ASP A C 1
ATOM 2637 O O . ASP A 1 350 ? -8.501 6.447 4.620 1.00 91.19 350 ASP A O 1
ATOM 2641 N N . ARG A 1 351 ? -9.912 7.412 6.096 1.00 93.25 351 ARG A N 1
ATOM 2642 C CA . ARG A 1 351 ? -10.208 8.614 5.288 1.00 93.25 351 ARG A CA 1
ATOM 2643 C C . ARG A 1 351 ? -8.955 9.422 4.948 1.00 93.25 351 ARG A C 1
ATOM 2645 O O . ARG A 1 351 ? -8.816 9.842 3.805 1.00 93.25 351 ARG A O 1
ATOM 2652 N N . ALA A 1 352 ? -8.041 9.620 5.899 1.00 92.50 352 ALA A N 1
ATOM 2653 C CA . ALA A 1 352 ? -6.785 10.325 5.641 1.00 92.50 352 ALA A CA 1
ATOM 2654 C C . ALA A 1 352 ? -5.865 9.550 4.675 1.00 92.50 352 ALA A C 1
ATOM 2656 O O . ALA A 1 352 ? -5.224 10.162 3.823 1.00 92.50 352 ALA A O 1
ATOM 2657 N N . THR A 1 353 ? -5.834 8.210 4.736 1.00 91.81 353 THR A N 1
ATOM 2658 C CA . THR A 1 353 ? -5.107 7.421 3.722 1.00 91.81 353 THR A CA 1
ATOM 2659 C C . THR A 1 353 ? -5.813 7.414 2.368 1.00 91.81 353 THR A C 1
ATOM 2661 O O . THR A 1 353 ? -5.138 7.300 1.347 1.00 91.81 353 THR A O 1
ATOM 2664 N N . ALA A 1 354 ? -7.145 7.529 2.333 1.00 91.88 354 ALA A N 1
ATOM 2665 C CA . ALA A 1 354 ? -7.914 7.617 1.096 1.00 91.88 354 ALA A CA 1
ATOM 2666 C C . ALA A 1 354 ? -7.609 8.928 0.360 1.00 91.88 354 ALA A C 1
ATOM 2668 O O . ALA A 1 354 ? -7.154 8.870 -0.777 1.00 91.88 354 ALA A O 1
ATOM 2669 N N . THR A 1 355 ? -7.711 10.081 1.028 1.00 92.94 355 THR A N 1
ATOM 2670 C CA . THR A 1 355 ? -7.384 11.380 0.411 1.00 92.94 355 THR A CA 1
ATOM 2671 C C . THR A 1 355 ? -5.905 11.500 0.040 1.00 92.94 355 THR A C 1
ATOM 2673 O O . THR A 1 355 ? -5.569 12.080 -0.992 1.00 92.94 355 THR A O 1
ATOM 2676 N N . GLN A 1 356 ? -4.999 10.882 0.809 1.00 93.25 356 GLN A N 1
ATOM 2677 C CA . GLN A 1 356 ? -3.592 10.765 0.415 1.00 93.25 356 GLN A CA 1
ATOM 2678 C C . GLN A 1 356 ? -3.417 9.943 -0.877 1.00 93.25 356 GLN A C 1
ATOM 2680 O O . GLN A 1 356 ? -2.634 10.336 -1.739 1.00 93.25 356 GLN A O 1
ATOM 2685 N N . LYS A 1 357 ? -4.131 8.817 -1.026 1.00 91.88 357 LYS A N 1
ATOM 2686 C CA . LYS A 1 357 ? -4.095 7.973 -2.239 1.00 91.88 357 LYS A CA 1
ATOM 2687 C C . LYS A 1 357 ? -4.737 8.662 -3.444 1.00 91.88 357 LYS A C 1
ATOM 2689 O O . LYS A 1 357 ? -4.221 8.540 -4.548 1.00 91.88 357 LYS A O 1
ATOM 2694 N N . GLU A 1 358 ? -5.832 9.389 -3.240 1.00 93.38 358 GLU A N 1
ATOM 2695 C CA . GLU A 1 358 ? -6.466 10.213 -4.273 1.00 93.38 358 GLU A CA 1
ATOM 2696 C C . GLU A 1 358 ? -5.468 11.250 -4.802 1.00 93.38 358 GLU A C 1
ATOM 2698 O O . GLU A 1 358 ? -5.219 11.300 -6.004 1.00 93.38 358 GLU A O 1
ATOM 2703 N N . HIS A 1 359 ? -4.786 11.977 -3.912 1.00 93.19 359 HIS A N 1
ATOM 2704 C CA . HIS A 1 359 ? -3.794 12.968 -4.321 1.00 93.19 359 HIS A CA 1
ATOM 2705 C C . HIS A 1 359 ? -2.558 12.358 -5.015 1.00 93.19 359 HIS A C 1
ATOM 2707 O O . HIS A 1 359 ? -2.063 12.911 -6.000 1.00 93.19 359 HIS A O 1
ATOM 2713 N N . THR A 1 360 ? -2.062 11.189 -4.582 1.00 92.25 360 THR A N 1
ATOM 2714 C CA . THR A 1 360 ? -0.983 10.511 -5.330 1.00 92.25 360 THR A CA 1
ATOM 2715 C C . THR A 1 360 ? -1.452 10.008 -6.696 1.00 92.25 360 THR A C 1
ATOM 2717 O O . THR A 1 360 ? -0.670 10.032 -7.647 1.00 92.25 360 THR A O 1
ATOM 2720 N N . PHE A 1 361 ? -2.719 9.610 -6.836 1.00 94.62 361 PHE A N 1
ATOM 2721 C CA . PHE A 1 361 ? -3.309 9.237 -8.122 1.00 94.62 361 PHE A CA 1
ATOM 2722 C C . PHE A 1 361 ? -3.471 10.442 -9.066 1.00 94.62 361 PHE A C 1
ATOM 2724 O O . PHE A 1 361 ? -3.178 10.311 -10.254 1.00 94.62 361 PHE A O 1
ATOM 2731 N N . GLU A 1 362 ? -3.853 11.620 -8.560 1.00 95.00 362 GLU A N 1
ATOM 2732 C CA . GLU A 1 362 ? -3.870 12.874 -9.332 1.00 95.00 362 GLU A CA 1
ATOM 2733 C C . GLU A 1 362 ? -2.486 13.202 -9.910 1.00 95.00 362 GLU A C 1
ATOM 2735 O O . GLU A 1 362 ? -2.361 13.444 -11.113 1.00 95.00 362 GLU A O 1
ATOM 2740 N N . ILE A 1 363 ? -1.437 13.149 -9.079 1.00 93.94 363 ILE A N 1
ATOM 2741 C CA . ILE A 1 363 ? -0.052 13.403 -9.506 1.00 93.94 363 ILE A CA 1
ATOM 2742 C C . ILE A 1 363 ? 0.372 12.389 -10.577 1.00 93.94 363 ILE A C 1
ATOM 2744 O O . ILE A 1 363 ? 0.826 12.784 -11.650 1.00 93.94 363 ILE A O 1
ATOM 2748 N N . LEU A 1 364 ? 0.143 11.090 -10.353 1.00 93.69 364 LEU A N 1
ATOM 2749 C CA . LEU A 1 364 ? 0.469 10.042 -11.329 1.00 93.69 364 LEU A CA 1
ATOM 2750 C C . LEU A 1 364 ? -0.325 10.177 -12.641 1.00 93.69 364 LEU A C 1
ATOM 2752 O O . LEU A 1 364 ? 0.188 9.844 -13.711 1.00 93.69 364 LEU A O 1
ATOM 2756 N N . MET A 1 365 ? -1.556 10.694 -12.595 1.00 93.81 365 MET A N 1
ATOM 2757 C CA . MET A 1 365 ? -2.344 11.026 -13.786 1.00 93.81 365 MET A CA 1
ATOM 2758 C C . MET A 1 365 ? -1.773 12.233 -14.544 1.00 93.81 365 MET A C 1
ATOM 2760 O O . MET A 1 365 ? -1.754 12.213 -15.779 1.00 93.81 365 MET A O 1
ATOM 2764 N N . MET A 1 366 ? -1.263 13.252 -13.842 1.00 93.88 366 MET A N 1
ATOM 2765 C CA . MET A 1 366 ? -0.557 14.379 -14.462 1.00 93.88 366 MET A CA 1
ATOM 2766 C C . MET A 1 366 ? 0.773 13.943 -15.090 1.00 93.88 366 MET A C 1
ATOM 2768 O O . MET A 1 366 ? 1.023 14.276 -16.251 1.00 93.88 366 MET A O 1
ATOM 2772 N N . ASP A 1 367 ? 1.573 13.136 -14.389 1.00 94.19 367 ASP A N 1
ATOM 2773 C CA . ASP A 1 367 ? 2.832 12.580 -14.902 1.00 94.19 367 ASP A CA 1
ATOM 2774 C C . ASP A 1 367 ? 2.590 11.689 -16.125 1.00 94.19 367 ASP A C 1
ATOM 2776 O O . ASP A 1 367 ? 3.242 11.856 -17.157 1.00 94.19 367 ASP A O 1
ATOM 2780 N N . LYS A 1 368 ? 1.582 10.804 -16.078 1.00 95.50 368 LYS A N 1
ATOM 2781 C CA . LYS A 1 368 ? 1.147 10.017 -17.242 1.00 95.50 368 LYS A CA 1
ATOM 2782 C C . LYS A 1 368 ? 0.783 10.922 -18.420 1.00 95.50 368 LYS A C 1
ATOM 2784 O O . LYS A 1 368 ? 1.196 10.648 -19.546 1.00 95.50 368 LYS A O 1
ATOM 2789 N N . ALA A 1 369 ? 0.016 11.989 -18.193 1.00 94.62 369 ALA A N 1
ATOM 2790 C CA . ALA A 1 369 ? -0.392 12.913 -19.250 1.00 94.62 369 ALA A CA 1
ATOM 2791 C C . ALA A 1 369 ? 0.789 13.719 -19.825 1.00 94.62 369 ALA A C 1
ATOM 2793 O O . ALA A 1 369 ? 0.796 14.015 -21.021 1.00 94.62 369 ALA A O 1
ATOM 2794 N N . TYR A 1 370 ? 1.793 14.049 -19.008 1.00 96.62 370 TYR A N 1
ATOM 2795 C CA . TYR A 1 370 ? 3.041 14.669 -19.456 1.00 96.62 370 TYR A CA 1
ATOM 2796 C C . TYR A 1 370 ? 3.884 13.694 -20.294 1.00 96.62 370 TYR A C 1
ATOM 2798 O O . TYR A 1 370 ? 4.241 14.008 -21.429 1.00 96.62 370 TYR A O 1
ATOM 2806 N N . LEU A 1 371 ? 4.132 12.486 -19.780 1.00 94.69 371 LEU A N 1
ATOM 2807 C CA . LEU A 1 371 ? 4.913 11.451 -20.461 1.00 94.69 371 LEU A CA 1
ATOM 2808 C C . LEU A 1 371 ? 4.258 11.005 -21.774 1.00 94.69 371 LEU A C 1
ATOM 2810 O O . LEU A 1 371 ? 4.962 10.815 -22.760 1.00 94.69 371 LEU A O 1
ATOM 2814 N N . THR A 1 372 ? 2.924 10.916 -21.829 1.00 94.50 372 THR A N 1
ATOM 2815 C CA . THR A 1 372 ? 2.192 10.614 -23.076 1.00 94.50 372 THR A CA 1
ATOM 2816 C C . THR A 1 372 ? 2.479 11.681 -24.137 1.00 94.50 372 THR A C 1
ATOM 2818 O O . THR A 1 372 ? 2.948 11.348 -25.219 1.00 94.50 372 THR A O 1
ATOM 2821 N N . LYS A 1 373 ? 2.341 12.973 -23.795 1.00 95.25 373 LYS A N 1
ATOM 2822 C CA . LYS A 1 373 ? 2.672 14.087 -24.707 1.00 95.25 373 LYS A CA 1
ATOM 2823 C C . LYS A 1 373 ? 4.141 14.085 -25.139 1.00 95.25 373 LYS A C 1
ATOM 2825 O O . LYS A 1 373 ? 4.442 14.466 -26.268 1.00 95.25 373 LYS A O 1
ATOM 2830 N N . GLN A 1 374 ? 5.056 13.677 -24.258 1.00 95.00 374 GLN A N 1
ATOM 2831 C CA . GLN A 1 374 ? 6.476 13.550 -24.586 1.00 95.00 374 GLN A CA 1
ATOM 2832 C C . GLN A 1 374 ? 6.729 12.397 -25.571 1.00 95.00 374 GLN A C 1
ATOM 2834 O O . GLN A 1 374 ? 7.496 12.572 -26.517 1.00 95.00 374 GLN A O 1
ATOM 2839 N N . VAL A 1 375 ? 6.062 11.252 -25.393 1.00 94.50 375 VAL A N 1
ATOM 2840 C CA . VAL A 1 375 ? 6.109 10.115 -26.327 1.00 94.50 375 VAL A CA 1
ATOM 2841 C C . VAL A 1 375 ? 5.511 10.494 -27.682 1.00 94.50 375 VAL A C 1
ATOM 2843 O O . VAL A 1 375 ? 6.156 10.252 -28.698 1.00 94.50 375 VAL A O 1
ATOM 2846 N N . ASP A 1 376 ? 4.350 11.154 -27.714 1.00 95.56 376 ASP A N 1
ATOM 2847 C CA . ASP A 1 376 ? 3.715 11.624 -28.955 1.00 95.56 376 ASP A CA 1
ATOM 2848 C C . ASP A 1 376 ? 4.631 12.593 -29.724 1.00 95.56 376 ASP A C 1
ATOM 2850 O O . ASP A 1 376 ? 4.843 12.444 -30.928 1.00 95.56 376 ASP A O 1
ATOM 2854 N N . PHE A 1 377 ? 5.242 13.553 -29.019 1.00 95.50 377 PHE A N 1
ATOM 2855 C CA . PHE A 1 377 ? 6.194 14.504 -29.597 1.00 95.50 377 PHE A CA 1
ATOM 2856 C C . PHE A 1 377 ? 7.444 13.816 -30.167 1.00 95.50 377 PHE A C 1
ATOM 2858 O O . PHE A 1 377 ? 7.894 14.169 -31.259 1.00 95.50 377 PHE A O 1
ATOM 2865 N N . LEU A 1 378 ? 7.999 12.827 -29.458 1.00 94.44 378 LEU A N 1
ATOM 2866 C CA . LEU A 1 378 ? 9.151 12.053 -29.928 1.00 94.44 378 LEU A CA 1
ATOM 2867 C C . LEU A 1 378 ? 8.786 11.153 -31.117 1.00 94.44 378 LEU A C 1
ATOM 2869 O O . LEU A 1 378 ? 9.560 11.083 -32.069 1.00 94.44 378 LEU A O 1
ATOM 2873 N N . ALA A 1 379 ? 7.598 10.544 -31.127 1.00 94.06 379 ALA A N 1
ATOM 2874 C CA . ALA A 1 379 ? 7.093 9.778 -32.266 1.00 94.06 379 ALA A CA 1
ATOM 2875 C C . ALA A 1 379 ? 6.903 10.665 -33.511 1.00 94.06 379 ALA A C 1
ATOM 2877 O O . ALA A 1 379 ? 7.257 10.268 -34.619 1.00 94.06 379 ALA A O 1
ATOM 2878 N N . ASP A 1 380 ? 6.421 11.899 -33.345 1.00 95.69 380 ASP A N 1
ATOM 2879 C CA . ASP A 1 380 ? 6.321 12.873 -34.437 1.00 95.69 380 ASP A CA 1
ATOM 2880 C C . ASP A 1 380 ? 7.673 13.438 -34.891 1.00 95.69 380 ASP A C 1
ATOM 2882 O O . ASP A 1 380 ? 7.795 13.855 -36.044 1.00 95.69 380 ASP A O 1
ATOM 2886 N N . GLN A 1 381 ? 8.697 13.467 -34.032 1.00 95.38 381 GLN A N 1
ATOM 2887 C CA . GLN A 1 381 ? 10.075 13.728 -34.465 1.00 95.38 381 GLN A CA 1
ATOM 2888 C C . GLN A 1 381 ? 10.652 12.537 -35.237 1.00 95.38 381 GLN A C 1
ATOM 2890 O O . GLN A 1 381 ? 11.232 12.740 -36.302 1.00 95.38 381 GLN A O 1
ATOM 2895 N N . GLN A 1 382 ? 10.438 11.310 -34.756 1.00 94.44 382 GLN A N 1
ATOM 2896 C CA . GLN A 1 382 ? 10.865 10.084 -35.426 1.00 94.44 382 GLN A CA 1
ATOM 2897 C C . GLN A 1 382 ? 10.269 9.991 -36.839 1.00 94.44 382 GLN A C 1
ATOM 2899 O O . GLN A 1 382 ? 11.031 9.930 -37.800 1.00 94.44 382 GLN A O 1
ATOM 2904 N N . ARG A 1 383 ? 8.944 10.135 -36.991 1.00 95.06 383 ARG A N 1
ATOM 2905 C CA . ARG A 1 383 ? 8.252 10.146 -38.299 1.00 95.06 383 ARG A CA 1
ATOM 2906 C C . ARG A 1 383 ? 8.828 11.174 -39.279 1.00 95.06 383 ARG A C 1
ATOM 2908 O O . ARG A 1 383 ? 8.918 10.914 -40.477 1.00 95.06 383 ARG A O 1
ATOM 2915 N N . LYS A 1 384 ? 9.219 12.358 -38.786 1.00 94.94 384 LYS A N 1
ATOM 2916 C CA . LYS A 1 384 ? 9.846 13.407 -39.611 1.00 94.94 384 LYS A CA 1
ATOM 2917 C C . LYS A 1 384 ? 11.240 12.994 -40.070 1.00 94.94 384 LYS A C 1
ATOM 2919 O O . LYS A 1 384 ? 11.540 13.162 -41.246 1.00 94.94 384 LYS A O 1
ATOM 2924 N N . LEU A 1 385 ? 12.056 12.434 -39.175 1.00 93.19 385 LEU A N 1
ATOM 2925 C CA . LEU A 1 385 ? 13.399 11.940 -39.493 1.00 93.19 385 LEU A CA 1
ATOM 2926 C C . LEU A 1 385 ? 13.362 10.728 -40.437 1.00 93.19 385 LEU A C 1
ATOM 2928 O O . LEU A 1 385 ? 14.185 10.655 -41.343 1.00 93.19 385 LEU A O 1
ATOM 2932 N N . GLU A 1 386 ? 12.386 9.832 -40.286 1.00 94.69 386 GLU A N 1
ATOM 2933 C CA . GLU A 1 386 ? 12.133 8.697 -41.186 1.00 94.69 386 GLU A CA 1
ATOM 2934 C C . GLU A 1 386 ? 11.749 9.177 -42.595 1.00 94.69 386 GLU A C 1
ATOM 2936 O O . GLU A 1 386 ? 12.384 8.782 -43.572 1.00 94.69 386 GLU A O 1
ATOM 2941 N N . ALA A 1 387 ? 10.805 10.117 -42.719 1.00 94.81 387 ALA A N 1
ATOM 2942 C CA . ALA A 1 387 ? 10.451 10.718 -44.010 1.00 94.81 387 ALA A CA 1
ATOM 2943 C C . ALA A 1 387 ? 11.624 11.498 -44.649 1.00 94.81 387 ALA A C 1
ATOM 2945 O O . ALA A 1 387 ? 11.809 11.492 -45.870 1.00 94.81 387 ALA A O 1
ATOM 2946 N N . GLU A 1 388 ? 12.451 12.154 -43.830 1.00 94.50 388 GLU A N 1
ATOM 2947 C CA . GLU A 1 388 ? 13.690 12.808 -44.257 1.00 94.50 388 GLU A CA 1
ATOM 2948 C C . GLU A 1 388 ? 14.777 11.814 -44.708 1.00 94.50 388 GLU A C 1
ATOM 2950 O O . GLU A 1 388 ? 15.577 12.138 -45.594 1.00 94.50 388 GLU A O 1
ATOM 2955 N N . LEU A 1 389 ? 14.827 10.625 -44.105 1.00 93.62 389 LEU A N 1
ATOM 2956 C CA . LEU A 1 389 ? 15.725 9.530 -44.466 1.00 93.62 389 LEU A CA 1
ATOM 2957 C C . LEU A 1 389 ? 15.277 8.902 -45.787 1.00 93.62 389 LEU A C 1
ATOM 2959 O O . LEU A 1 389 ? 16.069 8.889 -46.729 1.00 93.62 389 LEU A O 1
ATOM 2963 N N . GLU A 1 390 ? 13.999 8.534 -45.923 1.00 94.50 390 GLU A N 1
ATOM 2964 C CA . GLU A 1 390 ? 13.412 8.063 -47.185 1.00 94.50 390 GLU A CA 1
ATOM 2965 C C . GLU A 1 390 ? 13.688 9.038 -48.342 1.00 94.50 390 GLU A C 1
ATOM 2967 O O . GLU A 1 390 ? 14.014 8.629 -49.457 1.00 94.50 390 GLU A O 1
ATOM 2972 N N . LEU A 1 391 ? 13.565 10.349 -48.102 1.00 94.62 391 LEU A N 1
ATOM 2973 C CA . LEU A 1 391 ? 13.834 11.367 -49.119 1.00 94.62 391 LEU A CA 1
ATOM 2974 C C . LEU A 1 391 ? 15.324 11.445 -49.493 1.00 94.62 391 LEU A C 1
ATOM 2976 O O . LEU A 1 391 ? 15.646 11.753 -50.644 1.00 94.62 391 LEU A O 1
ATOM 2980 N N . ARG A 1 392 ? 16.243 11.171 -48.558 1.00 91.88 392 ARG A N 1
ATOM 2981 C CA . ARG A 1 392 ? 17.683 11.058 -48.848 1.00 91.88 392 ARG A CA 1
ATOM 2982 C C . ARG A 1 392 ? 18.002 9.765 -49.599 1.00 91.88 392 ARG A C 1
ATOM 2984 O O . ARG A 1 392 ? 18.755 9.827 -50.564 1.00 91.88 392 ARG A O 1
ATOM 2991 N N . GLU A 1 393 ? 17.388 8.638 -49.254 1.00 95.00 393 GLU A N 1
ATOM 2992 C CA . GLU A 1 393 ? 17.555 7.362 -49.969 1.00 95.00 393 GLU A CA 1
ATOM 2993 C C . GLU A 1 393 ? 17.011 7.416 -51.403 1.00 95.00 393 GLU A C 1
ATOM 2995 O O . GLU A 1 393 ? 17.686 6.994 -52.344 1.00 95.00 393 GLU A O 1
ATOM 3000 N N . LYS A 1 394 ? 15.840 8.029 -51.611 1.00 94.19 394 LYS A N 1
ATOM 3001 C CA . LYS A 1 394 ? 15.273 8.286 -52.949 1.00 94.19 394 LYS A CA 1
ATOM 3002 C C . LYS A 1 394 ? 16.189 9.187 -53.791 1.00 94.19 394 LYS A C 1
ATOM 3004 O O . LYS A 1 394 ? 16.340 8.968 -54.989 1.00 94.19 394 LYS A O 1
ATOM 3009 N N . LYS A 1 395 ? 16.879 10.154 -53.171 1.00 93.94 395 LYS A N 1
ATOM 3010 C CA . LYS A 1 395 ? 17.915 10.963 -53.843 1.00 93.94 395 LYS A CA 1
ATOM 3011 C C . LYS A 1 395 ? 19.194 10.170 -54.125 1.00 93.94 395 LYS A C 1
ATOM 3013 O O . LYS A 1 395 ? 19.759 10.327 -55.201 1.00 93.94 395 LYS A O 1
ATOM 3018 N N . LEU A 1 396 ? 19.650 9.319 -53.205 1.00 92.62 396 LEU A N 1
ATOM 3019 C CA . LEU A 1 396 ? 20.841 8.482 -53.400 1.00 92.62 396 LEU A CA 1
ATOM 3020 C C . LEU A 1 396 ? 20.639 7.445 -54.511 1.00 92.62 396 LEU A C 1
ATOM 3022 O O . LEU A 1 396 ? 21.529 7.267 -55.341 1.00 92.62 396 LEU A O 1
ATOM 3026 N N . THR A 1 397 ? 19.473 6.800 -54.566 1.00 94.50 397 THR A N 1
ATOM 3027 C CA . THR A 1 397 ? 19.121 5.846 -55.631 1.00 94.50 397 THR A CA 1
ATOM 3028 C C . THR A 1 397 ? 19.027 6.533 -56.993 1.00 94.50 397 THR A C 1
ATOM 3030 O O . THR A 1 397 ? 19.619 6.042 -57.953 1.00 94.50 397 THR A O 1
ATOM 3033 N N . GLU A 1 398 ? 18.408 7.714 -57.075 1.00 94.12 398 GLU A N 1
ATOM 3034 C CA . GLU A 1 398 ? 18.357 8.516 -58.306 1.00 94.12 398 GLU A CA 1
ATOM 3035 C C . GLU A 1 398 ? 19.745 9.009 -58.755 1.00 94.12 398 GLU A C 1
ATOM 3037 O O . GLU A 1 398 ? 20.109 8.846 -59.918 1.00 94.12 398 GLU A O 1
ATOM 3042 N N . VAL A 1 399 ? 20.578 9.531 -57.847 1.00 92.69 399 VAL A N 1
ATOM 3043 C CA . VAL A 1 399 ? 21.973 9.902 -58.162 1.00 92.69 399 VAL A CA 1
ATOM 3044 C C . VAL A 1 399 ? 22.797 8.678 -58.581 1.00 92.69 399 VAL A C 1
ATOM 3046 O O . VAL A 1 399 ? 23.620 8.778 -59.489 1.00 92.69 399 VAL A O 1
ATOM 3049 N N . THR A 1 400 ? 22.556 7.502 -57.994 1.00 93.12 400 THR A N 1
ATOM 3050 C CA . THR A 1 400 ? 23.209 6.250 -58.419 1.00 93.12 400 THR A CA 1
ATOM 3051 C C . THR A 1 400 ? 22.757 5.822 -59.817 1.00 93.12 400 THR A C 1
ATOM 3053 O O . THR A 1 400 ? 23.596 5.431 -60.625 1.00 93.12 400 THR A O 1
ATOM 3056 N N . ARG A 1 401 ? 21.466 5.967 -60.149 1.00 94.38 401 ARG A N 1
ATOM 3057 C CA . ARG A 1 401 ? 20.930 5.739 -61.502 1.00 94.38 401 ARG A CA 1
ATOM 3058 C C . ARG A 1 401 ? 21.578 6.681 -62.518 1.00 94.38 401 ARG A C 1
ATOM 3060 O O . ARG A 1 401 ? 22.128 6.214 -63.509 1.00 94.38 401 ARG A O 1
ATOM 3067 N N . GLN A 1 402 ? 21.608 7.983 -62.232 1.00 92.88 402 GLN A N 1
ATOM 3068 C CA . GLN A 1 402 ? 22.242 8.995 -63.086 1.00 92.88 402 GLN A CA 1
ATOM 3069 C C . GLN A 1 402 ? 23.748 8.747 -63.271 1.00 92.88 402 GLN A C 1
ATOM 3071 O O . GLN A 1 402 ? 24.252 8.847 -64.388 1.00 92.88 402 GLN A O 1
ATOM 3076 N N . LYS A 1 403 ? 24.469 8.370 -62.205 1.00 94.25 403 LYS A N 1
ATOM 3077 C CA . LYS A 1 403 ? 25.883 7.967 -62.271 1.00 94.25 403 LYS A CA 1
ATOM 3078 C C . LYS A 1 403 ? 26.073 6.772 -63.208 1.00 94.25 403 LYS A C 1
ATOM 3080 O O . LYS A 1 403 ? 26.968 6.809 -64.049 1.00 94.25 403 LYS A O 1
ATOM 3085 N N . ASN A 1 404 ? 25.251 5.731 -63.072 1.00 93.56 404 ASN A N 1
ATOM 3086 C CA . ASN A 1 404 ? 25.347 4.533 -63.904 1.00 93.56 404 ASN A CA 1
ATOM 3087 C C . ASN A 1 404 ? 25.027 4.853 -65.372 1.00 93.56 404 ASN A C 1
ATOM 3089 O O . ASN A 1 404 ? 25.810 4.497 -66.242 1.00 93.56 404 ASN A O 1
ATOM 3093 N N . GLU A 1 405 ? 23.976 5.630 -65.648 1.00 92.94 405 GLU A N 1
ATOM 3094 C CA . GLU A 1 405 ? 23.669 6.096 -67.005 1.00 92.94 405 GLU A CA 1
ATOM 3095 C C . GLU A 1 405 ? 24.793 6.941 -67.626 1.00 92.94 405 GLU A C 1
ATOM 3097 O O . GLU A 1 405 ? 25.061 6.830 -68.820 1.00 92.94 405 GLU A O 1
ATOM 3102 N N . LEU A 1 406 ? 25.437 7.824 -66.854 1.00 90.94 406 LEU A N 1
ATOM 3103 C CA . LEU A 1 406 ? 26.578 8.611 -67.335 1.00 90.94 406 LEU A CA 1
ATOM 3104 C C . LEU A 1 406 ? 27.806 7.729 -67.581 1.00 90.94 406 LEU A C 1
ATOM 3106 O O . LEU A 1 406 ? 28.531 7.962 -68.545 1.00 90.94 406 LEU A O 1
ATOM 3110 N N . PHE A 1 407 ? 28.015 6.699 -66.760 1.00 94.12 407 PHE A N 1
ATOM 3111 C CA . PHE A 1 407 ? 29.070 5.709 -66.960 1.00 94.12 407 PHE A CA 1
ATOM 3112 C C . PHE A 1 407 ? 28.813 4.852 -68.209 1.00 94.12 407 PHE A C 1
ATOM 3114 O O . PHE A 1 407 ? 29.711 4.693 -69.028 1.00 94.12 407 PHE A O 1
ATOM 3121 N N . GLU A 1 408 ? 27.583 4.384 -68.429 1.00 92.19 408 GLU A N 1
ATOM 3122 C CA . GLU A 1 408 ? 27.171 3.686 -69.655 1.00 92.19 408 GLU A CA 1
ATOM 3123 C C . GLU A 1 408 ? 27.347 4.568 -70.898 1.00 92.19 408 GLU A C 1
ATOM 3125 O O . GLU A 1 408 ? 27.925 4.122 -71.890 1.00 92.19 408 GLU A O 1
ATOM 3130 N N . LYS A 1 409 ? 26.928 5.841 -70.837 1.00 92.00 409 LYS A N 1
ATOM 3131 C CA . LYS A 1 409 ? 27.131 6.824 -71.918 1.00 92.00 409 LYS A CA 1
ATOM 3132 C C . LYS A 1 409 ? 28.621 7.073 -72.185 1.00 92.00 409 LYS A C 1
ATOM 3134 O O . LYS A 1 409 ? 29.006 7.184 -73.348 1.00 92.00 409 LYS A O 1
ATOM 3139 N N . LEU A 1 410 ? 29.464 7.105 -71.149 1.00 91.31 410 LEU A N 1
ATOM 3140 C CA . LEU A 1 410 ? 30.919 7.219 -71.285 1.00 91.31 410 LEU A CA 1
ATOM 3141 C C . LEU A 1 410 ? 31.522 5.963 -71.927 1.00 91.31 410 LEU A C 1
ATOM 3143 O O . LEU A 1 410 ? 32.220 6.088 -72.925 1.00 91.31 410 LEU A O 1
ATOM 3147 N N . MET A 1 411 ? 31.196 4.759 -71.448 1.00 91.88 411 MET A N 1
ATOM 3148 C CA . MET A 1 411 ? 31.675 3.499 -72.038 1.00 91.88 411 MET A CA 1
ATOM 3149 C C . MET A 1 411 ? 31.200 3.321 -73.494 1.00 91.88 411 MET A C 1
ATOM 3151 O O . MET A 1 411 ? 31.947 2.837 -74.348 1.00 91.88 411 MET A O 1
ATOM 3155 N N . ALA A 1 412 ? 29.980 3.757 -73.819 1.00 89.75 412 ALA A N 1
ATOM 3156 C CA . ALA A 1 412 ? 29.479 3.800 -75.191 1.00 89.75 412 ALA A CA 1
ATOM 3157 C C . ALA A 1 412 ? 30.262 4.807 -76.055 1.00 89.75 412 ALA A C 1
ATOM 3159 O O . ALA A 1 412 ? 30.633 4.486 -77.184 1.00 89.75 412 ALA A O 1
ATOM 3160 N N . ALA A 1 413 ? 30.574 5.993 -75.524 1.00 87.12 413 ALA A N 1
ATOM 3161 C CA . ALA A 1 413 ? 31.387 6.993 -76.211 1.00 87.12 413 ALA A CA 1
ATOM 3162 C C . ALA A 1 413 ? 32.846 6.542 -76.399 1.00 87.12 413 ALA A C 1
ATOM 3164 O O . ALA A 1 413 ? 33.410 6.767 -77.465 1.00 87.12 413 ALA A O 1
ATOM 3165 N N . GLU A 1 414 ? 33.453 5.863 -75.422 1.00 89.88 414 GLU A N 1
ATOM 3166 C CA . GLU A 1 414 ? 34.820 5.340 -75.524 1.00 89.88 414 GLU A CA 1
ATOM 3167 C C . GLU A 1 414 ? 34.919 4.148 -76.480 1.00 89.88 414 GLU A C 1
ATOM 3169 O O . GLU A 1 414 ? 35.834 4.103 -77.298 1.00 89.88 414 GLU A O 1
ATOM 3174 N N . THR A 1 415 ? 33.954 3.222 -76.468 1.00 89.75 415 THR A N 1
ATOM 3175 C CA . THR A 1 415 ? 33.915 2.133 -77.464 1.00 89.75 415 THR A CA 1
ATOM 3176 C C . THR A 1 415 ? 33.570 2.636 -78.868 1.00 89.75 415 THR A C 1
ATOM 3178 O O . THR A 1 415 ? 33.997 2.034 -79.851 1.00 89.75 415 THR A O 1
ATOM 3181 N N . LEU A 1 416 ? 32.834 3.743 -79.006 1.00 87.94 416 LEU A N 1
ATOM 3182 C CA . LEU A 1 416 ? 32.651 4.422 -80.292 1.00 87.94 416 LEU A CA 1
ATOM 3183 C C . LEU A 1 416 ? 33.923 5.172 -80.727 1.00 87.94 416 LEU A C 1
ATOM 3185 O O . LEU A 1 416 ? 34.283 5.106 -81.900 1.00 87.94 416 LEU A O 1
ATOM 3189 N N . ARG A 1 417 ? 34.635 5.827 -79.797 1.00 89.31 417 ARG A N 1
ATOM 3190 C CA . ARG A 1 417 ? 35.937 6.466 -80.050 1.00 89.31 417 ARG A CA 1
ATOM 3191 C C . ARG A 1 417 ? 36.955 5.437 -80.538 1.00 89.31 417 ARG A C 1
ATOM 3193 O O . ARG A 1 417 ? 37.507 5.636 -81.611 1.00 89.31 417 ARG A O 1
ATOM 3200 N N . GLY A 1 418 ? 37.107 4.317 -79.827 1.00 89.38 418 GLY A N 1
ATOM 3201 C CA . GLY A 1 418 ? 38.001 3.221 -80.207 1.00 89.38 418 GLY A CA 1
ATOM 3202 C C . GLY A 1 418 ? 37.702 2.680 -81.606 1.00 89.38 418 GLY A C 1
ATOM 3203 O O . GLY A 1 418 ? 38.594 2.654 -82.444 1.00 89.38 418 GLY A O 1
ATOM 3204 N N . ARG A 1 419 ? 36.433 2.377 -81.926 1.00 87.94 419 ARG A N 1
ATOM 3205 C CA . ARG A 1 419 ? 36.033 1.966 -83.289 1.00 87.94 419 ARG A CA 1
ATOM 3206 C C . ARG A 1 419 ? 36.343 3.028 -84.350 1.00 87.94 419 ARG A C 1
ATOM 3208 O O . ARG A 1 419 ? 36.747 2.688 -85.458 1.00 87.94 419 ARG A O 1
ATOM 3215 N N . ASN A 1 420 ? 36.154 4.312 -84.042 1.00 87.75 420 ASN A N 1
ATOM 3216 C CA . ASN A 1 420 ? 36.468 5.402 -84.970 1.00 87.75 420 ASN A CA 1
ATOM 3217 C C . ASN A 1 420 ? 37.985 5.577 -85.164 1.00 87.75 420 ASN A C 1
ATOM 3219 O O . ASN A 1 420 ? 38.423 5.873 -86.275 1.00 87.75 420 ASN A O 1
ATOM 3223 N N . GLU A 1 421 ? 38.781 5.371 -84.114 1.00 87.69 421 GLU A N 1
ATOM 3224 C CA . GLU A 1 421 ? 40.247 5.361 -84.150 1.00 87.69 421 GLU A CA 1
ATOM 3225 C C . GLU A 1 421 ? 40.767 4.144 -84.933 1.00 87.69 421 GLU A C 1
ATOM 3227 O O . GLU A 1 421 ? 41.586 4.316 -85.830 1.00 87.69 421 GLU A O 1
ATOM 3232 N N . GLU A 1 422 ? 40.216 2.946 -84.714 1.00 89.25 422 GLU A N 1
ATOM 3233 C CA . GLU A 1 422 ? 40.485 1.734 -85.504 1.00 89.25 422 GLU A CA 1
ATOM 3234 C C . GLU A 1 422 ? 40.156 1.934 -86.990 1.00 89.25 422 GLU A C 1
ATOM 3236 O O . GLU A 1 422 ? 41.003 1.688 -87.846 1.00 89.25 422 GLU A O 1
ATOM 3241 N N . VAL A 1 423 ? 38.959 2.436 -87.320 1.00 88.75 423 VAL A N 1
ATOM 3242 C CA . VAL A 1 423 ? 38.546 2.716 -88.709 1.00 88.75 423 VAL A CA 1
ATOM 3243 C C . VAL A 1 423 ? 39.405 3.815 -89.342 1.00 88.75 423 VAL A C 1
ATOM 3245 O O . VAL A 1 423 ? 39.679 3.766 -90.543 1.00 88.75 423 VAL A O 1
ATOM 3248 N N . ARG A 1 424 ? 39.862 4.805 -88.566 1.00 90.25 424 ARG A N 1
ATOM 3249 C CA . ARG A 1 424 ? 40.810 5.819 -89.043 1.00 90.25 424 ARG A CA 1
ATOM 3250 C C . ARG A 1 424 ? 42.176 5.198 -89.337 1.00 90.25 424 ARG A C 1
ATOM 3252 O O . ARG A 1 424 ? 42.691 5.412 -90.429 1.00 90.25 424 ARG A O 1
ATOM 3259 N N . LEU A 1 425 ? 42.726 4.409 -88.417 1.00 87.50 425 LEU A N 1
ATOM 3260 C CA . LEU A 1 425 ? 44.012 3.730 -88.590 1.00 87.50 425 LEU A CA 1
ATOM 3261 C C . LEU A 1 425 ? 43.971 2.738 -89.759 1.00 87.50 425 LEU A C 1
ATOM 3263 O O . LEU A 1 425 ? 44.914 2.693 -90.539 1.00 87.50 425 LEU A O 1
ATOM 3267 N N . GLN A 1 426 ? 42.867 2.012 -89.952 1.00 88.81 426 GLN A N 1
ATOM 3268 C CA . GLN A 1 426 ? 42.657 1.154 -91.125 1.00 88.81 426 GLN A CA 1
ATOM 3269 C C . GLN A 1 426 ? 42.662 1.956 -92.435 1.00 88.81 426 GLN A C 1
ATOM 3271 O O . GLN A 1 426 ? 43.275 1.519 -93.404 1.00 88.81 426 GLN A O 1
ATOM 3276 N N . LYS A 1 427 ? 42.036 3.142 -92.471 1.00 89.38 427 LYS A N 1
ATOM 3277 C CA . LYS A 1 427 ? 42.067 4.035 -93.645 1.00 89.38 427 LYS A CA 1
ATOM 3278 C C . LYS A 1 427 ? 43.454 4.623 -93.902 1.00 89.38 427 LYS A C 1
ATOM 3280 O O . LYS A 1 427 ? 43.878 4.667 -95.050 1.00 89.38 427 LYS A O 1
ATOM 3285 N N . GLU A 1 428 ? 44.162 5.057 -92.862 1.00 88.00 428 GLU A N 1
ATOM 3286 C CA . GLU A 1 428 ? 45.528 5.584 -92.983 1.00 88.00 428 GLU A CA 1
ATOM 3287 C C . GLU A 1 428 ? 46.512 4.487 -93.423 1.00 88.00 428 GLU A C 1
ATOM 3289 O O . GLU A 1 428 ? 47.341 4.723 -94.298 1.00 88.00 428 GLU A O 1
ATOM 3294 N N . LEU A 1 429 ? 46.366 3.263 -92.906 1.00 89.31 429 LEU A N 1
ATOM 3295 C CA . LEU A 1 429 ? 47.154 2.095 -93.305 1.00 89.31 429 LEU A CA 1
ATOM 3296 C C . LEU A 1 429 ? 46.845 1.671 -94.749 1.00 89.31 429 LEU A C 1
ATOM 3298 O O . LEU A 1 429 ? 47.778 1.448 -95.518 1.00 89.31 429 LEU A O 1
ATOM 3302 N N . ALA A 1 430 ? 45.571 1.636 -95.153 1.00 87.69 430 ALA A N 1
ATOM 3303 C CA . ALA A 1 430 ? 45.176 1.361 -96.536 1.00 87.69 430 ALA A CA 1
ATOM 3304 C C . ALA A 1 430 ? 45.701 2.429 -97.511 1.00 87.69 430 ALA A C 1
ATOM 3306 O O . ALA A 1 430 ? 46.247 2.081 -98.553 1.00 87.69 430 ALA A O 1
ATOM 3307 N N . ALA A 1 431 ? 45.629 3.716 -97.154 1.00 87.62 431 ALA A N 1
ATOM 3308 C CA . ALA A 1 431 ? 46.184 4.801 -97.965 1.00 87.62 431 ALA A CA 1
ATOM 3309 C C . ALA A 1 431 ? 47.723 4.742 -98.057 1.00 87.62 431 ALA A C 1
ATOM 3311 O O . ALA A 1 431 ? 48.293 5.071 -99.095 1.00 87.62 431 ALA A O 1
ATOM 3312 N N . LEU A 1 432 ? 48.414 4.290 -97.002 1.00 86.19 432 LEU A N 1
ATOM 3313 C CA . LEU A 1 432 ? 49.856 4.021 -97.041 1.00 86.19 432 LEU A CA 1
ATOM 3314 C C . LEU A 1 432 ? 50.195 2.798 -97.909 1.00 86.19 432 LEU A C 1
ATOM 3316 O O . LEU A 1 432 ? 51.190 2.833 -98.632 1.00 86.19 432 LEU A O 1
ATOM 3320 N N . GLN A 1 433 ? 49.379 1.741 -97.887 1.00 89.50 433 GLN A N 1
ATOM 3321 C CA . GLN A 1 433 ? 49.519 0.591 -98.787 1.00 89.50 433 GLN A CA 1
ATOM 3322 C C . GLN A 1 433 ? 49.294 0.996 -100.249 1.00 89.50 433 GLN A C 1
ATOM 3324 O O . GLN A 1 433 ? 50.159 0.755 -101.082 1.00 89.50 433 GLN A O 1
ATOM 3329 N N . GLU A 1 434 ? 48.192 1.677 -100.562 1.00 89.12 434 GLU A N 1
ATOM 3330 C CA . GLU A 1 434 ? 47.893 2.189 -101.906 1.00 89.12 434 GLU A CA 1
ATOM 3331 C C . GLU A 1 434 ? 49.008 3.113 -102.413 1.00 89.12 434 GLU A C 1
ATOM 3333 O O . GLU A 1 434 ? 49.510 2.932 -103.522 1.00 89.12 434 GLU A O 1
ATOM 3338 N N . ARG A 1 435 ? 49.483 4.040 -101.570 1.00 88.88 435 ARG A N 1
ATOM 3339 C CA . ARG A 1 435 ? 50.599 4.925 -101.913 1.00 88.88 435 ARG A CA 1
ATOM 3340 C C . ARG A 1 435 ? 51.905 4.169 -102.146 1.00 88.88 435 ARG A C 1
ATOM 3342 O O . ARG A 1 435 ? 52.583 4.452 -103.123 1.00 88.88 435 ARG A O 1
ATOM 3349 N N . THR A 1 436 ? 52.263 3.209 -101.293 1.00 86.44 436 THR A N 1
ATOM 3350 C CA . THR A 1 436 ? 53.491 2.416 -101.492 1.00 86.44 436 THR A CA 1
ATOM 3351 C C . THR A 1 436 ? 53.395 1.492 -102.705 1.00 86.44 436 THR A C 1
ATOM 3353 O O . THR A 1 436 ? 54.399 1.300 -103.385 1.00 86.44 436 THR A O 1
ATOM 3356 N N . HIS A 1 437 ? 52.206 0.993 -103.054 1.00 89.12 437 HIS A N 1
ATOM 3357 C CA . HIS A 1 437 ? 51.971 0.315 -104.329 1.00 89.12 437 HIS A CA 1
ATOM 3358 C C . HIS A 1 437 ? 52.147 1.263 -105.523 1.00 89.12 437 HIS A C 1
ATOM 3360 O O . HIS A 1 437 ? 52.888 0.9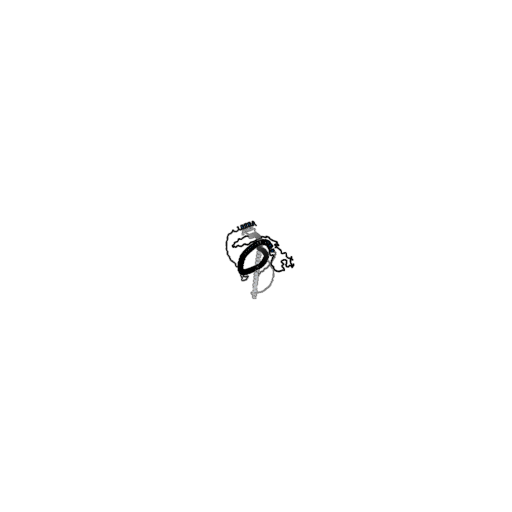21 -106.443 1.00 89.12 437 HIS A O 1
ATOM 3366 N N . ALA A 1 438 ? 51.565 2.464 -105.485 1.00 88.06 438 ALA A N 1
ATOM 3367 C CA . ALA A 1 438 ? 51.717 3.469 -106.538 1.00 88.06 438 ALA A CA 1
ATOM 3368 C C . ALA A 1 438 ? 53.173 3.953 -106.693 1.00 88.06 438 ALA A C 1
ATOM 3370 O O . ALA A 1 438 ? 53.662 4.067 -107.814 1.00 88.06 438 ALA A O 1
ATOM 3371 N N . ASP A 1 439 ? 53.897 4.173 -105.591 1.00 87.56 439 ASP A N 1
ATOM 3372 C CA . ASP A 1 439 ? 55.320 4.532 -105.604 1.00 87.56 439 ASP A CA 1
ATOM 3373 C C . ASP A 1 439 ? 56.183 3.369 -106.156 1.00 87.56 439 ASP A C 1
ATOM 3375 O O . ASP A 1 439 ? 57.109 3.605 -106.933 1.00 87.56 439 ASP A O 1
ATOM 3379 N N . LEU A 1 440 ? 55.855 2.103 -105.851 1.00 89.19 440 LEU A N 1
ATOM 3380 C CA . LEU A 1 440 ? 56.524 0.925 -106.433 1.00 89.19 440 LEU A CA 1
ATOM 3381 C C . LEU A 1 440 ? 56.223 0.735 -107.928 1.00 89.19 440 LEU A C 1
ATOM 3383 O O . LEU A 1 440 ? 57.118 0.358 -108.687 1.00 89.19 440 LEU A O 1
ATOM 3387 N N . GLU A 1 441 ? 54.990 0.976 -108.373 1.00 89.12 441 GLU A N 1
ATOM 3388 C CA . GLU A 1 441 ? 54.633 0.946 -109.796 1.00 89.12 441 GLU A CA 1
ATOM 3389 C C . GLU A 1 441 ? 55.295 2.088 -110.559 1.00 89.12 441 GLU A C 1
ATOM 3391 O O . GLU A 1 441 ? 55.879 1.854 -111.617 1.00 89.12 441 GLU A O 1
ATOM 3396 N N . LYS A 1 442 ? 55.327 3.288 -109.976 1.00 89.69 442 LYS A N 1
ATOM 3397 C CA . LYS A 1 442 ? 56.078 4.421 -110.507 1.00 89.69 442 LYS A CA 1
ATOM 3398 C C . LYS A 1 442 ? 57.566 4.092 -110.650 1.00 89.69 442 LYS A C 1
ATOM 3400 O O . LYS A 1 442 ? 58.108 4.304 -111.726 1.00 89.69 442 LYS A O 1
ATOM 3405 N N . ILE A 1 443 ? 58.209 3.499 -109.639 1.00 86.25 443 ILE A N 1
ATOM 3406 C CA . ILE A 1 443 ? 59.615 3.062 -109.734 1.00 86.25 443 ILE A CA 1
ATOM 3407 C C . ILE A 1 443 ? 59.807 2.023 -110.853 1.00 86.25 443 ILE A C 1
ATOM 3409 O O . ILE A 1 443 ? 60.792 2.097 -111.588 1.00 86.25 443 ILE A O 1
ATOM 3413 N N . ARG A 1 444 ? 58.877 1.073 -111.037 1.00 90.12 444 ARG A N 1
ATOM 3414 C CA . ARG A 1 444 ? 58.929 0.102 -112.152 1.00 90.12 444 ARG A CA 1
ATOM 3415 C C . ARG A 1 444 ? 58.821 0.784 -113.519 1.00 90.12 444 ARG A C 1
ATOM 3417 O O . ARG A 1 444 ? 59.558 0.411 -114.427 1.00 90.12 444 ARG A O 1
ATOM 3424 N N . VAL A 1 445 ? 57.947 1.781 -113.664 1.00 88.62 445 VAL A N 1
ATOM 3425 C CA . VAL A 1 445 ? 57.809 2.563 -114.903 1.00 88.62 445 VAL A CA 1
ATOM 3426 C C . VAL A 1 445 ? 59.047 3.428 -115.138 1.00 88.62 445 VAL A C 1
ATOM 3428 O O . VAL A 1 445 ? 59.657 3.322 -116.194 1.00 88.62 445 VAL A O 1
ATOM 3431 N N . GLU A 1 446 ? 59.495 4.207 -114.151 1.00 86.69 446 GLU A N 1
ATOM 3432 C CA . GLU A 1 446 ? 60.665 5.089 -114.274 1.00 86.69 446 GLU A CA 1
ATOM 3433 C C . GLU A 1 446 ? 61.960 4.313 -114.568 1.00 86.69 446 GLU A C 1
ATOM 3435 O O . GLU A 1 446 ? 62.797 4.794 -115.335 1.00 86.69 446 GLU A O 1
ATOM 3440 N N . THR A 1 447 ? 62.123 3.101 -114.016 1.00 85.88 447 THR A N 1
ATOM 3441 C CA . THR A 1 447 ? 63.262 2.218 -114.334 1.00 85.88 447 THR A CA 1
ATOM 3442 C C . THR A 1 447 ? 63.137 1.570 -115.712 1.00 85.88 447 THR A C 1
ATOM 3444 O O . THR A 1 447 ? 64.122 1.555 -116.448 1.00 85.88 447 THR A O 1
ATOM 3447 N N . ALA A 1 448 ? 61.950 1.111 -116.123 1.00 87.94 448 ALA A N 1
ATOM 3448 C CA . ALA A 1 448 ? 61.723 0.625 -117.486 1.00 87.94 448 ALA A CA 1
ATOM 3449 C C . ALA A 1 448 ? 61.969 1.728 -118.533 1.00 87.94 448 ALA A C 1
ATOM 3451 O O . ALA A 1 448 ? 62.685 1.508 -119.509 1.00 87.94 448 ALA A O 1
ATOM 3452 N N . GLU A 1 449 ? 61.471 2.943 -118.294 1.00 86.88 449 GLU A N 1
ATOM 3453 C CA . GLU A 1 449 ? 61.735 4.118 -119.125 1.00 86.88 449 GLU A CA 1
ATOM 3454 C C . GLU A 1 449 ? 63.210 4.533 -119.118 1.00 86.88 449 GLU A C 1
ATOM 3456 O O . GLU A 1 449 ? 63.690 5.064 -120.119 1.00 86.88 449 GLU A O 1
ATOM 3461 N N . ALA A 1 450 ? 63.934 4.346 -118.009 1.00 86.50 450 ALA A N 1
ATOM 3462 C CA . ALA A 1 450 ? 65.369 4.611 -117.947 1.00 86.50 450 ALA A CA 1
ATOM 3463 C C . ALA A 1 450 ? 66.147 3.617 -118.818 1.00 86.50 450 ALA A C 1
ATOM 3465 O O . ALA A 1 450 ? 66.941 4.051 -119.651 1.00 86.50 450 ALA A O 1
ATOM 3466 N N . TYR A 1 451 ? 65.850 2.317 -118.712 1.00 89.50 451 TYR A N 1
ATOM 3467 C CA . TYR A 1 451 ? 66.430 1.296 -119.587 1.00 89.50 451 TYR A CA 1
ATOM 3468 C C . TYR A 1 451 ? 66.035 1.490 -121.055 1.00 89.50 451 TYR A C 1
ATOM 3470 O O . TYR A 1 451 ? 66.860 1.282 -121.940 1.00 89.50 451 TYR A O 1
ATOM 3478 N N . GLU A 1 452 ? 64.814 1.945 -121.352 1.00 88.31 452 GLU A N 1
ATOM 3479 C CA . GLU A 1 452 ? 64.432 2.320 -122.716 1.00 88.31 452 GLU A CA 1
ATOM 3480 C C . GLU A 1 452 ? 65.196 3.545 -123.228 1.00 88.31 452 GLU A C 1
ATOM 3482 O O . GLU A 1 452 ? 65.649 3.534 -124.371 1.00 88.31 452 GLU A O 1
ATOM 3487 N N . ARG A 1 453 ? 65.370 4.591 -122.410 1.00 87.81 453 ARG A N 1
ATOM 3488 C CA . ARG A 1 453 ? 66.165 5.777 -122.769 1.00 87.81 453 ARG A CA 1
ATOM 3489 C C . ARG A 1 453 ? 67.627 5.417 -123.014 1.00 87.81 453 ARG A C 1
ATOM 3491 O O . ARG A 1 453 ? 68.183 5.835 -124.024 1.00 87.81 453 ARG A O 1
ATOM 3498 N N . GLU A 1 454 ? 68.223 4.596 -122.154 1.00 86.62 454 GLU A N 1
ATOM 3499 C CA . GLU A 1 454 ? 69.583 4.081 -122.325 1.00 86.62 454 GLU A CA 1
ATOM 3500 C C . GLU A 1 454 ? 69.696 3.205 -123.584 1.00 86.62 454 GLU A C 1
ATOM 3502 O O . GLU A 1 454 ? 70.588 3.409 -124.404 1.00 86.62 454 GLU A O 1
ATOM 3507 N N . ALA A 1 455 ? 68.743 2.298 -123.824 1.00 84.50 455 ALA A N 1
ATOM 3508 C CA . ALA A 1 455 ? 68.722 1.460 -125.022 1.00 84.50 455 ALA A CA 1
ATOM 3509 C C . ALA A 1 455 ? 68.480 2.249 -126.324 1.00 84.50 455 ALA A C 1
ATOM 3511 O O . ALA A 1 455 ? 68.940 1.813 -127.380 1.00 84.50 455 ALA A O 1
ATOM 3512 N N . ARG A 1 456 ? 67.775 3.388 -126.282 1.00 89.00 456 ARG A N 1
ATOM 3513 C CA . ARG A 1 456 ? 67.652 4.328 -127.413 1.00 89.00 456 ARG A CA 1
ATOM 3514 C C . ARG A 1 456 ? 68.973 5.067 -127.637 1.00 89.00 456 ARG A C 1
ATOM 3516 O O . ARG A 1 456 ? 69.525 4.961 -128.728 1.00 89.00 456 ARG A O 1
ATOM 3523 N N . LEU A 1 457 ? 69.546 5.667 -126.592 1.00 88.44 457 LEU A N 1
ATOM 3524 C CA . LEU A 1 457 ? 70.833 6.369 -126.649 1.00 88.44 457 LEU A CA 1
ATOM 3525 C C . LEU A 1 457 ? 71.971 5.464 -127.159 1.00 88.44 457 LEU A C 1
ATOM 3527 O O . LEU A 1 457 ? 72.765 5.879 -127.995 1.00 88.44 457 LEU A O 1
ATOM 3531 N N . LEU A 1 458 ? 72.032 4.202 -126.724 1.00 87.81 458 LEU A N 1
ATOM 3532 C CA . LEU A 1 458 ? 73.025 3.231 -127.199 1.00 87.81 458 LEU A CA 1
ATOM 3533 C C . LEU A 1 458 ? 72.833 2.841 -128.676 1.00 87.81 458 LEU A C 1
ATOM 3535 O O . LEU A 1 458 ? 73.811 2.502 -129.343 1.00 87.81 458 LEU A O 1
ATOM 3539 N N . ARG A 1 459 ? 71.606 2.901 -129.215 1.00 90.12 459 ARG A N 1
ATOM 3540 C CA . ARG A 1 459 ? 71.351 2.732 -130.659 1.00 90.12 459 ARG A CA 1
ATOM 3541 C C . ARG A 1 459 ? 71.768 3.984 -131.425 1.00 90.12 459 ARG A C 1
ATOM 3543 O O . ARG A 1 459 ? 72.499 3.858 -132.396 1.00 90.12 459 ARG A O 1
ATOM 3550 N N . GLU A 1 460 ? 71.390 5.165 -130.946 1.00 86.75 460 GLU A N 1
ATOM 3551 C CA . GLU A 1 460 ? 71.759 6.457 -131.540 1.00 86.75 460 GLU A CA 1
ATOM 3552 C C . GLU A 1 460 ? 73.285 6.646 -131.589 1.00 86.75 460 GLU A C 1
ATOM 3554 O O . GLU A 1 460 ? 73.827 6.987 -132.637 1.00 86.75 460 GLU A O 1
ATOM 3559 N N . LEU A 1 461 ? 74.005 6.324 -130.507 1.00 86.38 461 LEU A N 1
ATOM 3560 C CA . LEU A 1 461 ? 75.473 6.349 -130.460 1.00 86.38 461 LEU A CA 1
ATOM 3561 C C . LEU A 1 461 ? 76.112 5.304 -131.386 1.00 86.38 461 LEU A C 1
ATOM 3563 O O . LEU A 1 461 ? 77.108 5.600 -132.045 1.00 86.38 461 LEU A O 1
ATOM 3567 N N . ARG A 1 462 ? 75.544 4.091 -131.474 1.00 90.69 462 ARG A N 1
ATOM 3568 C CA . ARG A 1 462 ? 75.985 3.062 -132.434 1.00 90.69 462 ARG A CA 1
ATOM 3569 C C . ARG A 1 462 ? 75.814 3.549 -133.872 1.00 90.69 462 ARG A C 1
ATOM 3571 O O . ARG A 1 462 ? 76.711 3.343 -134.684 1.00 90.69 462 ARG A O 1
ATOM 3578 N N . ASP A 1 463 ? 74.681 4.165 -134.186 1.00 89.56 463 ASP A N 1
ATOM 3579 C CA . ASP A 1 463 ? 74.331 4.574 -135.545 1.00 89.56 463 ASP A CA 1
ATOM 3580 C C . ASP A 1 463 ? 75.118 5.823 -135.968 1.00 89.56 463 ASP A C 1
ATOM 3582 O O . ASP A 1 463 ? 75.670 5.846 -137.066 1.00 89.56 463 ASP A O 1
ATOM 3586 N N . ALA A 1 464 ? 75.333 6.779 -135.058 1.00 85.00 464 ALA A N 1
ATOM 3587 C CA . ALA A 1 464 ? 76.274 7.883 -135.252 1.00 85.00 464 ALA A CA 1
ATOM 3588 C C . ALA A 1 464 ? 77.716 7.385 -135.477 1.00 85.00 464 ALA A C 1
ATOM 3590 O O . ALA A 1 464 ? 78.386 7.835 -136.406 1.00 85.00 464 ALA A O 1
ATOM 3591 N N . ALA A 1 465 ? 78.184 6.398 -134.702 1.00 83.44 465 ALA A N 1
ATOM 3592 C CA . ALA A 1 465 ? 79.500 5.790 -134.910 1.00 83.44 465 ALA A CA 1
ATOM 3593 C C . ALA A 1 465 ? 79.597 5.009 -136.238 1.00 83.44 465 ALA A C 1
ATOM 3595 O O . ALA A 1 465 ? 80.666 4.960 -136.851 1.00 83.44 465 ALA A O 1
ATOM 3596 N N . GLN A 1 466 ? 78.496 4.422 -136.724 1.00 88.88 466 GLN A N 1
ATOM 3597 C CA . GLN A 1 466 ? 78.435 3.818 -138.060 1.00 88.88 466 GLN A CA 1
ATOM 3598 C C . GLN A 1 466 ? 78.479 4.879 -139.165 1.00 88.88 466 GLN A C 1
ATOM 3600 O O . GLN A 1 466 ? 79.224 4.701 -140.130 1.00 88.88 466 GLN A O 1
ATOM 3605 N N . GLU A 1 467 ? 77.762 5.997 -139.021 1.00 88.38 467 GLU A N 1
ATOM 3606 C CA . GLU A 1 467 ? 77.870 7.134 -139.939 1.00 88.38 467 GLU A CA 1
ATOM 3607 C C . GLU A 1 467 ? 79.286 7.712 -139.978 1.00 88.38 467 GLU A C 1
ATOM 3609 O O . GLU A 1 467 ? 79.815 7.944 -141.062 1.00 88.38 467 GLU A O 1
ATOM 3614 N N . GLU A 1 468 ? 79.930 7.921 -138.828 1.00 84.94 468 GLU A N 1
ATOM 3615 C CA . GLU A 1 468 ? 81.312 8.402 -138.772 1.00 84.94 468 GLU A CA 1
ATOM 3616 C C . GLU A 1 468 ? 82.289 7.400 -139.393 1.00 84.94 468 GLU A C 1
ATOM 3618 O O . GLU A 1 468 ? 83.161 7.800 -140.164 1.00 84.94 468 GLU A O 1
ATOM 3623 N N . ALA A 1 469 ? 82.108 6.096 -139.162 1.00 84.81 469 ALA A N 1
ATOM 3624 C CA . ALA A 1 469 ? 82.909 5.063 -139.814 1.00 84.81 469 ALA A CA 1
ATOM 3625 C C . ALA A 1 469 ? 82.697 5.019 -141.341 1.00 84.81 469 ALA A C 1
ATOM 3627 O O . ALA A 1 469 ? 83.643 4.744 -142.081 1.00 84.81 469 ALA A O 1
ATOM 3628 N N . LEU A 1 470 ? 81.488 5.301 -141.838 1.00 88.19 470 LEU A N 1
ATOM 3629 C CA . LEU A 1 470 ? 81.206 5.434 -143.274 1.00 88.19 470 LEU A CA 1
ATOM 3630 C C . LEU A 1 470 ? 81.804 6.726 -143.852 1.00 88.19 470 LEU A C 1
ATOM 3632 O O . LEU A 1 470 ? 82.440 6.683 -144.904 1.00 88.19 470 LEU A O 1
ATOM 3636 N N . ARG A 1 471 ? 81.682 7.850 -143.139 1.00 87.75 471 ARG A N 1
ATOM 3637 C CA . ARG A 1 471 ? 82.251 9.161 -143.493 1.00 87.75 471 ARG A CA 1
ATOM 3638 C C . ARG A 1 471 ? 83.783 9.102 -143.557 1.00 87.75 471 ARG A C 1
ATOM 3640 O O . ARG A 1 471 ? 84.375 9.585 -144.518 1.00 87.75 471 ARG A O 1
ATOM 3647 N N . ALA A 1 472 ? 84.418 8.417 -142.604 1.00 81.75 472 ALA A N 1
ATOM 3648 C CA . ALA A 1 472 ? 85.856 8.155 -142.588 1.00 81.75 472 ALA A CA 1
ATOM 3649 C C . ALA A 1 472 ? 86.304 7.212 -143.721 1.00 81.75 472 ALA A C 1
ATOM 3651 O O . ALA A 1 472 ? 87.336 7.459 -144.342 1.00 81.75 472 ALA A O 1
ATOM 3652 N N . LYS A 1 473 ? 85.526 6.166 -144.046 1.00 87.31 473 LYS A N 1
ATOM 3653 C CA . LYS A 1 473 ? 85.786 5.306 -145.220 1.00 87.31 473 LYS A CA 1
ATOM 3654 C C . LYS A 1 473 ? 85.679 6.080 -146.536 1.00 87.31 473 LYS A C 1
ATOM 3656 O O . LYS A 1 473 ? 86.518 5.879 -147.408 1.00 87.31 473 LYS A O 1
ATOM 3661 N N . GLY A 1 474 ? 84.698 6.977 -146.661 1.00 86.44 474 GLY A N 1
ATOM 3662 C CA . GLY A 1 474 ? 84.558 7.883 -147.804 1.00 86.44 474 GLY A CA 1
ATOM 3663 C C . GLY A 1 474 ? 85.782 8.785 -147.963 1.00 86.44 474 GLY A C 1
ATOM 3664 O O . GLY A 1 474 ? 86.441 8.740 -148.997 1.00 86.44 474 GLY A O 1
ATOM 3665 N N . ALA A 1 475 ? 86.159 9.506 -146.903 1.00 83.94 475 ALA A N 1
ATOM 3666 C CA . ALA A 1 475 ? 87.346 10.362 -146.898 1.00 83.94 475 ALA A CA 1
ATOM 3667 C C . ALA A 1 475 ? 88.651 9.589 -147.189 1.00 83.94 475 ALA A C 1
ATOM 3669 O O . ALA A 1 475 ? 89.539 10.105 -147.865 1.00 83.94 475 ALA A O 1
ATOM 3670 N N . LEU A 1 476 ? 88.772 8.340 -146.724 1.00 82.12 476 LEU A N 1
ATOM 3671 C CA . LEU A 1 476 ? 89.920 7.479 -147.021 1.00 82.12 476 LEU A CA 1
ATOM 3672 C C . LEU A 1 476 ? 89.958 7.059 -148.500 1.00 82.12 476 LEU A C 1
ATOM 3674 O O . LEU A 1 476 ? 91.029 7.100 -149.103 1.00 82.12 476 LEU A O 1
ATOM 3678 N N . ALA A 1 477 ? 88.814 6.719 -149.101 1.00 86.19 477 ALA A N 1
ATOM 3679 C CA . ALA A 1 477 ? 88.718 6.407 -150.528 1.00 86.19 477 ALA A CA 1
ATOM 3680 C C . ALA A 1 477 ? 88.986 7.641 -151.414 1.00 86.19 477 ALA A C 1
ATOM 3682 O O . ALA A 1 477 ? 89.682 7.542 -152.425 1.00 86.19 477 ALA A O 1
ATOM 3683 N N . GLU A 1 478 ? 88.508 8.824 -151.015 1.00 85.62 478 GLU A N 1
ATOM 3684 C CA . GLU A 1 478 ? 88.843 10.093 -151.673 1.00 85.62 478 GLU A CA 1
ATOM 3685 C C . GLU A 1 478 ? 90.343 10.398 -151.584 1.00 85.62 478 GLU A C 1
ATOM 3687 O O . GLU A 1 478 ? 90.960 10.754 -152.590 1.00 85.62 478 GLU A O 1
ATOM 3692 N N . LEU A 1 479 ? 90.959 10.205 -150.412 1.00 84.56 479 LEU A N 1
ATOM 3693 C CA . LEU A 1 479 ? 92.393 10.418 -150.208 1.00 84.56 479 LEU A CA 1
ATOM 3694 C C . LEU A 1 479 ? 93.248 9.419 -151.008 1.00 84.56 479 LEU A C 1
ATOM 3696 O O . LEU A 1 479 ? 94.275 9.810 -151.563 1.00 84.56 479 LEU A O 1
ATOM 3700 N N . GLN A 1 480 ? 92.808 8.162 -151.132 1.00 86.94 480 GLN A N 1
ATOM 3701 C CA . GLN A 1 480 ? 93.416 7.173 -152.029 1.00 86.94 480 GLN A CA 1
ATOM 3702 C C . GLN A 1 480 ? 93.314 7.618 -153.495 1.00 86.94 480 GLN A C 1
ATOM 3704 O O . GLN A 1 480 ? 94.338 7.711 -154.170 1.00 86.94 480 GLN A O 1
ATOM 3709 N N . GLY A 1 481 ? 92.128 8.017 -153.964 1.00 85.69 481 GLY A N 1
ATOM 3710 C CA . GLY A 1 481 ? 91.942 8.531 -155.325 1.00 85.69 481 GLY A CA 1
ATOM 3711 C C . GLY A 1 481 ? 92.708 9.833 -155.611 1.00 85.69 481 GLY A C 1
ATOM 3712 O O . GLY A 1 481 ? 93.092 10.091 -156.753 1.00 85.69 481 GLY A O 1
ATOM 3713 N N . LEU A 1 482 ? 92.975 10.662 -154.596 1.00 85.44 482 LEU A N 1
ATOM 3714 C CA . LEU A 1 482 ? 93.875 11.817 -154.699 1.00 85.44 482 LEU A CA 1
ATOM 3715 C C . LEU A 1 482 ? 95.351 11.395 -154.758 1.00 85.44 482 LEU A C 1
ATOM 3717 O O . LEU A 1 482 ? 96.109 11.982 -155.529 1.00 85.44 482 LEU A O 1
ATOM 3721 N N . HIS A 1 483 ? 95.758 10.368 -154.009 1.00 86.25 483 HIS A N 1
ATOM 3722 C CA . HIS A 1 483 ? 97.111 9.809 -154.070 1.00 86.25 483 HIS A CA 1
ATOM 3723 C C . HIS A 1 483 ? 97.402 9.141 -155.426 1.00 86.25 483 HIS A C 1
ATOM 3725 O O . HIS A 1 483 ? 98.472 9.350 -155.998 1.00 86.25 483 HIS A O 1
ATOM 3731 N N . GLU A 1 484 ? 96.439 8.415 -155.996 1.00 88.81 484 GLU A N 1
ATOM 3732 C CA . GLU A 1 484 ? 96.514 7.856 -157.353 1.00 88.81 484 GLU A CA 1
ATOM 3733 C C . GLU A 1 484 ? 96.646 8.962 -158.412 1.00 88.81 484 GLU A C 1
ATOM 3735 O O . GLU A 1 484 ? 97.544 8.923 -159.253 1.00 88.81 484 GLU A O 1
ATOM 3740 N N . LYS A 1 485 ? 95.830 10.023 -158.332 1.00 83.75 485 LYS A N 1
ATOM 3741 C CA . LYS A 1 485 ? 95.958 11.194 -159.222 1.00 83.75 485 LYS A CA 1
ATOM 3742 C C . LYS A 1 485 ? 97.314 11.891 -159.073 1.00 83.75 485 LYS A C 1
ATOM 3744 O O . LYS A 1 485 ? 97.911 12.276 -160.075 1.00 83.75 485 LYS A O 1
ATOM 3749 N N . ALA A 1 486 ? 97.817 12.040 -157.847 1.00 81.50 486 ALA A N 1
ATOM 3750 C CA . ALA A 1 486 ? 99.105 12.676 -157.576 1.00 81.50 486 ALA A CA 1
ATOM 3751 C C . ALA A 1 486 ? 100.298 11.837 -158.069 1.00 81.50 486 ALA A C 1
ATOM 3753 O O . ALA A 1 486 ? 101.249 12.393 -158.615 1.00 81.50 486 ALA A O 1
ATOM 3754 N N . THR A 1 487 ? 100.246 10.510 -157.927 1.00 86.56 487 THR A N 1
ATOM 3755 C CA . THR A 1 487 ? 101.295 9.599 -158.419 1.00 86.56 487 THR A CA 1
ATOM 3756 C C . THR A 1 487 ? 101.292 9.492 -159.945 1.00 86.56 487 THR A C 1
ATOM 3758 O O . THR A 1 487 ? 102.365 9.534 -160.546 1.00 86.56 487 THR A O 1
ATOM 3761 N N . LEU A 1 488 ? 100.120 9.481 -160.592 1.00 87.50 488 LEU A N 1
ATOM 3762 C CA . LEU A 1 488 ? 100.006 9.605 -162.051 1.00 87.50 488 LEU A CA 1
ATOM 3763 C C . LEU A 1 488 ? 100.565 10.946 -162.557 1.00 87.50 488 LEU A C 1
ATOM 3765 O O . LEU A 1 488 ? 101.392 10.957 -163.467 1.00 87.50 488 LEU A O 1
ATOM 3769 N N . ALA A 1 489 ? 100.192 12.068 -161.933 1.00 82.69 489 ALA A N 1
ATOM 3770 C CA . ALA A 1 489 ? 100.722 13.386 -162.289 1.00 82.69 489 ALA A CA 1
ATOM 3771 C C . ALA A 1 489 ? 102.246 13.479 -162.081 1.00 82.69 489 ALA A C 1
ATOM 3773 O O . ALA A 1 489 ? 102.951 14.048 -162.915 1.00 82.69 489 ALA A O 1
ATOM 3774 N N . HIS A 1 490 ? 102.780 12.876 -161.013 1.00 81.00 490 HIS A N 1
ATOM 3775 C CA . HIS A 1 490 ? 104.224 12.775 -160.802 1.00 81.00 490 HIS A CA 1
ATOM 3776 C C . HIS A 1 490 ? 104.897 11.948 -161.907 1.00 81.00 490 HIS A C 1
ATOM 3778 O O . HIS A 1 490 ? 105.938 12.358 -162.412 1.00 81.00 490 HIS A O 1
ATOM 3784 N N . ALA A 1 491 ? 104.315 10.819 -162.324 1.00 85.44 491 ALA A N 1
ATOM 3785 C CA . ALA A 1 491 ? 104.855 10.005 -163.413 1.00 85.44 491 ALA A CA 1
ATOM 3786 C C . ALA A 1 491 ? 104.863 10.759 -164.760 1.00 85.44 491 ALA A C 1
ATOM 3788 O O . ALA A 1 491 ? 105.849 10.690 -165.496 1.00 85.44 491 ALA A O 1
ATOM 3789 N N . GLU A 1 492 ? 103.820 11.541 -165.065 1.00 85.25 492 GLU A N 1
ATOM 3790 C CA . GLU A 1 492 ? 103.807 12.422 -166.243 1.00 85.25 492 GLU A CA 1
ATOM 3791 C C . GLU A 1 492 ? 104.879 13.520 -166.171 1.00 85.25 492 GLU A C 1
ATOM 3793 O O . GLU A 1 492 ? 105.536 13.806 -167.176 1.00 85.25 492 GLU A O 1
ATOM 3798 N N . ILE A 1 493 ? 105.081 14.129 -164.998 1.00 82.75 493 ILE A N 1
ATOM 3799 C CA . ILE A 1 493 ? 106.106 15.161 -164.782 1.00 82.75 493 ILE A CA 1
ATOM 3800 C C . ILE A 1 493 ? 107.513 14.563 -164.907 1.00 82.75 493 ILE A C 1
ATOM 3802 O O . ILE A 1 493 ? 108.331 15.122 -165.637 1.00 82.75 493 ILE A O 1
ATOM 3806 N N . SER A 1 494 ? 107.786 13.412 -164.283 1.00 82.75 494 SER A N 1
ATOM 3807 C CA . SER A 1 494 ? 109.050 12.677 -164.436 1.00 82.75 494 SER A CA 1
ATOM 3808 C C . SER A 1 494 ? 109.335 12.370 -165.905 1.00 82.75 494 SER A C 1
ATOM 3810 O O . SER A 1 494 ? 110.384 12.760 -166.411 1.00 82.75 494 SER A O 1
ATOM 3812 N N . ARG A 1 495 ? 108.366 11.800 -166.633 1.00 85.69 495 ARG A N 1
ATOM 3813 C CA . ARG A 1 495 ? 108.501 11.519 -168.070 1.00 85.69 495 ARG A CA 1
ATOM 3814 C C . ARG A 1 495 ? 108.744 12.786 -168.902 1.00 85.69 495 ARG A C 1
ATOM 3816 O O . ARG A 1 495 ? 109.540 12.748 -169.838 1.00 85.69 495 ARG A O 1
ATOM 3823 N N . ARG A 1 496 ? 108.088 13.913 -168.595 1.00 83.25 496 ARG A N 1
ATOM 3824 C CA . ARG A 1 496 ? 108.343 15.199 -169.279 1.00 83.25 496 ARG A CA 1
ATOM 3825 C C . ARG A 1 496 ? 109.757 15.717 -169.012 1.00 83.25 496 ARG A C 1
ATOM 3827 O O . ARG A 1 496 ? 110.403 16.186 -169.945 1.00 83.25 496 ARG A O 1
ATOM 3834 N N . LEU A 1 497 ? 110.244 15.612 -167.776 1.00 81.56 497 LEU A N 1
ATOM 3835 C CA . LEU A 1 497 ? 111.603 16.016 -167.405 1.00 81.56 497 LEU A CA 1
ATOM 3836 C C . LEU A 1 497 ? 112.657 15.113 -168.062 1.00 81.56 497 LEU A C 1
ATOM 3838 O O . LEU A 1 497 ? 113.627 15.622 -168.612 1.00 81.56 497 LEU A O 1
ATOM 3842 N N . GLU A 1 498 ? 112.443 13.797 -168.101 1.00 86.00 498 GLU A N 1
ATOM 3843 C CA . GLU A 1 498 ? 113.294 12.849 -168.834 1.00 86.00 498 GLU A CA 1
ATOM 3844 C C . GLU A 1 498 ? 113.354 13.185 -170.332 1.00 86.00 498 GLU A C 1
ATOM 3846 O O . GLU A 1 498 ? 114.439 13.261 -170.909 1.00 86.00 498 GLU A O 1
ATOM 3851 N N . GLN A 1 499 ? 112.205 13.473 -170.956 1.00 85.69 499 GLN A N 1
ATOM 3852 C CA . GLN A 1 499 ? 112.139 13.912 -172.354 1.00 85.69 499 GLN A CA 1
ATOM 3853 C C . GLN A 1 499 ? 112.884 15.237 -172.587 1.00 85.69 499 GLN A C 1
ATOM 3855 O O . GLN A 1 499 ? 113.606 15.359 -173.576 1.00 85.69 499 GLN A O 1
ATOM 3860 N N . GLN A 1 500 ? 112.774 16.207 -171.672 1.00 81.50 500 GLN A N 1
ATOM 3861 C CA . GLN A 1 500 ? 113.530 17.464 -171.736 1.00 81.50 500 GLN A CA 1
ATOM 3862 C C . GLN A 1 500 ? 115.040 17.249 -171.556 1.00 81.50 500 GLN A C 1
ATOM 3864 O O . GLN A 1 500 ? 115.826 17.842 -172.291 1.00 81.50 500 GLN A O 1
ATOM 3869 N N . VAL A 1 501 ? 115.464 16.372 -170.641 1.00 83.50 501 VAL A N 1
ATOM 3870 C CA . VAL A 1 501 ? 116.880 16.019 -170.449 1.00 83.50 501 VAL A CA 1
ATOM 3871 C C . VAL A 1 501 ? 117.449 15.346 -171.699 1.00 83.50 501 VAL A C 1
ATOM 3873 O O . VAL A 1 501 ? 118.542 15.708 -172.131 1.00 83.50 501 VAL A O 1
ATOM 3876 N N . VAL A 1 502 ? 116.716 14.422 -172.329 1.00 86.69 502 VAL A N 1
ATOM 3877 C CA . VAL A 1 502 ? 117.136 13.799 -173.597 1.00 86.69 502 VAL A CA 1
ATOM 3878 C C . VAL A 1 502 ? 117.221 14.836 -174.721 1.00 86.69 502 VAL A C 1
ATOM 3880 O O . VAL A 1 502 ? 118.226 14.862 -175.432 1.00 86.69 502 VAL A O 1
ATOM 3883 N N . ALA A 1 503 ? 116.235 15.731 -174.847 1.00 80.81 503 ALA A N 1
ATOM 3884 C CA . ALA A 1 503 ? 116.243 16.800 -175.847 1.00 80.81 503 ALA A CA 1
ATOM 3885 C C . ALA A 1 503 ? 117.455 17.738 -175.679 1.00 80.81 503 ALA A C 1
ATOM 3887 O O . ALA A 1 503 ? 118.220 17.933 -176.626 1.00 80.81 503 ALA A O 1
ATOM 3888 N N . LEU A 1 504 ? 117.702 18.229 -174.460 1.00 79.50 504 LEU A N 1
ATOM 3889 C CA . LEU A 1 504 ? 118.858 19.073 -174.135 1.00 79.50 504 LEU A CA 1
ATOM 3890 C C . LEU A 1 504 ? 120.192 18.338 -174.345 1.00 79.50 504 LEU A C 1
ATOM 3892 O O . LEU A 1 504 ? 121.160 18.942 -174.801 1.00 79.50 504 LEU A O 1
ATOM 3896 N N . GLN A 1 505 ? 120.262 17.027 -174.085 1.00 82.00 505 GLN A N 1
ATOM 3897 C CA . GLN A 1 505 ? 121.444 16.224 -174.420 1.00 82.00 505 GLN A CA 1
ATOM 3898 C C . GLN A 1 505 ? 121.657 16.089 -175.934 1.00 82.00 505 GLN A C 1
ATOM 3900 O O . GLN A 1 505 ? 122.806 16.099 -176.378 1.00 82.00 505 GLN A O 1
ATOM 3905 N N . THR A 1 506 ? 120.597 15.959 -176.741 1.00 83.56 506 THR A N 1
ATOM 3906 C CA . THR A 1 506 ? 120.729 15.955 -178.209 1.00 83.56 506 THR A CA 1
ATOM 3907 C C . THR A 1 506 ? 121.126 17.324 -178.754 1.00 83.56 506 THR A C 1
ATOM 3909 O O . THR A 1 506 ? 122.022 17.400 -179.592 1.00 83.56 506 THR A O 1
ATOM 3912 N N . GLU A 1 507 ? 120.560 18.406 -178.219 1.00 77.44 507 GLU A N 1
ATOM 3913 C CA . GLU A 1 507 ? 120.903 19.776 -178.602 1.00 77.44 507 GLU A CA 1
ATOM 3914 C C . GLU A 1 507 ? 122.351 20.122 -178.218 1.00 77.44 507 GLU A C 1
ATOM 3916 O O . GLU A 1 507 ? 123.100 20.644 -179.039 1.00 77.44 507 GLU A O 1
ATOM 3921 N N . LEU A 1 508 ? 122.812 19.733 -177.023 1.00 79.50 508 LEU A N 1
ATOM 3922 C CA . LEU A 1 508 ? 124.203 19.917 -176.595 1.00 79.50 508 LEU A CA 1
ATOM 3923 C C . LEU A 1 508 ? 125.192 19.089 -177.436 1.00 79.50 508 LEU A C 1
ATOM 3925 O O . LEU A 1 508 ? 126.278 19.579 -177.759 1.00 79.50 508 LEU A O 1
ATOM 3929 N N . LYS A 1 509 ? 124.826 17.867 -177.852 1.00 83.44 509 LYS A N 1
ATOM 3930 C CA . LYS A 1 509 ? 125.603 17.071 -178.826 1.00 83.44 509 LYS A CA 1
ATOM 3931 C C . LYS A 1 509 ? 125.674 17.760 -180.192 1.00 83.44 509 LYS A C 1
ATOM 3933 O O . LYS A 1 509 ? 126.749 17.831 -180.782 1.00 83.44 509 LYS A O 1
ATOM 3938 N N . GLN A 1 510 ? 124.566 18.325 -180.670 1.00 83.06 510 GLN A N 1
ATOM 3939 C CA . GLN A 1 510 ? 124.550 19.089 -181.915 1.00 83.06 510 GLN A CA 1
ATOM 3940 C C . GLN A 1 510 ? 125.413 20.357 -181.809 1.00 83.06 510 GLN A C 1
ATOM 3942 O O . GLN A 1 510 ? 126.255 20.593 -182.669 1.00 83.06 510 GLN A O 1
ATOM 3947 N N . LYS A 1 511 ? 125.295 21.135 -180.726 1.00 80.69 511 LYS A N 1
ATOM 3948 C CA . LYS A 1 511 ? 126.084 22.361 -180.514 1.00 80.69 511 LYS A CA 1
ATOM 3949 C C . LYS A 1 511 ? 127.576 22.094 -180.319 1.00 80.69 511 LYS A C 1
ATOM 3951 O O . LYS A 1 511 ? 128.394 22.904 -180.749 1.00 80.69 511 LYS A O 1
ATOM 3956 N N . THR A 1 512 ? 127.958 20.956 -179.737 1.00 79.06 512 THR A N 1
ATOM 3957 C CA . THR A 1 512 ? 129.371 20.541 -179.671 1.00 79.06 512 THR A CA 1
ATOM 3958 C C . THR A 1 512 ? 129.914 20.060 -181.019 1.00 79.06 512 THR A C 1
ATOM 3960 O O . THR A 1 512 ? 131.078 20.332 -181.312 1.00 79.06 512 THR A O 1
ATOM 3963 N N . PHE A 1 513 ? 129.089 19.444 -181.876 1.00 83.75 513 PHE A N 1
ATOM 3964 C CA . PHE A 1 513 ? 129.456 19.151 -183.267 1.00 83.75 513 PHE A CA 1
ATOM 3965 C C . PHE A 1 513 ? 129.577 20.429 -184.118 1.00 83.75 513 PHE A C 1
ATOM 3967 O O . PHE A 1 513 ? 130.565 20.615 -184.822 1.00 83.75 513 PHE A O 1
ATOM 3974 N N . GLU A 1 514 ? 128.631 21.365 -184.003 1.00 82.81 514 GLU A N 1
ATOM 3975 C CA . GLU A 1 514 ? 128.716 22.680 -184.655 1.00 82.81 514 GLU A CA 1
ATOM 3976 C C . GLU A 1 514 ? 129.997 23.427 -184.230 1.00 82.81 514 GLU A C 1
ATOM 3978 O O . GLU A 1 514 ? 130.734 23.923 -185.081 1.00 82.81 514 GLU A O 1
ATOM 3983 N N . LEU A 1 515 ? 130.328 23.442 -182.931 1.00 78.12 515 LEU A N 1
ATOM 3984 C CA . LEU A 1 515 ? 131.573 24.036 -182.424 1.00 78.12 515 LEU A CA 1
ATOM 3985 C C . LEU A 1 515 ? 132.842 23.325 -182.914 1.00 78.12 515 LEU A C 1
ATOM 3987 O O . LEU A 1 515 ? 133.857 23.994 -183.120 1.00 78.12 515 LEU A O 1
ATOM 3991 N N . SER A 1 516 ? 132.830 22.000 -183.090 1.00 77.81 516 SER A N 1
ATOM 3992 C CA . SER A 1 516 ? 133.991 21.287 -183.640 1.00 77.81 516 SER A CA 1
ATOM 3993 C C . SER A 1 516 ? 134.188 21.616 -185.122 1.00 77.81 516 SER A C 1
ATOM 3995 O O . SER A 1 516 ? 135.315 21.893 -185.533 1.00 77.81 516 SER A O 1
ATOM 3997 N N . HIS A 1 517 ? 133.102 21.712 -185.896 1.00 83.94 517 HIS A N 1
ATOM 3998 C CA . HIS A 1 517 ? 133.144 22.149 -187.290 1.00 83.94 517 HIS A CA 1
ATOM 3999 C C . HIS A 1 517 ? 133.633 23.602 -187.423 1.00 83.94 517 HIS A C 1
ATOM 4001 O O . HIS A 1 517 ? 134.552 23.861 -188.201 1.00 83.94 517 HIS A O 1
ATOM 4007 N N . PHE A 1 518 ? 133.116 24.533 -186.611 1.00 78.81 518 PHE A N 1
ATOM 4008 C CA . PHE A 1 518 ? 133.593 25.922 -186.590 1.00 78.81 518 PHE A CA 1
ATOM 4009 C C . PHE A 1 518 ? 135.089 26.031 -186.263 1.00 78.81 518 PHE A C 1
ATOM 4011 O O . PHE A 1 518 ? 135.780 26.828 -186.892 1.00 78.81 518 PHE A O 1
ATOM 4018 N N . LYS A 1 519 ? 135.621 25.217 -185.338 1.00 78.25 519 LYS A N 1
ATOM 4019 C CA . LYS A 1 519 ? 137.066 25.194 -185.040 1.00 78.25 519 LYS A CA 1
ATOM 4020 C C . LYS A 1 519 ? 137.916 24.775 -186.243 1.00 78.25 519 LYS A C 1
ATOM 4022 O O . LYS A 1 519 ? 138.965 25.374 -186.462 1.00 78.25 519 LYS A O 1
ATOM 4027 N N . VAL A 1 520 ? 137.463 23.797 -187.033 1.00 79.56 520 VAL A N 1
ATOM 4028 C CA . VAL A 1 520 ? 138.149 23.397 -188.278 1.00 79.56 520 VAL A CA 1
ATOM 4029 C C . VAL A 1 520 ? 138.121 24.540 -189.295 1.00 79.56 520 VAL A C 1
ATOM 4031 O O . VAL A 1 520 ? 139.171 24.925 -189.803 1.00 79.56 520 VAL A O 1
ATOM 4034 N N . VAL A 1 521 ? 136.954 25.154 -189.518 1.00 78.19 521 VAL A N 1
ATOM 4035 C CA . VAL A 1 521 ? 136.810 26.284 -190.454 1.00 78.19 521 VAL A CA 1
ATOM 4036 C C . VAL A 1 521 ? 137.673 27.483 -190.036 1.00 78.19 521 VAL A C 1
ATOM 4038 O O . VAL A 1 521 ? 138.279 28.120 -190.894 1.00 78.19 521 VAL A O 1
ATOM 4041 N N . VAL A 1 522 ? 137.789 27.787 -188.739 1.00 80.62 522 VAL A N 1
ATOM 4042 C CA . VAL A 1 522 ? 138.684 28.853 -188.249 1.00 80.62 522 VAL A CA 1
ATOM 4043 C C . VAL A 1 522 ? 140.149 28.530 -188.555 1.00 80.62 522 VAL A C 1
ATOM 4045 O O . VAL A 1 522 ? 140.824 29.375 -189.136 1.00 80.62 522 VAL A O 1
ATOM 4048 N N . ALA A 1 523 ? 140.621 27.309 -188.284 1.00 79.25 523 ALA A N 1
ATOM 4049 C CA . ALA A 1 523 ? 141.998 26.907 -188.593 1.00 79.25 523 ALA A CA 1
ATOM 4050 C C . ALA A 1 523 ? 142.314 26.959 -190.108 1.00 79.25 523 ALA A C 1
ATOM 4052 O O . ALA A 1 523 ? 143.409 27.356 -190.515 1.00 79.25 523 ALA A O 1
ATOM 4053 N N . GLU A 1 524 ? 141.346 26.622 -190.968 1.00 78.94 524 GLU A N 1
ATOM 4054 C CA . GLU A 1 524 ? 141.463 26.796 -192.424 1.00 78.94 524 GLU A CA 1
ATOM 4055 C C . GLU A 1 524 ? 141.558 28.277 -192.834 1.00 78.94 524 GLU A C 1
ATOM 4057 O O . GLU A 1 524 ? 142.327 28.627 -193.737 1.00 78.94 524 GLU A O 1
ATOM 4062 N N . LYS A 1 525 ? 140.807 29.169 -192.169 1.00 76.38 525 LYS A N 1
ATOM 4063 C CA . LYS A 1 525 ? 140.886 30.620 -192.403 1.00 76.38 525 LYS A CA 1
ATOM 4064 C C . LYS A 1 525 ? 142.194 31.220 -191.892 1.00 76.38 525 LYS A C 1
ATOM 4066 O O . LYS A 1 525 ? 142.765 32.048 -192.595 1.00 76.38 525 LYS A O 1
ATOM 4071 N N . GLU A 1 526 ? 142.712 30.774 -190.752 1.00 77.94 526 GLU A N 1
ATOM 4072 C CA . GLU A 1 526 ? 144.023 31.189 -190.234 1.00 77.94 526 GLU A CA 1
ATOM 4073 C C . GLU A 1 526 ? 145.155 30.799 -191.199 1.00 77.94 526 GLU A C 1
ATOM 4075 O O . GLU A 1 526 ? 145.997 31.637 -191.530 1.00 77.94 526 GLU A O 1
ATOM 4080 N N . GLN A 1 527 ? 145.127 29.582 -191.764 1.00 78.06 527 GLN A N 1
ATOM 4081 C CA . GLN A 1 527 ? 146.061 29.210 -192.836 1.00 78.06 527 GLN A CA 1
ATOM 4082 C C . GLN A 1 527 ? 145.922 30.090 -194.086 1.00 78.06 527 GLN A C 1
ATOM 4084 O O . GLN A 1 527 ? 146.932 30.432 -194.703 1.00 78.06 527 GLN A O 1
ATOM 4089 N N . LEU A 1 528 ? 144.697 30.434 -194.494 1.00 77.31 528 LEU A N 1
ATOM 4090 C CA . LEU A 1 528 ? 144.462 31.322 -195.637 1.00 77.31 528 LEU A CA 1
ATOM 4091 C C . LEU A 1 528 ? 145.034 32.724 -195.391 1.00 77.31 528 LEU A C 1
ATOM 4093 O O . LEU A 1 528 ? 145.736 33.234 -196.262 1.00 77.31 528 LEU A O 1
ATOM 4097 N N . VAL A 1 529 ? 144.810 33.298 -194.204 1.00 77.81 529 VAL A N 1
ATOM 4098 C CA . VAL A 1 529 ? 145.368 34.601 -193.801 1.00 77.81 529 VAL A CA 1
ATOM 4099 C C . VAL A 1 529 ? 146.900 34.567 -193.795 1.00 77.81 529 VAL A C 1
ATOM 4101 O O . VAL A 1 529 ? 147.534 35.474 -194.334 1.00 77.81 529 VAL A O 1
ATOM 4104 N N . GLY A 1 530 ? 147.509 33.491 -193.282 1.00 75.25 530 GLY A N 1
ATOM 4105 C CA . GLY A 1 530 ? 148.961 33.297 -193.339 1.00 75.25 530 GLY A CA 1
ATOM 4106 C C . GLY A 1 530 ? 149.510 33.285 -194.772 1.00 75.25 530 GLY A C 1
ATOM 4107 O O . GLY A 1 530 ? 150.507 33.947 -195.059 1.00 75.25 530 GLY A O 1
ATOM 4108 N N . ARG A 1 531 ? 148.828 32.602 -195.705 1.00 75.81 531 ARG A N 1
ATOM 4109 C CA . ARG A 1 531 ? 149.202 32.593 -197.133 1.00 75.81 531 ARG A CA 1
ATOM 4110 C C . ARG A 1 531 ? 149.052 33.973 -197.782 1.00 75.81 531 ARG A C 1
ATOM 4112 O O . ARG A 1 531 ? 149.931 34.364 -198.545 1.00 75.81 531 ARG A O 1
ATOM 4119 N N . THR A 1 532 ? 147.985 34.719 -197.482 1.00 71.62 532 THR A N 1
ATOM 4120 C CA . THR A 1 532 ? 147.800 36.074 -198.034 1.00 71.62 532 THR A CA 1
ATOM 4121 C C . THR A 1 532 ? 148.789 37.086 -197.461 1.00 71.62 532 THR A C 1
ATOM 4123 O O . THR A 1 532 ? 149.215 37.978 -198.187 1.00 71.62 532 THR A O 1
ATOM 4126 N N . ASN A 1 533 ? 149.217 36.935 -196.203 1.00 75.31 533 ASN A N 1
ATOM 4127 C CA . ASN A 1 533 ? 150.255 37.792 -195.626 1.00 75.31 533 ASN A CA 1
ATOM 4128 C C . ASN A 1 533 ? 151.612 37.546 -196.297 1.00 75.31 533 ASN A C 1
ATOM 4130 O O . ASN A 1 533 ? 152.202 38.502 -196.788 1.00 75.31 533 ASN A O 1
ATOM 4134 N N . MET A 1 534 ? 152.028 36.285 -196.469 1.00 77.94 534 MET A N 1
ATOM 4135 C CA . MET A 1 534 ? 153.236 35.954 -197.244 1.00 77.94 534 MET A CA 1
ATOM 4136 C C . MET A 1 534 ? 153.166 36.444 -198.703 1.00 77.94 534 MET A C 1
ATOM 4138 O O . MET A 1 534 ? 154.182 36.827 -199.279 1.00 77.94 534 MET A O 1
ATOM 4142 N N . GLN A 1 535 ? 151.978 36.473 -199.324 1.00 73.31 535 GLN A N 1
ATOM 4143 C CA . GLN A 1 535 ? 151.806 37.087 -200.647 1.00 73.31 535 GLN A CA 1
ATOM 4144 C C . GLN A 1 535 ? 151.933 38.617 -200.616 1.00 73.31 535 GLN A C 1
ATOM 4146 O O . GLN A 1 535 ? 152.529 39.176 -201.534 1.00 73.31 535 GLN A O 1
ATOM 4151 N N . ASN A 1 536 ? 151.412 39.291 -199.588 1.00 74.44 536 ASN A N 1
ATOM 4152 C CA . ASN A 1 536 ? 151.555 40.740 -199.423 1.00 74.44 536 ASN A CA 1
ATOM 4153 C C . ASN A 1 536 ? 153.010 41.145 -199.150 1.00 74.44 536 ASN A C 1
ATOM 4155 O O . ASN A 1 536 ? 153.487 42.087 -199.774 1.00 74.44 536 ASN A O 1
ATOM 4159 N N . GLU A 1 537 ? 153.731 40.406 -198.304 1.00 77.06 537 GLU A N 1
ATOM 4160 C CA . GLU A 1 537 ? 155.169 40.592 -198.055 1.00 77.06 537 GLU A CA 1
ATOM 4161 C C . GLU A 1 537 ? 155.965 40.425 -199.363 1.00 77.06 537 GLU A C 1
ATOM 4163 O O . GLU A 1 537 ? 156.674 41.338 -199.783 1.00 77.06 537 GLU A O 1
ATOM 4168 N N . LEU A 1 538 ? 155.735 39.336 -200.109 1.00 77.50 538 LEU A N 1
ATOM 4169 C CA . LEU A 1 538 ? 156.374 39.100 -201.412 1.00 77.50 538 LEU A CA 1
ATOM 4170 C C . LEU A 1 538 ? 156.024 40.171 -202.470 1.00 77.50 538 LEU A C 1
ATOM 4172 O O . LEU A 1 538 ? 156.806 40.418 -203.392 1.00 77.50 538 LEU A O 1
ATOM 4176 N N . LEU A 1 539 ? 154.842 40.789 -202.385 1.00 74.75 539 LEU A N 1
ATOM 4177 C CA . LEU A 1 539 ? 154.442 41.900 -203.252 1.00 74.75 539 LEU A CA 1
ATOM 4178 C C . LEU A 1 539 ? 155.076 43.228 -202.820 1.00 74.75 539 LEU A C 1
ATOM 4180 O O . LEU A 1 539 ? 155.455 44.004 -203.695 1.00 74.75 539 LEU A O 1
ATOM 4184 N N . GLN A 1 540 ? 155.251 43.469 -201.519 1.00 72.00 540 GLN A N 1
ATOM 4185 C CA . GLN A 1 540 ? 155.975 44.624 -200.981 1.00 72.00 540 GLN A CA 1
ATOM 4186 C C . GLN A 1 540 ? 157.468 44.561 -201.334 1.00 72.00 540 GLN A C 1
ATOM 4188 O O . GLN A 1 540 ? 158.003 45.546 -201.842 1.00 72.00 540 GLN A O 1
ATOM 4193 N N . ASP A 1 541 ? 158.109 43.396 -201.205 1.00 73.19 541 ASP A N 1
ATOM 4194 C CA . ASP A 1 541 ? 159.493 43.172 -201.646 1.00 73.19 541 ASP A CA 1
ATOM 4195 C C . ASP A 1 541 ? 159.654 43.413 -203.154 1.00 73.19 541 ASP A C 1
ATOM 4197 O O . ASP A 1 541 ? 160.576 44.106 -203.596 1.00 73.19 541 ASP A O 1
ATOM 4201 N N . LYS A 1 542 ? 158.718 42.905 -203.970 1.00 73.81 542 LYS A N 1
ATOM 4202 C CA . LYS A 1 542 ? 158.694 43.182 -205.415 1.00 73.81 542 LYS A CA 1
ATOM 4203 C C . LYS A 1 542 ? 158.492 44.664 -205.720 1.00 73.81 542 LYS A C 1
ATOM 4205 O O . LYS A 1 542 ? 159.120 45.155 -206.653 1.00 73.81 542 LYS A O 1
ATOM 4210 N N . LEU A 1 543 ? 157.657 45.373 -204.958 1.00 70.00 543 LEU A N 1
ATOM 4211 C CA . LEU A 1 543 ? 157.457 46.818 -205.101 1.00 70.00 543 LEU A CA 1
ATOM 4212 C C . LEU A 1 543 ? 158.719 47.607 -204.740 1.00 70.00 543 LEU A C 1
ATOM 4214 O O . LEU A 1 543 ? 159.059 48.543 -205.456 1.00 70.00 543 LEU A O 1
ATOM 4218 N N . SER A 1 544 ? 159.440 47.196 -203.695 1.00 70.31 544 SER A N 1
ATOM 4219 C CA . SER A 1 544 ? 160.736 47.768 -203.317 1.00 70.31 544 SER A CA 1
ATOM 4220 C C . SER A 1 544 ? 161.752 47.622 -204.459 1.00 70.31 544 SER A C 1
ATOM 4222 O O . SER A 1 544 ? 162.234 48.612 -205.008 1.00 70.31 544 SER A O 1
ATOM 4224 N N . VAL A 1 545 ? 161.955 46.389 -204.944 1.00 71.94 545 VAL A N 1
ATOM 4225 C CA . VAL A 1 545 ? 162.865 46.090 -206.066 1.00 71.94 545 VAL A CA 1
ATOM 4226 C C . VAL A 1 545 ? 162.428 46.765 -207.377 1.00 71.94 545 VAL A C 1
ATOM 4228 O O . VAL A 1 545 ? 163.277 47.096 -208.206 1.00 71.94 545 VAL A O 1
ATOM 4231 N N . LEU A 1 546 ? 161.127 46.986 -207.595 1.00 69.44 546 LEU A N 1
ATOM 4232 C CA . LEU A 1 546 ? 160.621 47.736 -208.748 1.00 69.44 546 LEU A CA 1
ATOM 4233 C C . LEU A 1 546 ? 160.831 49.247 -208.605 1.00 69.44 546 LEU A C 1
ATOM 4235 O O . LEU A 1 546 ? 161.198 49.871 -209.596 1.00 69.44 546 LEU A O 1
ATOM 4239 N N . MET A 1 547 ? 160.672 49.835 -207.416 1.00 71.12 547 MET A N 1
ATOM 4240 C CA . MET A 1 547 ? 160.983 51.252 -207.180 1.00 71.12 547 MET A CA 1
ATOM 4241 C C . MET A 1 547 ? 162.476 51.541 -207.337 1.00 71.12 547 MET A C 1
ATOM 4243 O O . MET A 1 547 ? 162.833 52.533 -207.970 1.00 71.12 547 MET A O 1
ATOM 4247 N N . ASP A 1 548 ? 163.351 50.670 -206.835 1.00 66.19 548 ASP A N 1
ATOM 4248 C CA . ASP A 1 548 ? 164.800 50.847 -206.983 1.00 66.19 548 ASP A CA 1
ATOM 4249 C C . ASP A 1 548 ? 165.252 50.675 -208.444 1.00 66.19 548 ASP A C 1
ATOM 4251 O O . ASP A 1 548 ? 166.095 51.432 -208.929 1.00 66.19 548 ASP A O 1
ATOM 4255 N N . LYS A 1 549 ? 164.626 49.762 -209.202 1.00 67.12 549 LYS A N 1
ATOM 4256 C CA . LYS A 1 549 ? 164.835 49.654 -210.658 1.00 67.12 549 LYS A CA 1
ATOM 4257 C C . LYS A 1 549 ? 164.255 50.834 -211.435 1.00 67.12 549 LYS A C 1
ATOM 4259 O O . LYS A 1 549 ? 164.881 51.279 -212.390 1.00 67.12 549 LYS A O 1
ATOM 4264 N N . TYR A 1 550 ? 163.098 51.358 -211.037 1.00 69.12 550 TYR A N 1
ATOM 4265 C CA . TYR A 1 550 ? 162.500 52.531 -211.672 1.00 69.12 550 TYR A CA 1
ATOM 4266 C C . TYR A 1 550 ? 163.379 53.772 -211.454 1.00 69.12 550 TYR A C 1
ATOM 4268 O O . TYR A 1 550 ? 163.712 54.460 -212.415 1.00 69.12 550 TYR A O 1
ATOM 4276 N N . ARG A 1 551 ? 163.880 53.981 -210.227 1.00 64.12 551 ARG A N 1
ATOM 4277 C CA . ARG A 1 551 ? 164.884 55.013 -209.909 1.00 64.12 551 ARG A CA 1
ATOM 4278 C C . ARG A 1 551 ? 166.169 54.874 -210.729 1.00 64.12 551 ARG A C 1
ATOM 4280 O O . ARG A 1 551 ? 166.750 55.890 -211.097 1.00 64.12 551 ARG A O 1
ATOM 4287 N N . ALA A 1 552 ? 166.604 53.652 -211.040 1.00 61.38 552 ALA A N 1
ATOM 4288 C CA . ALA A 1 552 ? 167.745 53.428 -211.928 1.00 61.38 552 ALA A CA 1
ATOM 4289 C C . ALA A 1 552 ? 167.428 53.791 -213.396 1.00 61.38 552 ALA A C 1
ATOM 4291 O O . ALA A 1 552 ? 168.191 54.531 -214.017 1.00 61.38 552 ALA A O 1
ATOM 4292 N N . LEU A 1 553 ? 166.292 53.334 -213.941 1.00 63.12 553 LEU A N 1
ATOM 4293 C CA . LEU A 1 553 ? 165.906 53.613 -215.333 1.00 63.12 553 LEU A CA 1
ATOM 4294 C C . LEU A 1 553 ? 165.570 55.089 -215.588 1.00 63.12 553 LEU A C 1
ATOM 4296 O O . LEU A 1 553 ? 165.832 55.591 -216.678 1.00 63.12 553 LEU A O 1
ATOM 4300 N N . GLU A 1 554 ? 165.006 55.803 -214.616 1.00 64.94 554 GLU A N 1
ATOM 4301 C CA . GLU A 1 554 ? 164.658 57.220 -214.780 1.00 64.94 554 GLU A CA 1
ATOM 4302 C C . GLU A 1 554 ? 165.921 58.102 -214.854 1.00 64.94 554 GLU A C 1
ATOM 4304 O O . GLU A 1 554 ? 165.975 59.056 -215.634 1.00 64.94 554 GLU A O 1
ATOM 4309 N N . VAL A 1 555 ? 166.998 57.718 -214.154 1.00 59.34 555 VAL A N 1
ATOM 4310 C CA . VAL A 1 555 ? 168.343 58.302 -214.327 1.00 59.34 555 VAL A CA 1
ATOM 4311 C C . VAL A 1 555 ? 168.937 57.955 -215.702 1.00 59.34 555 VAL A C 1
ATOM 4313 O O . VAL A 1 555 ? 169.592 58.796 -216.318 1.00 59.34 555 VAL A O 1
ATOM 4316 N N . GLU A 1 556 ? 168.680 56.754 -216.225 1.00 60.03 556 GLU A N 1
ATOM 4317 C CA . GLU A 1 556 ? 169.197 56.303 -217.524 1.00 60.03 556 GLU A CA 1
ATOM 4318 C C . GLU A 1 556 ? 168.469 56.941 -218.726 1.00 60.03 556 GLU A C 1
ATOM 4320 O O . GLU A 1 556 ? 169.111 57.336 -219.703 1.00 60.03 556 GLU A O 1
ATOM 4325 N N . HIS A 1 557 ? 167.147 57.130 -218.662 1.00 60.47 557 HIS A N 1
ATOM 4326 C CA . HIS A 1 557 ? 166.375 57.738 -219.754 1.00 60.47 557 HIS A CA 1
ATOM 4327 C C . HIS A 1 557 ? 166.750 59.214 -219.986 1.00 60.47 557 HIS A C 1
ATOM 4329 O O . HIS A 1 557 ? 166.856 59.656 -221.136 1.00 60.47 557 HIS A O 1
ATOM 4335 N N . ASN A 1 558 ? 167.078 59.942 -218.909 1.00 56.31 558 ASN A N 1
ATOM 4336 C CA . ASN A 1 558 ? 167.644 61.296 -218.965 1.00 56.31 558 ASN A CA 1
ATOM 4337 C C . ASN A 1 558 ? 168.950 61.378 -219.795 1.00 56.31 558 ASN A C 1
ATOM 4339 O O . ASN A 1 558 ? 169.270 62.435 -220.343 1.00 56.31 558 ASN A O 1
ATOM 4343 N N . ALA A 1 559 ? 169.688 60.273 -219.958 1.00 59.09 559 ALA A N 1
ATOM 4344 C CA . ALA A 1 559 ? 170.900 60.222 -220.778 1.00 59.09 559 ALA A CA 1
ATOM 4345 C C . ALA A 1 559 ? 170.650 59.881 -222.264 1.00 59.09 559 ALA A C 1
ATOM 4347 O O . ALA A 1 559 ? 171.535 60.108 -223.095 1.00 59.09 559 ALA A O 1
ATOM 4348 N N . GLN A 1 560 ? 169.479 59.339 -222.625 1.00 58.19 560 GLN A N 1
ATOM 4349 C CA . GLN A 1 560 ? 169.229 58.788 -223.967 1.00 58.19 560 GLN A CA 1
ATOM 4350 C C . GLN A 1 560 ? 168.437 59.723 -224.893 1.00 58.19 560 GLN A C 1
ATOM 4352 O O . GLN A 1 560 ? 168.801 59.850 -226.066 1.00 58.19 560 GLN A O 1
ATOM 4357 N N . LEU A 1 561 ? 167.409 60.432 -224.402 1.00 53.09 561 LEU A N 1
ATOM 4358 C CA . LEU A 1 561 ? 166.589 61.304 -225.266 1.00 53.09 561 LEU A CA 1
ATOM 4359 C C . LEU A 1 561 ? 167.414 62.444 -225.901 1.00 53.09 561 LEU A C 1
ATOM 4361 O O . LEU A 1 561 ? 167.198 62.805 -227.058 1.00 53.09 561 LEU A O 1
ATOM 4365 N N . ASN A 1 562 ? 168.445 62.907 -225.185 1.00 55.91 562 ASN A N 1
ATOM 4366 C CA . ASN A 1 562 ? 169.448 63.883 -225.632 1.00 55.91 562 ASN A CA 1
ATOM 4367 C C . ASN A 1 562 ? 170.254 63.465 -226.887 1.00 55.91 562 ASN A C 1
ATOM 4369 O O . ASN A 1 562 ? 171.020 64.274 -227.405 1.00 55.91 562 ASN A O 1
ATOM 4373 N N . LYS A 1 563 ? 170.108 62.228 -227.392 1.00 55.34 563 LYS A N 1
ATOM 4374 C CA . LYS A 1 563 ? 170.749 61.751 -228.636 1.00 55.34 563 LYS A CA 1
ATOM 4375 C C . LYS A 1 563 ? 169.791 61.559 -229.816 1.00 55.34 563 LYS A C 1
ATOM 4377 O O . LYS A 1 563 ? 170.227 61.654 -230.959 1.00 55.34 563 LYS A O 1
ATOM 4382 N N . ALA A 1 564 ? 168.507 61.288 -229.572 1.00 53.94 564 ALA A N 1
ATOM 4383 C CA . ALA A 1 564 ? 167.565 60.923 -230.638 1.00 53.94 564 ALA A CA 1
ATOM 4384 C C . ALA A 1 564 ? 167.139 62.119 -231.513 1.00 53.94 564 ALA A C 1
ATOM 4386 O O . ALA A 1 564 ? 166.887 61.953 -232.703 1.00 53.94 564 ALA A O 1
ATOM 4387 N N . LEU A 1 565 ? 167.131 63.332 -230.949 1.00 55.72 565 LEU A N 1
ATOM 4388 C CA . LEU A 1 565 ? 166.765 64.582 -231.634 1.00 55.72 565 LEU A CA 1
ATOM 4389 C C . LEU A 1 565 ? 167.748 65.037 -232.738 1.00 55.72 565 LEU A C 1
ATOM 4391 O O . LEU A 1 565 ? 167.504 66.066 -233.363 1.00 55.72 565 LEU A O 1
ATOM 4395 N N . ALA A 1 566 ? 168.850 64.314 -232.972 1.00 49.59 566 ALA A N 1
ATOM 4396 C CA . ALA A 1 566 ? 169.975 64.788 -233.786 1.00 49.59 566 ALA A CA 1
ATOM 4397 C C . ALA A 1 566 ? 170.277 63.980 -235.066 1.00 49.59 566 ALA A C 1
ATOM 4399 O O . ALA A 1 566 ? 171.066 64.445 -235.881 1.00 49.59 566 ALA A O 1
ATOM 4400 N N . ALA A 1 567 ? 169.716 62.775 -235.242 1.00 38.59 567 ALA A N 1
ATOM 4401 C CA . ALA A 1 567 ? 170.297 61.760 -236.143 1.00 38.59 567 ALA A CA 1
ATOM 4402 C C . ALA A 1 567 ? 169.408 61.284 -237.316 1.00 38.59 567 ALA A C 1
ATOM 4404 O O . ALA A 1 567 ? 169.771 60.324 -237.992 1.00 38.59 567 ALA A O 1
ATOM 4405 N N . ALA A 1 568 ? 168.258 61.922 -237.557 1.00 51.12 568 ALA A N 1
ATOM 4406 C CA . ALA A 1 568 ? 167.385 61.655 -238.711 1.00 51.12 568 ALA A CA 1
ATOM 4407 C C . ALA A 1 568 ? 166.521 62.899 -239.033 1.00 51.12 568 ALA A C 1
ATOM 4409 O O . ALA A 1 568 ? 165.325 62.927 -238.756 1.00 51.12 568 ALA A O 1
ATOM 4410 N N . ALA A 1 569 ? 167.062 64.033 -239.482 1.00 39.12 569 ALA A N 1
ATOM 4411 C CA . ALA A 1 569 ? 168.194 64.227 -240.394 1.00 39.12 569 ALA A CA 1
ATOM 4412 C C . ALA A 1 569 ? 167.987 63.567 -241.779 1.00 39.12 569 ALA A C 1
ATOM 4414 O O . ALA A 1 569 ? 168.062 62.355 -241.934 1.00 39.12 569 ALA A O 1
ATOM 4415 N N . GLU A 1 570 ? 167.743 64.422 -242.778 1.00 36.72 570 GLU A N 1
ATOM 4416 C CA . GLU A 1 570 ? 168.412 64.373 -244.089 1.00 36.72 570 GLU A CA 1
ATOM 4417 C C . GLU A 1 570 ? 168.299 63.086 -244.952 1.00 36.72 570 GLU A C 1
ATOM 4419 O O . GLU A 1 570 ? 169.285 62.373 -245.108 1.00 36.72 570 GLU A O 1
ATOM 4424 N N . ALA A 1 571 ? 167.149 62.861 -245.626 1.00 39.06 571 ALA A N 1
ATOM 4425 C CA . ALA A 1 571 ? 167.030 62.670 -247.103 1.00 39.06 571 ALA A CA 1
ATOM 4426 C C . ALA A 1 571 ? 165.733 61.948 -247.581 1.00 39.06 571 ALA A C 1
ATOM 4428 O O . ALA A 1 571 ? 165.030 61.329 -246.792 1.00 39.06 571 ALA A O 1
ATOM 4429 N N . VAL A 1 572 ? 165.495 61.980 -248.913 1.00 47.66 572 VAL A N 1
ATOM 4430 C CA . VAL A 1 572 ? 164.463 61.252 -249.713 1.00 47.66 572 VAL A CA 1
ATOM 4431 C C . VAL A 1 572 ? 163.017 61.766 -249.518 1.00 47.66 572 VAL A C 1
ATOM 4433 O O . VAL A 1 572 ? 162.395 61.478 -248.506 1.00 47.66 572 VAL A O 1
ATOM 4436 N N . ALA A 1 573 ? 162.380 62.583 -250.377 1.00 49.28 573 ALA A N 1
ATOM 4437 C CA . ALA A 1 573 ? 162.511 62.955 -251.807 1.00 49.28 573 ALA A CA 1
ATOM 4438 C C . ALA A 1 573 ? 161.957 61.916 -252.820 1.00 49.28 573 ALA A C 1
ATOM 4440 O O . ALA A 1 573 ? 162.245 60.735 -252.693 1.00 49.28 573 ALA A O 1
ATOM 4441 N N . ALA A 1 574 ? 161.179 62.269 -253.858 1.00 45.69 574 ALA A N 1
ATOM 4442 C CA . ALA A 1 574 ? 160.745 63.582 -254.381 1.00 45.69 574 ALA A CA 1
ATOM 4443 C C . ALA A 1 574 ? 159.285 63.507 -254.920 1.00 45.69 574 ALA A C 1
ATOM 4445 O O . ALA A 1 574 ? 158.756 62.410 -255.062 1.00 45.69 574 ALA A O 1
ATOM 4446 N N . SER A 1 575 ? 158.566 64.592 -255.239 1.00 35.44 575 SER A N 1
ATOM 4447 C CA . SER A 1 575 ? 158.921 66.022 -255.354 1.00 35.44 575 SER A CA 1
ATOM 4448 C C . SER A 1 575 ? 157.763 66.924 -254.893 1.00 35.44 575 SER A C 1
ATOM 4450 O O . SER A 1 575 ? 156.620 66.597 -255.205 1.00 35.44 575 SER A O 1
ATOM 4452 N N . SER A 1 576 ? 158.061 68.088 -254.282 1.00 20.77 576 SER A N 1
ATOM 4453 C CA . SER A 1 576 ? 157.105 69.074 -253.701 1.00 20.77 576 SER A CA 1
ATOM 4454 C C . SER A 1 576 ? 156.177 68.483 -252.605 1.00 20.77 576 SER A C 1
ATOM 4456 O O . SER A 1 576 ? 155.706 67.365 -252.718 1.00 20.77 576 SER A O 1
ATOM 4458 N N . GLY A 1 577 ? 155.932 69.105 -251.446 1.00 21.50 577 GLY A N 1
ATOM 4459 C CA . GLY A 1 577 ? 155.672 70.527 -251.208 1.00 21.50 577 GLY A CA 1
ATOM 4460 C C . GLY A 1 577 ? 154.201 70.810 -251.548 1.00 21.50 577 GLY A C 1
ATOM 4461 O O . GLY A 1 577 ? 153.853 70.769 -252.718 1.00 21.50 577 GLY A O 1
ATOM 4462 N N . SER A 1 578 ? 153.276 71.087 -250.627 1.00 25.20 578 SER A N 1
ATOM 4463 C CA . SER A 1 578 ? 153.371 71.360 -249.177 1.00 25.20 578 SER A CA 1
ATOM 4464 C C . SER A 1 578 ? 153.646 70.104 -248.329 1.00 25.20 578 SER A C 1
ATOM 4466 O O . SER A 1 578 ? 153.320 69.000 -248.738 1.00 25.20 578 SER A O 1
ATOM 4468 N N . GLY A 1 579 ? 154.303 70.174 -247.171 1.00 36.50 579 GLY A N 1
ATOM 4469 C CA . GLY A 1 579 ? 153.919 71.025 -246.040 1.00 36.50 579 GLY A CA 1
ATOM 4470 C C . GLY A 1 579 ? 153.030 70.185 -245.112 1.00 36.50 579 GLY A C 1
ATOM 4471 O O . GLY A 1 579 ? 151.824 70.128 -245.309 1.00 36.50 579 GLY A O 1
ATOM 4472 N N . GLY A 1 580 ? 153.574 69.427 -244.157 1.00 33.25 580 GLY A N 1
ATOM 4473 C CA . GLY A 1 580 ? 154.892 69.611 -243.541 1.00 33.25 580 GLY A CA 1
ATOM 4474 C C . GLY A 1 580 ? 154.797 70.747 -242.523 1.00 33.25 580 GLY A C 1
ATOM 4475 O O . GLY A 1 580 ? 154.560 71.890 -242.897 1.00 33.25 580 GLY A O 1
ATOM 4476 N N . GLY A 1 581 ? 154.901 70.395 -241.243 1.00 31.75 581 GLY A N 1
ATOM 4477 C CA . GLY A 1 581 ? 154.309 71.151 -240.135 1.00 31.75 581 GLY A CA 1
ATOM 4478 C C . GLY A 1 581 ? 153.528 70.173 -239.249 1.00 31.75 581 GLY A C 1
ATOM 4479 O O . GLY A 1 581 ? 152.327 70.015 -239.420 1.00 31.75 581 GLY A O 1
ATOM 4480 N N . ALA A 1 582 ? 154.149 69.340 -238.407 1.00 36.25 582 ALA A N 1
ATOM 4481 C CA . ALA A 1 582 ? 155.409 69.516 -237.674 1.00 36.25 582 ALA A CA 1
ATOM 4482 C C . ALA A 1 582 ? 155.372 70.763 -236.770 1.00 36.25 582 ALA A C 1
ATOM 4484 O O . ALA A 1 582 ? 155.540 71.882 -237.242 1.00 36.25 582 ALA A O 1
ATOM 4485 N N . ALA A 1 583 ? 155.154 70.529 -235.469 1.00 35.16 583 ALA A N 1
ATOM 4486 C CA . ALA A 1 583 ? 154.797 71.528 -234.455 1.00 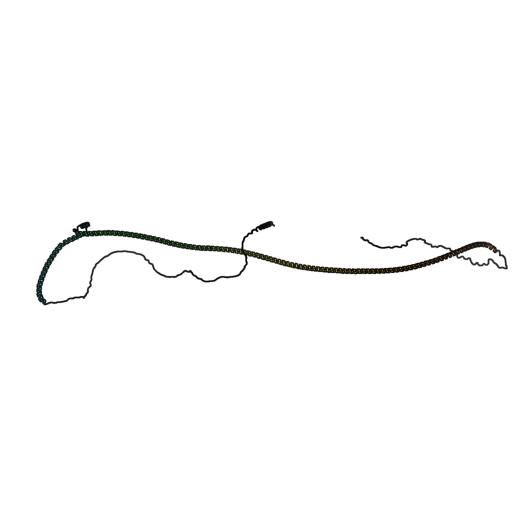35.16 583 ALA A CA 1
ATOM 4487 C C . ALA A 1 583 ? 153.488 72.299 -234.737 1.00 35.16 583 ALA A C 1
ATOM 4489 O O . ALA A 1 583 ? 152.988 72.337 -235.857 1.00 35.16 583 ALA A O 1
ATOM 4490 N N . SER A 1 584 ? 152.934 72.918 -233.685 1.00 41.97 584 SER A N 1
ATOM 4491 C CA . SER A 1 584 ? 151.928 74.005 -233.740 1.00 41.97 584 SER A CA 1
ATOM 4492 C C . SER A 1 584 ? 150.670 73.804 -234.606 1.00 41.97 584 SER A C 1
ATOM 4494 O O . SER A 1 584 ? 149.967 74.771 -234.894 1.00 41.97 584 SER A O 1
ATOM 4496 N N . ASN A 1 585 ? 150.353 72.577 -235.014 1.00 31.80 585 ASN A N 1
ATOM 4497 C CA . ASN A 1 585 ? 149.209 72.316 -235.872 1.00 31.80 585 ASN A CA 1
ATOM 4498 C C . ASN A 1 585 ? 147.924 72.333 -235.030 1.00 31.80 585 ASN A C 1
ATOM 4500 O O . ASN A 1 585 ? 147.739 71.431 -234.221 1.00 31.80 585 ASN A O 1
ATOM 4504 N N . VAL A 1 586 ? 147.076 73.350 -235.246 1.00 29.22 586 VAL A N 1
ATOM 4505 C CA . VAL A 1 586 ? 145.649 73.413 -234.852 1.00 29.22 586 VAL A CA 1
ATOM 4506 C C . VAL A 1 586 ? 145.411 73.071 -233.364 1.00 29.22 586 VAL A C 1
ATOM 4508 O O . VAL A 1 586 ? 145.222 71.916 -233.004 1.00 29.22 586 VAL A O 1
ATOM 4511 N N . ALA A 1 587 ? 145.460 74.011 -232.413 1.00 31.77 587 ALA A N 1
ATOM 4512 C CA . ALA A 1 587 ? 144.927 75.385 -232.426 1.00 31.77 587 ALA A CA 1
ATOM 4513 C C . ALA A 1 587 ? 143.401 75.449 -232.661 1.00 31.77 587 ALA A C 1
ATOM 4515 O O . ALA A 1 587 ? 142.802 74.507 -233.163 1.00 31.77 587 ALA A O 1
ATOM 4516 N N . ALA A 1 588 ? 142.789 76.581 -232.289 1.00 27.89 588 ALA A N 1
ATOM 4517 C CA . ALA A 1 588 ? 141.394 76.677 -231.826 1.00 27.89 588 ALA A CA 1
ATOM 4518 C C . ALA A 1 588 ? 141.151 75.949 -230.483 1.00 27.89 588 ALA A C 1
ATOM 4520 O O . ALA A 1 588 ? 141.791 74.947 -230.196 1.00 27.89 588 ALA A O 1
ATOM 4521 N N . ALA A 1 589 ? 140.237 76.506 -229.678 1.00 35.00 589 ALA A N 1
ATOM 4522 C CA . ALA A 1 589 ? 139.778 76.041 -228.359 1.00 35.00 589 ALA A CA 1
ATOM 4523 C C . ALA A 1 589 ? 140.877 75.724 -227.299 1.00 35.00 589 ALA A C 1
ATOM 4525 O O . ALA A 1 589 ? 141.589 74.734 -227.378 1.00 35.00 589 ALA A O 1
ATOM 4526 N N . ALA A 1 590 ? 141.057 76.484 -226.215 1.00 34.94 590 ALA A N 1
ATOM 4527 C CA . ALA A 1 590 ? 140.350 77.688 -225.772 1.00 34.94 590 ALA A CA 1
ATOM 4528 C C . ALA A 1 590 ? 138.821 77.551 -225.625 1.00 34.94 590 ALA A C 1
ATOM 4530 O O . ALA A 1 590 ? 138.099 78.484 -225.953 1.00 34.94 590 ALA A O 1
ATOM 4531 N N . ASP A 1 591 ? 138.335 76.403 -225.145 1.00 30.78 591 ASP A N 1
ATOM 4532 C CA . ASP A 1 591 ? 136.973 76.301 -224.610 1.00 30.78 591 ASP A CA 1
ATOM 4533 C C . ASP A 1 591 ? 136.902 75.219 -223.522 1.00 30.78 591 ASP A C 1
ATOM 4535 O O . ASP A 1 591 ? 136.959 74.027 -223.817 1.00 30.78 591 ASP A O 1
ATOM 4539 N N . ASN A 1 592 ? 136.747 75.664 -222.267 1.00 40.66 592 ASN A N 1
ATOM 4540 C CA . ASN A 1 592 ? 136.687 74.862 -221.030 1.00 40.66 592 ASN A CA 1
ATOM 4541 C C . ASN A 1 592 ? 137.982 74.084 -220.658 1.00 40.66 592 ASN A C 1
ATOM 4543 O O . ASN A 1 592 ? 138.744 73.654 -221.513 1.00 40.66 592 ASN A O 1
ATOM 4547 N N . ALA A 1 593 ? 138.311 73.851 -219.380 1.00 53.91 593 ALA A N 1
ATOM 4548 C CA . ALA A 1 593 ? 137.928 74.557 -218.148 1.00 53.91 593 ALA A CA 1
ATOM 4549 C C . ALA A 1 593 ? 138.936 74.254 -217.012 1.00 53.91 593 ALA A C 1
ATOM 4551 O O . ALA A 1 593 ? 139.541 73.186 -216.977 1.00 53.91 593 ALA A O 1
ATOM 4552 N N . VAL A 1 594 ? 139.051 75.167 -216.038 1.00 44.84 594 VAL A N 1
ATOM 4553 C CA . VAL A 1 594 ? 139.504 74.860 -214.657 1.00 44.84 594 VAL A CA 1
ATOM 4554 C C . VAL A 1 594 ? 138.499 75.342 -213.595 1.00 44.84 594 VAL A C 1
ATOM 4556 O O . VAL A 1 594 ? 138.623 75.031 -212.413 1.00 44.84 594 VAL A O 1
ATOM 4559 N N . ALA A 1 595 ? 137.477 76.096 -214.018 1.00 43.41 595 ALA A N 1
ATOM 4560 C CA . ALA A 1 595 ? 136.299 76.363 -213.209 1.00 43.41 595 ALA A CA 1
ATOM 4561 C C . ALA A 1 595 ? 135.514 75.042 -213.066 1.00 43.41 595 ALA A C 1
ATOM 4563 O O . ALA A 1 595 ? 135.169 74.437 -214.077 1.00 43.41 595 ALA A O 1
ATOM 4564 N N . ALA A 1 596 ? 135.221 74.543 -211.869 1.00 44.31 596 ALA A N 1
ATOM 4565 C CA . ALA A 1 596 ? 135.489 75.091 -210.537 1.00 44.31 596 ALA A CA 1
ATOM 4566 C C . ALA A 1 596 ? 135.798 73.905 -209.571 1.00 44.31 596 ALA A C 1
ATOM 4568 O O . ALA A 1 596 ? 135.611 72.752 -209.948 1.00 44.31 596 ALA A O 1
ATOM 4569 N N . ILE A 1 597 ? 136.440 74.033 -208.399 1.00 46.81 597 ILE A N 1
ATOM 4570 C CA . ILE A 1 597 ? 136.091 74.825 -207.199 1.00 46.81 597 ILE A CA 1
ATOM 4571 C C . ILE A 1 597 ? 134.600 74.657 -206.840 1.00 46.81 597 ILE A C 1
ATOM 4573 O O . ILE A 1 597 ? 133.752 74.864 -207.687 1.00 46.81 597 ILE A O 1
ATOM 4577 N N . ILE A 1 598 ? 134.262 74.360 -205.577 1.00 48.09 598 ILE A N 1
ATOM 4578 C CA . ILE A 1 598 ? 132.876 74.099 -205.116 1.00 48.09 598 ILE A CA 1
ATOM 4579 C C . ILE A 1 598 ? 132.272 72.821 -205.754 1.00 48.09 598 ILE A C 1
ATOM 4581 O O . ILE A 1 598 ? 131.931 72.799 -206.926 1.00 48.09 598 ILE A O 1
ATOM 4585 N N . ALA A 1 599 ? 132.042 71.715 -205.048 1.00 46.53 599 ALA A N 1
ATOM 4586 C CA . ALA A 1 599 ? 132.366 71.307 -203.677 1.00 46.53 599 ALA A CA 1
ATOM 4587 C C . ALA A 1 599 ? 132.405 69.752 -203.663 1.00 46.53 599 ALA A C 1
ATOM 4589 O O . ALA A 1 599 ? 131.999 69.127 -204.637 1.00 46.53 599 ALA A O 1
ATOM 4590 N N . ALA A 1 600 ? 132.867 69.039 -202.637 1.00 47.56 600 ALA A N 1
ATOM 4591 C CA . ALA A 1 600 ? 133.295 69.411 -201.289 1.00 47.56 600 ALA A CA 1
ATOM 4592 C C . ALA A 1 600 ? 134.424 68.418 -200.871 1.00 47.56 600 ALA A C 1
ATOM 4594 O O . ALA A 1 600 ? 134.510 67.338 -201.446 1.00 47.56 600 ALA A O 1
ATOM 4595 N N . ALA A 1 601 ? 135.405 68.684 -199.999 1.00 42.56 601 ALA A N 1
ATOM 4596 C CA . ALA A 1 601 ? 135.411 69.419 -198.731 1.00 42.56 601 ALA A CA 1
ATOM 4597 C C . ALA A 1 601 ? 134.405 68.846 -197.716 1.00 42.56 601 ALA A C 1
ATOM 4599 O O . ALA A 1 601 ? 133.231 69.172 -197.783 1.00 42.56 601 ALA A O 1
ATOM 4600 N N . SER A 1 602 ? 134.876 68.048 -196.751 1.00 36.78 602 SER A N 1
ATOM 4601 C CA . SER A 1 602 ? 134.065 67.280 -195.783 1.00 36.78 602 SER A CA 1
ATOM 4602 C C . SER A 1 602 ? 133.133 66.222 -196.420 1.00 36.78 602 SER A C 1
ATOM 4604 O O . SER A 1 602 ? 132.465 66.466 -197.416 1.00 36.78 602 SER A O 1
ATOM 4606 N N . ASN A 1 603 ? 133.096 64.974 -195.951 1.00 39.78 603 ASN A N 1
ATOM 4607 C CA . ASN A 1 603 ? 133.509 64.478 -194.635 1.00 39.78 603 ASN A CA 1
ATOM 4608 C C . ASN A 1 603 ? 134.758 63.570 -194.700 1.00 39.78 603 ASN A C 1
ATOM 4610 O O . ASN A 1 603 ? 134.862 62.756 -195.612 1.00 39.78 603 ASN A O 1
ATOM 4614 N N . THR A 1 604 ? 135.743 63.591 -193.789 1.00 37.50 604 THR A N 1
ATOM 4615 C CA . THR A 1 604 ? 135.906 64.289 -192.486 1.00 37.50 604 THR A CA 1
ATOM 4616 C C . THR A 1 604 ? 134.667 64.201 -191.577 1.00 37.50 604 THR A C 1
ATOM 4618 O O . THR A 1 604 ? 133.715 64.949 -191.711 1.00 37.50 604 THR A O 1
ATOM 4621 N N . GLU A 1 605 ? 134.542 63.253 -190.664 1.00 33.62 605 GLU A N 1
ATOM 4622 C CA . GLU A 1 605 ? 135.540 62.806 -189.693 1.00 33.62 605 GLU A CA 1
ATOM 4623 C C . GLU A 1 605 ? 135.395 61.287 -189.430 1.00 33.62 605 GLU A C 1
ATOM 4625 O O . GLU A 1 605 ? 134.464 60.646 -189.908 1.00 33.62 605 GLU A O 1
ATOM 4630 N N . ALA A 1 606 ? 136.371 60.576 -188.859 1.00 39.00 606 ALA A N 1
ATOM 4631 C CA . ALA A 1 606 ? 137.003 60.758 -187.543 1.00 39.00 606 ALA A CA 1
ATOM 4632 C C . ALA A 1 606 ? 135.995 60.596 -186.368 1.00 39.00 606 ALA A C 1
ATOM 4634 O O . ALA A 1 606 ? 134.837 60.981 -186.486 1.00 39.00 606 ALA A O 1
ATOM 4635 N N . PRO A 1 607 ? 136.367 59.899 -185.272 1.00 42.12 607 PRO A N 1
ATOM 4636 C CA . PRO A 1 607 ? 135.503 58.783 -184.868 1.00 42.12 607 PRO A CA 1
ATOM 4637 C C . PRO A 1 607 ? 134.497 59.107 -183.754 1.00 42.12 607 PRO A C 1
ATOM 4639 O O . PRO A 1 607 ? 133.305 59.147 -184.019 1.00 42.12 607 PRO A O 1
ATOM 4642 N N . SER A 1 608 ? 134.977 59.341 -182.522 1.00 37.16 608 SER A N 1
ATOM 4643 C CA . SER A 1 608 ? 134.180 59.486 -181.283 1.00 37.16 608 SER A CA 1
ATOM 4644 C C . SER A 1 608 ? 133.281 58.275 -180.929 1.00 37.16 608 SER A C 1
ATOM 4646 O O . SER A 1 608 ? 132.403 57.881 -181.680 1.00 37.16 608 SER A O 1
ATOM 4648 N N . VAL A 1 609 ? 133.391 57.575 -179.793 1.00 36.28 609 VAL A N 1
ATOM 4649 C CA . VAL A 1 609 ? 134.204 57.730 -178.570 1.00 36.28 609 VAL A CA 1
ATOM 4650 C C . VAL A 1 609 ? 133.941 59.024 -177.775 1.00 36.28 609 VAL A C 1
ATOM 4652 O O . VAL A 1 609 ? 134.722 59.971 -177.847 1.00 36.28 609 VAL A O 1
ATOM 4655 N N . LYS A 1 610 ? 132.922 58.944 -176.892 1.00 27.42 610 LYS A N 1
ATOM 4656 C CA . LYS A 1 610 ? 132.292 59.970 -176.010 1.00 27.42 610 LYS A CA 1
ATOM 4657 C C . LYS A 1 610 ? 131.106 60.681 -176.694 1.00 27.42 610 LYS A C 1
ATOM 4659 O O . LYS A 1 610 ? 131.273 61.322 -177.715 1.00 27.42 610 LYS A O 1
ATOM 4664 N N . MET A 1 611 ? 129.877 60.652 -176.177 1.00 36.16 611 MET A N 1
ATOM 4665 C CA . MET A 1 611 ? 129.396 60.450 -174.796 1.00 36.16 611 MET A CA 1
ATOM 4666 C C . MET A 1 611 ? 128.479 59.212 -174.684 1.00 36.16 611 MET A C 1
ATOM 4668 O O . MET A 1 611 ? 127.887 58.802 -175.669 1.00 36.16 611 MET A O 1
ATOM 4672 N N . GLN A 1 612 ? 128.311 58.522 -173.551 1.00 35.59 612 GLN A N 1
ATOM 4673 C CA . GLN A 1 612 ? 128.650 58.806 -172.148 1.00 35.59 612 GLN A CA 1
ATOM 4674 C C . GLN A 1 612 ? 127.798 59.881 -171.429 1.00 35.59 612 GLN A C 1
ATOM 4676 O O . GLN A 1 612 ? 128.315 60.857 -170.900 1.00 35.59 612 GLN A O 1
ATOM 4681 N N . ALA A 1 613 ? 126.504 59.605 -171.260 1.00 32.72 613 ALA A N 1
ATOM 4682 C CA . ALA A 1 613 ? 125.946 59.582 -169.903 1.00 32.72 613 ALA A CA 1
ATOM 4683 C C . ALA A 1 613 ? 125.931 58.098 -169.479 1.00 32.72 613 ALA A C 1
ATOM 4685 O O . ALA A 1 613 ? 125.332 57.285 -170.169 1.00 32.72 613 ALA A O 1
ATOM 4686 N N . CYS A 1 614 ? 126.659 57.606 -168.475 1.00 38.53 614 CYS A N 1
ATOM 4687 C CA . CYS A 1 614 ? 127.428 58.243 -167.399 1.00 38.53 614 CYS A CA 1
ATOM 4688 C C . CYS A 1 614 ? 126.611 58.852 -166.249 1.00 38.53 614 CYS A C 1
ATOM 4690 O O . CYS A 1 614 ? 126.642 60.060 -166.030 1.00 38.53 614 CYS A O 1
ATOM 4692 N N . ARG A 1 615 ? 125.985 57.991 -165.432 1.00 41.47 615 ARG A N 1
ATOM 4693 C CA . ARG A 1 615 ? 126.083 58.086 -163.960 1.00 41.47 615 ARG A CA 1
ATOM 4694 C C . ARG A 1 615 ? 125.511 56.856 -163.247 1.00 41.47 615 ARG A C 1
ATOM 4696 O O . ARG A 1 615 ? 124.325 56.616 -163.376 1.00 41.47 615 ARG A O 1
ATOM 4703 N N . ARG A 1 616 ? 126.346 56.260 -162.378 1.00 42.53 616 ARG A N 1
ATOM 4704 C CA . ARG A 1 616 ? 126.019 55.617 -161.079 1.00 42.53 616 ARG A CA 1
ATOM 4705 C C . ARG A 1 616 ? 125.016 54.422 -161.082 1.00 42.53 616 ARG A C 1
ATOM 4707 O O . ARG A 1 616 ? 124.170 54.307 -161.944 1.00 42.53 616 ARG A O 1
ATOM 4714 N N . ILE A 1 617 ? 125.068 53.483 -160.131 1.00 36.50 617 ILE A N 1
ATOM 4715 C CA . ILE A 1 617 ? 125.931 53.397 -158.943 1.00 36.50 617 ILE A CA 1
ATOM 4716 C C . ILE A 1 617 ? 126.470 51.976 -158.727 1.00 36.50 617 ILE A C 1
ATOM 4718 O O . ILE A 1 617 ? 125.776 50.984 -158.917 1.00 36.50 617 ILE A O 1
ATOM 4722 N N . LEU A 1 618 ? 127.725 51.920 -158.287 1.00 39.03 618 LEU A N 1
ATOM 4723 C CA . LEU A 1 618 ? 128.319 50.798 -157.571 1.00 39.03 618 LEU A CA 1
ATOM 4724 C C . LEU A 1 618 ? 127.992 50.997 -156.088 1.00 39.03 618 LEU A C 1
ATOM 4726 O O . LEU A 1 618 ? 128.346 52.046 -155.560 1.00 39.03 618 LEU A O 1
ATOM 4730 N N . GLN A 1 619 ? 127.354 50.013 -155.448 1.00 36.56 619 GLN A N 1
ATOM 4731 C CA . GLN A 1 619 ? 127.423 49.654 -154.014 1.00 36.56 619 GLN A CA 1
ATOM 4732 C C . GLN A 1 619 ? 126.645 48.323 -153.856 1.00 36.56 619 GLN A C 1
ATOM 4734 O O . GLN A 1 619 ? 125.635 48.130 -154.523 1.00 36.56 619 GLN A O 1
ATOM 4739 N N . ILE A 1 620 ? 127.187 47.260 -153.243 1.00 33.59 620 ILE A N 1
ATOM 4740 C CA . ILE A 1 620 ? 127.468 47.051 -151.804 1.00 33.59 620 ILE A CA 1
ATOM 4741 C C . ILE A 1 620 ? 126.183 47.162 -150.965 1.00 33.59 620 ILE A C 1
ATOM 4743 O O . ILE A 1 620 ? 125.520 48.191 -150.999 1.00 33.59 620 ILE A O 1
ATOM 4747 N N . GLY A 1 621 ? 125.871 46.120 -150.184 1.00 35.53 621 GLY A N 1
ATOM 4748 C CA . GLY A 1 621 ? 124.696 46.076 -149.299 1.00 35.53 621 GLY A CA 1
ATOM 4749 C C . GLY A 1 621 ? 124.076 44.676 -149.162 1.00 35.53 621 GLY A C 1
ATOM 4750 O O . GLY A 1 621 ? 122.891 44.508 -149.394 1.00 35.53 621 GLY A O 1
ATOM 4751 N N . THR A 1 622 ? 124.857 43.596 -149.072 1.00 33.38 622 THR A N 1
ATOM 4752 C CA . THR A 1 622 ? 125.277 42.969 -147.796 1.00 33.38 622 THR A CA 1
ATOM 4753 C C . THR A 1 622 ? 124.156 42.577 -146.820 1.00 33.38 622 THR A C 1
ATOM 4755 O O . THR A 1 622 ? 123.536 43.447 -146.221 1.00 33.38 622 THR A O 1
ATOM 4758 N N . LEU A 1 623 ? 124.142 41.278 -146.487 1.00 34.19 623 LEU A N 1
ATOM 4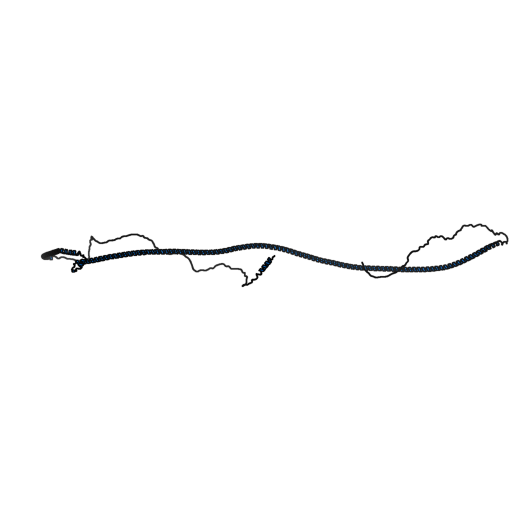759 C CA . LEU A 1 623 ? 123.799 40.695 -145.177 1.00 34.19 623 LEU A CA 1
ATOM 4760 C C . LEU A 1 623 ? 122.338 40.717 -144.681 1.00 34.19 623 LEU A C 1
ATOM 4762 O O . LEU A 1 623 ? 121.614 41.694 -144.796 1.00 34.19 623 LEU A O 1
ATOM 4766 N N . SER A 1 624 ? 122.047 39.661 -143.906 1.00 35.00 624 SER A N 1
ATOM 4767 C CA . SER A 1 624 ? 120.974 39.526 -142.903 1.00 35.00 624 SER A CA 1
ATOM 4768 C C . SER A 1 624 ? 119.589 39.052 -143.383 1.00 35.00 624 SER A C 1
ATOM 4770 O O . SER A 1 624 ? 119.056 39.574 -144.348 1.00 35.00 624 SER A O 1
ATOM 4772 N N . ARG A 1 625 ? 118.929 38.098 -142.696 1.00 39.75 625 ARG A N 1
ATOM 4773 C CA . ARG A 1 625 ? 119.398 37.157 -141.641 1.00 39.75 625 ARG A CA 1
ATOM 4774 C C . ARG A 1 625 ? 118.337 36.073 -141.378 1.00 39.75 625 ARG A C 1
ATOM 4776 O O . ARG A 1 625 ? 117.171 36.422 -141.281 1.00 39.75 625 ARG A O 1
ATOM 4783 N N . PHE A 1 626 ? 118.783 34.842 -141.094 1.00 36.91 626 PHE A N 1
ATOM 4784 C CA . PHE A 1 626 ? 117.986 33.694 -140.606 1.00 36.91 626 PHE A CA 1
ATOM 4785 C C . PHE A 1 626 ? 116.819 33.223 -141.513 1.00 36.91 626 PHE A C 1
ATOM 4787 O O . PHE A 1 626 ? 116.322 33.957 -142.352 1.00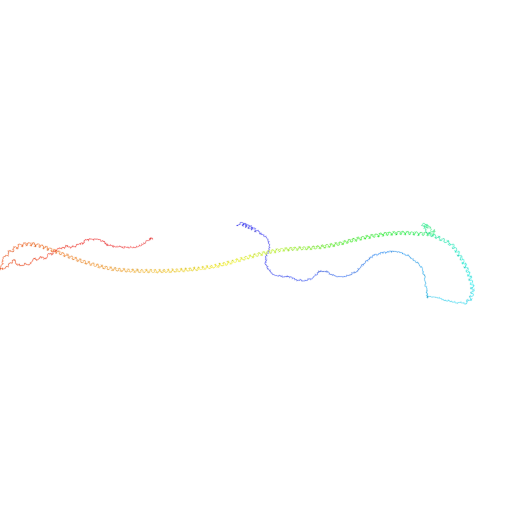 36.91 626 PHE A O 1
ATOM 4794 N N . GLY A 1 627 ? 116.367 31.968 -141.430 1.00 31.81 627 GLY A N 1
ATOM 4795 C CA . GLY A 1 627 ? 116.851 30.840 -140.623 1.00 31.81 627 GLY A CA 1
ATOM 4796 C C . GLY A 1 627 ? 116.607 29.510 -141.345 1.00 31.81 627 GLY A C 1
ATOM 4797 O O . GLY A 1 627 ? 115.727 29.419 -142.196 1.00 31.81 627 GLY A O 1
ATOM 4798 N N . ALA A 1 628 ? 117.416 28.493 -141.046 1.00 31.80 628 ALA A N 1
ATOM 4799 C CA . ALA A 1 628 ? 117.390 27.220 -141.763 1.00 31.80 628 ALA A CA 1
ATOM 4800 C C . ALA A 1 628 ? 116.446 26.182 -141.126 1.00 31.80 628 ALA A C 1
ATOM 4802 O O . ALA A 1 628 ? 116.303 26.108 -139.906 1.00 31.80 628 ALA A O 1
ATOM 4803 N N . LEU A 1 629 ? 115.883 25.323 -141.979 1.00 48.03 629 LEU A N 1
ATOM 4804 C CA . LEU A 1 629 ? 115.473 23.954 -141.638 1.00 48.03 629 LEU A CA 1
ATOM 4805 C C . LEU A 1 629 ? 116.701 23.120 -141.184 1.00 48.03 629 LEU A C 1
ATOM 4807 O O . LEU A 1 629 ? 117.827 23.520 -141.489 1.00 48.03 629 LEU A O 1
ATOM 4811 N N . PRO A 1 630 ? 116.538 21.932 -140.557 1.00 56.97 630 PRO A N 1
ATOM 4812 C CA . PRO A 1 630 ? 115.291 21.229 -140.223 1.00 56.97 630 PRO A CA 1
ATOM 4813 C C . PRO A 1 630 ? 115.173 20.840 -138.730 1.00 56.97 630 PRO A C 1
ATOM 4815 O O . PRO A 1 630 ? 116.123 20.982 -137.961 1.00 56.97 630 PRO A O 1
ATOM 4818 N N . LYS A 1 631 ? 114.046 20.215 -138.343 1.00 28.05 631 LYS A N 1
ATOM 4819 C CA . LYS A 1 631 ? 114.039 19.179 -137.288 1.00 28.05 631 LYS A CA 1
ATOM 4820 C C . LYS A 1 631 ? 112.851 18.207 -137.392 1.00 28.05 631 LYS A C 1
ATOM 4822 O O . LYS A 1 631 ? 111.731 18.516 -137.008 1.00 28.05 631 LYS A O 1
ATOM 4827 N N . LEU A 1 632 ? 113.150 17.017 -137.907 1.00 32.97 632 LEU A N 1
ATOM 4828 C CA . LEU A 1 632 ? 112.457 15.748 -137.635 1.00 32.97 632 LEU A CA 1
ATOM 4829 C C . LEU A 1 632 ? 113.159 15.066 -136.429 1.00 32.97 632 LEU A C 1
ATOM 4831 O O . LEU A 1 632 ? 114.272 15.479 -136.093 1.00 32.97 632 LEU A O 1
ATOM 4835 N N . PRO A 1 633 ? 112.660 13.938 -135.888 1.00 66.81 633 PRO A N 1
ATOM 4836 C CA . PRO A 1 633 ? 111.301 13.678 -135.399 1.00 66.81 633 PRO A CA 1
ATOM 4837 C C . PRO A 1 633 ? 111.384 13.056 -133.969 1.00 66.81 633 PRO A C 1
ATOM 4839 O O . PRO A 1 633 ? 112.257 13.449 -133.201 1.00 66.81 633 PRO A O 1
ATOM 4842 N N . ASN A 1 634 ? 110.556 12.039 -133.664 1.00 35.25 634 ASN A N 1
ATOM 4843 C CA . ASN A 1 634 ? 110.580 11.135 -132.488 1.00 35.25 634 ASN A CA 1
ATOM 4844 C C . ASN A 1 634 ? 110.016 11.686 -131.153 1.00 35.25 634 ASN A C 1
ATOM 4846 O O . ASN A 1 634 ? 110.198 12.854 -130.840 1.00 35.25 634 ASN A O 1
ATOM 4850 N N . ALA A 1 635 ? 109.371 10.878 -130.294 1.00 34.03 635 ALA A N 1
ATOM 4851 C CA . ALA A 1 635 ? 108.752 9.553 -130.493 1.00 34.03 635 ALA A CA 1
ATOM 4852 C C . ALA A 1 635 ? 107.778 9.192 -129.339 1.00 34.03 635 ALA A C 1
ATOM 4854 O O . ALA A 1 635 ? 107.727 9.861 -128.311 1.00 34.03 635 ALA A O 1
ATOM 4855 N N . LEU A 1 636 ? 107.046 8.091 -129.555 1.00 34.72 636 LEU A N 1
ATOM 4856 C CA . LEU A 1 636 ? 106.395 7.178 -128.592 1.00 34.72 636 LEU A CA 1
ATOM 4857 C C . LEU A 1 636 ? 107.173 7.041 -127.251 1.00 34.72 636 LEU A C 1
ATOM 4859 O O . LEU A 1 636 ? 108.396 7.132 -127.251 1.00 34.72 636 LEU A O 1
ATOM 4863 N N . LEU A 1 637 ? 106.551 6.748 -126.098 1.00 32.75 637 LEU A N 1
ATOM 4864 C CA . LEU A 1 637 ? 105.908 5.454 -125.792 1.00 32.75 637 LEU A CA 1
ATOM 4865 C C . LEU A 1 637 ? 105.088 5.475 -124.471 1.00 32.75 637 LEU A C 1
ATOM 4867 O O . LEU A 1 637 ? 105.380 6.279 -123.599 1.00 32.75 637 LEU A O 1
ATOM 4871 N N . SER A 1 638 ? 104.129 4.538 -124.358 1.00 31.58 638 SER A N 1
ATOM 4872 C CA . SER A 1 638 ? 103.588 3.802 -123.174 1.00 31.58 638 SER A CA 1
ATOM 4873 C C . SER A 1 638 ? 103.570 4.384 -121.737 1.00 31.58 638 SER A C 1
ATOM 4875 O O . SER A 1 638 ? 104.499 5.060 -121.332 1.00 31.58 638 SER A O 1
ATOM 4877 N N . PHE A 1 639 ? 102.736 3.962 -120.772 1.00 32.94 639 PHE A N 1
ATOM 4878 C CA . PHE A 1 639 ? 101.485 3.178 -120.632 1.00 32.94 639 PHE A CA 1
ATOM 4879 C C . PHE A 1 639 ? 101.396 2.808 -119.120 1.00 32.94 639 PHE A C 1
ATOM 4881 O O . PHE A 1 639 ? 102.337 2.218 -118.601 1.00 32.94 639 PHE A O 1
ATOM 4888 N N . VAL A 1 640 ? 100.238 3.028 -118.475 1.00 34.94 640 VAL A N 1
ATOM 4889 C CA . VAL A 1 640 ? 99.652 2.164 -117.409 1.00 34.94 640 VAL A CA 1
ATOM 4890 C C . VAL A 1 640 ? 99.988 2.303 -115.888 1.00 34.94 640 VAL A C 1
ATOM 4892 O O . VAL A 1 640 ? 101.127 2.457 -115.471 1.00 34.94 640 VAL A O 1
ATOM 4895 N N . LEU A 1 641 ? 98.911 2.098 -115.097 1.00 33.09 641 LEU A N 1
ATOM 4896 C CA . LEU A 1 641 ? 98.739 1.668 -113.679 1.00 33.09 641 LEU A CA 1
ATOM 4897 C C . LEU A 1 641 ? 98.854 2.607 -112.435 1.00 33.09 641 LEU A C 1
ATOM 4899 O O . LEU A 1 641 ? 99.931 2.897 -111.937 1.00 33.09 641 LEU A O 1
ATOM 4903 N N . LEU A 1 642 ? 97.667 2.814 -111.826 1.00 33.41 642 LEU A N 1
ATOM 4904 C CA . LEU A 1 642 ? 97.245 2.547 -110.422 1.00 33.41 642 LEU A CA 1
ATOM 4905 C C . LEU A 1 642 ? 97.715 3.352 -109.175 1.00 33.41 642 LEU A C 1
ATOM 4907 O O . LEU A 1 642 ? 98.853 3.771 -109.026 1.00 33.41 642 LEU A O 1
ATOM 4911 N N . CYS 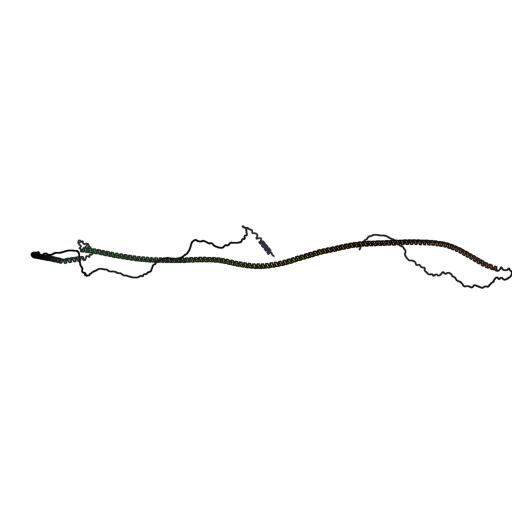A 1 643 ? 96.775 3.353 -108.210 1.00 28.70 643 CYS A N 1
ATOM 4912 C CA . CYS A 1 643 ? 96.864 3.548 -106.748 1.00 28.70 643 CYS A CA 1
ATOM 4913 C C . CYS A 1 643 ? 96.910 4.961 -106.108 1.00 28.70 643 CYS A C 1
ATOM 4915 O O . CYS A 1 643 ? 97.890 5.694 -106.151 1.00 28.70 643 CYS A O 1
ATOM 4917 N N . THR A 1 644 ? 95.823 5.225 -105.370 1.00 41.12 644 THR A N 1
ATOM 4918 C CA . THR A 1 644 ? 95.606 6.134 -104.217 1.00 41.12 644 THR A CA 1
ATOM 4919 C C . THR A 1 644 ? 96.679 6.032 -103.113 1.00 41.12 644 THR A C 1
ATOM 4921 O O . THR A 1 644 ? 97.228 4.941 -102.939 1.00 41.12 644 THR A O 1
ATOM 4924 N N . PRO A 1 645 ? 96.949 7.096 -102.318 1.00 53.94 645 PRO A N 1
ATOM 4925 C CA . PRO A 1 645 ? 96.095 7.563 -101.189 1.00 53.94 645 PRO A CA 1
ATOM 4926 C C . PRO A 1 645 ? 95.624 9.033 -101.368 1.00 53.94 645 PRO A C 1
ATOM 4928 O O . PRO A 1 645 ? 96.140 9.709 -102.247 1.00 53.94 645 PRO A O 1
ATOM 4931 N N . ALA A 1 646 ? 94.620 9.632 -100.704 1.00 41.03 646 ALA A N 1
ATOM 4932 C CA . ALA A 1 646 ? 93.906 9.477 -99.417 1.00 41.03 646 ALA A CA 1
ATOM 4933 C C . ALA A 1 646 ? 94.311 10.488 -98.305 1.00 41.03 646 ALA A C 1
ATOM 4935 O O . ALA A 1 646 ? 95.473 10.561 -97.921 1.00 41.03 646 ALA A O 1
ATOM 4936 N N . LEU A 1 647 ? 93.279 11.141 -97.737 1.00 38.69 647 LEU A N 1
ATOM 4937 C CA . LEU A 1 647 ? 93.209 11.990 -96.525 1.00 38.69 647 LEU A CA 1
ATOM 4938 C C . LEU A 1 647 ? 93.756 13.440 -96.519 1.00 38.69 647 LEU A C 1
ATOM 4940 O O . LEU A 1 647 ? 94.678 13.801 -97.240 1.00 38.69 647 LEU A O 1
ATOM 4944 N N . MET A 1 648 ? 93.163 14.201 -95.582 1.00 30.97 648 MET A N 1
ATOM 4945 C CA . MET A 1 648 ? 93.312 15.624 -95.223 1.00 30.97 648 MET A CA 1
ATOM 4946 C C . MET A 1 648 ? 92.754 16.635 -96.248 1.00 30.97 648 MET A C 1
ATOM 4948 O O . MET A 1 648 ? 93.087 16.580 -97.426 1.00 30.97 648 MET A O 1
ATOM 4952 N N . ILE A 1 649 ? 91.912 17.602 -95.856 1.00 42.03 649 ILE A N 1
ATOM 4953 C CA . ILE A 1 649 ? 91.400 17.960 -94.507 1.00 42.03 649 ILE A CA 1
ATOM 4954 C C . ILE A 1 649 ? 89.973 17.434 -94.316 1.00 42.03 649 ILE A C 1
ATOM 4956 O O . ILE A 1 649 ? 89.130 17.731 -95.188 1.00 42.03 649 ILE A O 1
#

Foldseek 3Di:
DDVVVVVVVVVVVVVVVPPPDDDDDDDDDDDDDDDDDDDDDYDDDDDDDDDDDDDDDDDDDDDDDDDDDDDDDDDDDDDDDDDDDDDYDDDDDDDDDDDDDDDDDDDDDDDDDDDDDDDDDDDDDDDDDDVVPVVVVVVVVVVVVVVVVVVVVVVVVVVVVVVVVVVVVVVVVVVVVVVVVCVVVVVVVVVVVVVLLPDLADDPVVLVVLVPDDPVPHDPSSVSSNVVVVVVVVVVVVVVVVVVVVVVVVVVVVVVVVVVVVVVVVVVVVVVVVVVVVVVVVVVVVVVVVVVVVVVVVVVVVVVVVVVVVVVVVVVVVVVVVVVVVVVVVVVVVVVVVVVVVVVVVVVVVVVVVVVVVVVVVVVVVVVVVVVVVVVVVVVVVVVVVVVVVVVVVVVVVVVVVVVVVVVVVVVVVVVVVVVVVVVVVVVVVVVVVVVVVVVVVVVVVVVVVVVVVVVVVVVVVVVVVVVVVVVVVVVVVVVVVVVVVVVVVVVVVVVVVVVVVVVVVVVVVVVVVVVVVVVVVVVVVVVVVVVVVVVVVVVVVVVVVVVVVVVVVVVVVVPVVPPVPDPDDDDDDDDDDDDDDPDPDDDDPDDDPDDDDDDDDPDDDDDDDDDPDDDDDDDDDDDDDDDDDDDDDDDDDDDDDDDDDDDD

pLDDT: mean 70.56, std 23.81, range [13.49, 96.75]

InterPro domains:
  IPR026205 Progesterone-induced-blocking factor 1 [PTHR18950] (58-570)

Sequence (649 aa):
MSTKVKNKIQRLLKQLDQDEDTDGTTALGTGRDEETGDLIVLDANHRAAAAIDRSPGNLSISSVDAASDNTATLTGISTSEAQLEESESATPSISSPDSTPLPLRPGRSPYGKRNSYAAAGQAERVAVLERKVMALMAENRILQTAFSEAMARKNAEVSELQAHLSGAVGELSSRQQELEAAAPLLRLRLDDFRAQLRDLRVSDAVYQELRLLPRESRTALDEVRIAVHEALSESKAEAELLRTAITSARETSARAEDAAARARAEAARNAAALAEREKDLTLVTEGMQARIDRLASELESAMVSAQLSAAKGAMYDELRAKLDATVAENQRLAVVEATFKKLETQAAQDRATATQKEHTFEILMMDKAYLTKQVDFLADQQRKLEAELELREKKLTEVTRQKNELFEKLMAAETLRGRNEEVRLQKELAALQERTHADLEKIRVETAEAYEREARLLRELRDAAQEEALRAKGALAELQGLHEKATLAHAEISRRLEQQVVALQTELKQKTFELSHFKVVVAEKEQLVGRTNMQNELLQDKLSVLMDKYRALEVEHNAQLNKALAAAAEAVAASSGSGGGAASNVAAAADNAVAAIIAAASNTEAPSVKMQACRRILQIGTLSRFGALPKLPNALLSFVLLCTPALMI

Radius of gyration: 172.7 Å; chains: 1; bounding box: 358×135×438 Å